Protein AF-A0AAE0VBF1-F1 (afdb_monomer_lite)

pLDDT: mean 74.03, std 14.44, range [28.88, 94.81]

Structure (mmCIF, N/CA/C/O backbone):
data_AF-A0AAE0VBF1-F1
#
_entry.id   AF-A0AAE0VBF1-F1
#
loop_
_atom_site.group_PDB
_atom_site.id
_atom_site.type_symbol
_atom_site.label_atom_id
_atom_site.label_alt_id
_atom_site.label_comp_id
_atom_site.label_asym_id
_atom_site.label_entity_id
_atom_site.label_seq_id
_atom_site.pdbx_PDB_ins_code
_atom_site.Cartn_x
_atom_site.Cartn_y
_atom_site.Cartn_z
_atom_site.occupancy
_atom_site.B_iso_or_equiv
_atom_site.auth_seq_id
_atom_site.auth_comp_id
_atom_site.auth_asym_id
_atom_site.auth_atom_id
_atom_site.pdbx_PDB_model_num
ATOM 1 N N . MET A 1 1 ? -1.740 -1.107 -41.528 1.00 79.50 1 MET A N 1
ATOM 2 C CA . MET A 1 1 ? -0.963 -2.261 -41.013 1.00 79.50 1 MET A CA 1
ATOM 3 C C . MET A 1 1 ? -1.803 -3.529 -40.984 1.00 79.50 1 MET A C 1
ATOM 5 O O . MET A 1 1 ? -1.436 -4.476 -41.659 1.00 79.50 1 MET A O 1
ATOM 9 N N . VAL A 1 2 ? -2.931 -3.543 -40.269 1.00 82.44 2 VAL A N 1
ATOM 10 C CA . VAL A 1 2 ? -3.811 -4.723 -40.147 1.00 82.44 2 VAL A CA 1
ATOM 11 C C . VAL A 1 2 ? -4.326 -5.209 -41.503 1.00 82.44 2 VAL A C 1
ATOM 13 O O . VAL A 1 2 ? -4.216 -6.394 -41.786 1.00 82.44 2 VAL A O 1
ATOM 16 N N . THR A 1 3 ? -4.755 -4.295 -42.381 1.00 84.00 3 THR A N 1
ATOM 17 C CA . THR A 1 3 ? -5.131 -4.597 -43.778 1.00 84.00 3 THR A CA 1
ATOM 18 C C . THR A 1 3 ? -4.061 -5.413 -44.514 1.00 84.00 3 THR A C 1
ATOM 20 O O . THR A 1 3 ? -4.363 -6.441 -45.109 1.00 84.00 3 THR A O 1
ATOM 23 N N . TYR A 1 4 ? -2.788 -5.014 -44.396 1.00 86.12 4 TYR A N 1
ATOM 24 C CA . TYR A 1 4 ? -1.661 -5.745 -44.984 1.00 86.12 4 TYR A CA 1
ATOM 25 C C . TYR A 1 4 ? -1.469 -7.121 -44.329 1.00 86.12 4 TYR A C 1
ATOM 27 O O . TYR A 1 4 ? -1.280 -8.118 -45.017 1.00 86.12 4 TYR A O 1
ATOM 35 N N . MET A 1 5 ? -1.530 -7.196 -42.994 1.00 84.12 5 MET A N 1
ATOM 36 C CA . MET A 1 5 ? -1.334 -8.458 -42.268 1.00 84.12 5 MET A CA 1
ATOM 37 C C . MET A 1 5 ? -2.431 -9.486 -42.560 1.00 84.12 5 MET A C 1
ATOM 39 O O . MET A 1 5 ? -2.160 -10.683 -42.524 1.00 84.12 5 MET A O 1
ATOM 43 N N . LEU A 1 6 ? -3.651 -9.043 -42.862 1.00 85.81 6 LEU A N 1
ATOM 44 C CA . LEU A 1 6 ? -4.760 -9.911 -43.263 1.00 85.81 6 LEU A CA 1
ATOM 45 C C . LEU A 1 6 ? -4.649 -10.408 -44.712 1.00 85.81 6 LEU A C 1
ATOM 47 O O . LEU A 1 6 ? -5.464 -11.228 -45.117 1.00 85.81 6 LEU A O 1
ATOM 51 N N . GLY A 1 7 ? -3.645 -9.959 -45.471 1.00 84.69 7 GLY A N 1
ATOM 52 C CA . GLY A 1 7 ? -3.455 -10.368 -46.861 1.00 84.69 7 GLY A CA 1
ATOM 53 C C . GLY A 1 7 ? -4.488 -9.777 -47.818 1.00 84.69 7 GLY A C 1
ATOM 54 O O . GLY A 1 7 ? -4.713 -10.359 -48.871 1.00 84.69 7 GLY A O 1
ATOM 55 N N . VAL A 1 8 ? -5.119 -8.654 -47.453 1.00 85.56 8 VAL A N 1
ATOM 56 C CA . VAL A 1 8 ? -6.078 -7.959 -48.322 1.00 85.56 8 VAL A CA 1
ATOM 57 C C . VAL A 1 8 ? -5.342 -7.395 -49.539 1.00 85.56 8 VAL A C 1
ATOM 59 O O . VAL A 1 8 ? -4.287 -6.765 -49.402 1.00 85.56 8 VAL A O 1
ATOM 62 N N . GLU A 1 9 ? -5.901 -7.603 -50.726 1.00 84.38 9 GLU A N 1
ATOM 63 C CA . GLU A 1 9 ? -5.388 -7.097 -51.997 1.00 84.38 9 GLU A CA 1
ATOM 64 C C . GLU A 1 9 ? -6.109 -5.802 -52.414 1.00 84.38 9 GLU A C 1
ATOM 66 O O . GLU A 1 9 ? -7.205 -5.492 -51.948 1.00 84.38 9 GLU A O 1
ATOM 71 N N . SER A 1 10 ? -5.498 -5.010 -53.306 1.00 80.19 10 SER A N 1
ATOM 72 C CA . SER A 1 10 ? -6.089 -3.737 -53.759 1.00 80.19 10 SER A CA 1
ATOM 73 C C . SER A 1 10 ? -7.458 -3.924 -54.417 1.00 80.19 10 SER A C 1
ATOM 75 O O . SER A 1 10 ? -8.320 -3.052 -54.290 1.00 80.19 10 SER A O 1
ATOM 77 N N . ASP A 1 11 ? -7.649 -5.068 -55.079 1.00 79.31 11 ASP A N 1
ATOM 78 C CA . ASP A 1 11 ? -8.860 -5.430 -55.817 1.00 79.31 11 ASP A CA 1
ATOM 79 C C . ASP A 1 11 ? -10.019 -5.828 -54.890 1.00 79.31 11 ASP A C 1
ATOM 81 O O . ASP A 1 11 ? -11.179 -5.737 -55.295 1.00 79.31 11 ASP A O 1
ATOM 85 N N . ASP A 1 12 ? -9.728 -6.200 -53.637 1.00 80.19 12 ASP A N 1
ATOM 86 C CA . ASP A 1 12 ? -10.749 -6.558 -52.647 1.00 80.19 12 ASP A CA 1
ATOM 87 C C . ASP A 1 12 ? -11.573 -5.341 -52.213 1.00 80.19 12 ASP A C 1
ATOM 89 O O . ASP A 1 12 ? -12.717 -5.489 -51.786 1.00 80.19 12 ASP A O 1
ATOM 93 N N . ARG A 1 13 ? -10.997 -4.132 -52.318 1.00 75.56 13 ARG A N 1
ATOM 94 C CA . ARG A 1 13 ? -11.594 -2.864 -51.858 1.00 75.56 13 ARG A CA 1
ATOM 95 C C . ARG A 1 13 ? -12.070 -2.918 -50.399 1.00 75.56 13 ARG A C 1
ATOM 97 O O . ARG A 1 13 ? -13.073 -2.308 -50.034 1.00 75.56 13 ARG A O 1
ATOM 104 N N . ILE A 1 14 ? -11.345 -3.654 -49.558 1.00 76.38 14 ILE A N 1
ATOM 105 C CA . ILE A 1 14 ? -11.622 -3.789 -48.126 1.00 76.38 14 ILE A CA 1
ATOM 106 C C . ILE A 1 14 ? -10.564 -3.023 -47.334 1.00 76.38 14 ILE A C 1
ATOM 108 O O . ILE A 1 14 ? -9.365 -3.127 -47.590 1.00 76.38 14 ILE A O 1
ATOM 112 N N . TRP A 1 15 ? -11.011 -2.288 -46.319 1.00 77.75 15 TRP A N 1
ATOM 113 C CA . TRP A 1 15 ? -10.139 -1.642 -45.349 1.00 77.75 15 TRP A CA 1
ATOM 114 C C . TRP A 1 15 ? -10.480 -2.094 -43.942 1.00 77.75 15 TRP A C 1
ATOM 116 O O . TRP A 1 15 ? -11.638 -2.073 -43.524 1.00 77.75 15 TRP A O 1
ATOM 126 N N . CYS A 1 16 ? -9.453 -2.540 -43.224 1.00 78.88 16 CYS A N 1
ATOM 127 C CA . CYS A 1 16 ? -9.596 -3.061 -41.878 1.00 78.88 16 CYS A CA 1
ATOM 128 C C . CYS A 1 16 ? -9.004 -2.073 -40.879 1.00 78.88 16 CYS A C 1
ATOM 130 O O . CYS A 1 16 ? -7.793 -1.834 -40.863 1.00 78.88 16 CYS A O 1
ATOM 132 N N . GLU A 1 17 ? -9.863 -1.562 -40.005 1.00 75.88 17 GLU A N 1
ATOM 133 C CA . GLU A 1 17 ? -9.483 -0.716 -38.879 1.00 75.88 17 GLU A CA 1
ATOM 134 C C . GLU A 1 17 ? -9.684 -1.456 -37.564 1.00 75.88 17 GLU A C 1
ATOM 136 O O . GLU A 1 17 ? -10.606 -2.259 -37.411 1.00 75.88 17 GLU A O 1
ATOM 141 N N . ILE A 1 18 ? -8.815 -1.156 -36.604 1.00 73.75 18 ILE A N 1
ATOM 142 C CA . ILE A 1 18 ? -9.022 -1.523 -35.209 1.00 73.75 18 ILE A CA 1
ATOM 143 C C . ILE A 1 18 ? -9.614 -0.291 -34.530 1.00 73.75 18 ILE A C 1
ATOM 145 O O . ILE A 1 18 ? -8.980 0.761 -34.512 1.00 73.75 18 ILE A O 1
ATOM 149 N N . ILE A 1 19 ? -10.831 -0.427 -34.007 1.00 67.25 19 ILE A N 1
ATOM 150 C CA . ILE A 1 19 ? -11.553 0.639 -33.307 1.00 67.25 19 ILE A CA 1
ATOM 151 C C . ILE A 1 19 ? -11.924 0.173 -31.897 1.00 67.25 19 ILE A C 1
ATOM 153 O O . ILE A 1 19 ? -12.467 -0.919 -31.725 1.00 67.25 19 ILE A O 1
ATOM 157 N N . GLU A 1 20 ? -11.638 0.997 -30.887 1.00 59.91 20 GLU A N 1
ATOM 158 C CA . GLU A 1 20 ? -11.982 0.701 -29.487 1.00 59.91 20 GLU A CA 1
ATOM 159 C C . GLU A 1 20 ? -13.463 1.001 -29.186 1.00 59.91 20 GLU A C 1
ATOM 161 O O . GLU A 1 20 ? -14.110 0.257 -28.448 1.00 59.91 20 GLU A O 1
ATOM 166 N N . THR A 1 21 ? -14.037 2.055 -29.786 1.00 54.59 21 THR A N 1
ATOM 167 C CA . THR A 1 21 ? -15.456 2.440 -29.636 1.00 54.59 21 THR A CA 1
ATOM 168 C C . THR A 1 21 ? -16.036 3.018 -30.941 1.00 54.59 21 THR A C 1
ATOM 170 O O . THR A 1 21 ? -15.301 3.328 -31.872 1.00 54.59 21 THR A O 1
ATOM 173 N N . LYS A 1 22 ? -17.373 3.122 -31.047 1.00 47.69 22 LYS A N 1
ATOM 174 C CA . LYS A 1 22 ? -18.096 3.624 -32.242 1.00 47.69 22 LYS A CA 1
ATOM 175 C C . LYS A 1 22 ? -18.399 5.140 -32.219 1.00 47.69 22 LYS A C 1
ATOM 177 O O . LYS A 1 22 ? -19.216 5.586 -33.021 1.00 47.69 22 LYS A O 1
ATOM 182 N N . GLU A 1 23 ? -17.826 5.916 -31.298 1.00 48.69 23 GLU A N 1
ATOM 183 C CA . GLU A 1 23 ? -18.140 7.351 -31.139 1.00 48.69 23 GLU A CA 1
ATOM 184 C C . GLU A 1 23 ? -17.135 8.284 -31.848 1.00 48.69 23 GLU A C 1
ATOM 186 O O . GLU A 1 23 ? -16.062 7.861 -32.271 1.00 48.69 23 GLU A O 1
ATOM 191 N N . ASP A 1 24 ? -17.537 9.549 -32.028 1.00 43.59 24 ASP A N 1
ATOM 192 C CA . ASP A 1 24 ? -16.963 10.578 -32.914 1.00 43.59 24 ASP A CA 1
ATOM 193 C C . ASP A 1 24 ? -15.432 10.779 -32.773 1.00 43.59 24 ASP A C 1
ATOM 195 O O . ASP A 1 24 ? -14.911 11.056 -31.690 1.00 43.59 24 ASP A O 1
ATOM 199 N N . GLN A 1 25 ? -14.696 10.709 -33.890 1.00 43.84 25 GLN A N 1
ATOM 200 C CA . GLN A 1 25 ? -13.218 10.732 -33.964 1.00 43.84 25 GLN A CA 1
ATOM 201 C C . GLN A 1 25 ? -12.570 12.123 -33.764 1.00 43.84 25 GLN A C 1
ATOM 203 O O . GLN A 1 25 ? -11.412 12.343 -34.119 1.00 43.84 25 GLN A O 1
ATOM 208 N N . THR A 1 26 ? -13.295 13.099 -33.211 1.00 39.19 26 THR A N 1
ATOM 209 C CA . THR A 1 26 ? -12.814 14.491 -33.079 1.00 39.19 26 THR A CA 1
ATOM 210 C C . THR A 1 26 ? -12.049 14.775 -31.779 1.00 39.19 26 THR A C 1
ATOM 212 O O . THR A 1 26 ? -11.494 15.864 -31.621 1.00 39.19 26 THR A O 1
ATOM 215 N N . VAL A 1 27 ? -11.959 13.799 -30.868 1.00 40.66 27 VAL A N 1
ATOM 216 C CA . VAL A 1 27 ? -11.241 13.888 -29.583 1.00 40.66 27 VAL A CA 1
ATOM 217 C C . VAL A 1 27 ? -10.308 12.676 -29.442 1.00 40.66 27 VAL A C 1
ATOM 219 O O . VAL A 1 27 ? -10.644 11.598 -29.917 1.00 40.66 27 VAL A O 1
ATOM 222 N N . SER A 1 28 ? -9.122 12.853 -28.838 1.00 46.62 28 SER A N 1
ATOM 223 C CA . SER A 1 28 ? -8.123 11.786 -28.613 1.00 46.62 28 SER A CA 1
ATOM 224 C C . SER A 1 28 ? -8.774 10.547 -27.988 1.00 46.62 28 SER A C 1
ATOM 226 O O . SER A 1 28 ? -9.208 10.619 -26.843 1.00 46.62 28 SER A O 1
ATOM 228 N N . GLN A 1 29 ? -8.852 9.441 -28.735 1.00 49.69 29 GLN A N 1
ATOM 229 C CA . GLN A 1 29 ? -9.687 8.291 -28.367 1.00 49.69 29 GLN A CA 1
ATOM 230 C C . GLN A 1 29 ? -9.014 7.260 -27.452 1.00 49.69 29 GLN A C 1
ATOM 232 O O . GLN A 1 29 ? -9.721 6.547 -26.748 1.00 49.69 29 GLN A O 1
ATOM 237 N N . THR A 1 30 ? -7.682 7.204 -27.381 1.00 52.19 30 THR A N 1
ATOM 238 C CA . THR A 1 30 ? -7.001 6.286 -26.457 1.00 52.19 30 THR A CA 1
ATOM 239 C C . THR A 1 30 ? -6.808 6.986 -25.104 1.00 52.19 30 THR A C 1
ATOM 241 O O . THR A 1 30 ? -6.042 7.946 -25.003 1.00 52.19 30 THR A O 1
ATOM 244 N N . HIS A 1 31 ? -7.522 6.544 -24.060 1.00 57.97 31 HIS A N 1
ATOM 245 C CA . HIS A 1 31 ? -7.398 7.056 -22.678 1.00 57.97 31 HIS A CA 1
ATOM 246 C C . HIS A 1 31 ? -6.455 6.217 -21.795 1.00 57.97 31 HIS A C 1
ATOM 248 O O . HIS A 1 31 ? -6.187 6.576 -20.645 1.00 57.97 31 HIS A O 1
ATOM 254 N N . ALA A 1 32 ? -5.965 5.091 -22.312 1.00 65.38 32 ALA A N 1
ATOM 255 C CA . ALA A 1 32 ? -5.118 4.134 -21.612 1.00 65.38 32 ALA A CA 1
ATOM 256 C C . ALA A 1 32 ? -4.080 3.541 -22.573 1.00 65.38 32 ALA A C 1
ATOM 258 O O . ALA A 1 32 ? -4.164 3.734 -23.779 1.00 65.38 32 ALA A O 1
ATOM 259 N N . VAL A 1 33 ? -3.078 2.844 -22.043 1.00 76.00 33 VAL A N 1
ATOM 260 C CA . VAL A 1 33 ? -2.178 2.035 -22.875 1.00 76.00 33 VAL A CA 1
ATOM 261 C C . VAL A 1 33 ? -2.940 0.783 -23.307 1.00 76.00 33 VAL A C 1
ATOM 263 O O . VAL A 1 33 ? -3.391 0.030 -22.442 1.00 76.00 33 VAL A O 1
ATOM 266 N N . THR A 1 34 ? -3.062 0.554 -24.614 1.00 79.75 34 THR A N 1
ATOM 267 C CA . THR A 1 34 ? -3.771 -0.607 -25.172 1.00 79.75 34 THR A CA 1
ATOM 268 C C . THR A 1 34 ? -2.787 -1.523 -25.886 1.00 79.75 34 THR A C 1
ATOM 270 O O . THR A 1 34 ? -1.917 -1.066 -26.623 1.00 79.75 34 THR A O 1
ATOM 273 N N . VAL A 1 35 ? -2.911 -2.831 -25.669 1.00 83.19 35 VAL A N 1
ATOM 274 C CA . VAL A 1 35 ? -2.047 -3.839 -26.293 1.00 83.19 35 VAL A CA 1
ATOM 275 C C . VAL A 1 35 ? -2.870 -4.665 -27.272 1.00 83.19 35 VAL A C 1
ATOM 277 O O . VAL A 1 35 ? -3.891 -5.241 -26.898 1.00 83.19 35 VAL A O 1
ATOM 280 N N . TYR A 1 36 ? -2.421 -4.716 -28.523 1.00 84.31 36 TYR A N 1
ATOM 281 C CA . TYR A 1 36 ? -3.042 -5.479 -29.597 1.00 84.31 36 TYR A CA 1
ATOM 282 C C . TYR A 1 36 ? -2.119 -6.605 -30.043 1.00 84.31 36 TYR A C 1
ATOM 284 O O . TYR A 1 36 ? -1.048 -6.342 -30.588 1.00 84.31 36 TYR A O 1
ATOM 292 N N . ASP A 1 37 ? -2.566 -7.846 -29.891 1.00 84.62 37 ASP A N 1
ATOM 293 C CA . ASP A 1 37 ? -1.897 -9.002 -30.482 1.00 84.62 37 ASP A CA 1
ATOM 294 C C . ASP A 1 37 ? -2.508 -9.306 -31.850 1.00 84.62 37 ASP A C 1
ATOM 296 O O . ASP A 1 37 ? -3.668 -9.706 -31.972 1.00 84.62 37 ASP A O 1
ATOM 300 N N . VAL A 1 38 ? -1.720 -9.094 -32.903 1.00 82.31 38 VAL A N 1
ATOM 301 C CA . VAL A 1 38 ? -2.120 -9.322 -34.290 1.00 82.31 38 VAL A CA 1
ATOM 302 C C . VAL A 1 38 ? -1.397 -10.555 -34.818 1.00 82.31 38 VAL A C 1
ATOM 304 O O . VAL A 1 38 ? -0.205 -10.529 -35.129 1.00 82.31 38 VAL A O 1
ATOM 307 N N . PHE A 1 39 ? -2.156 -11.639 -34.954 1.00 80.88 39 PHE A N 1
ATOM 308 C CA . PHE A 1 39 ? -1.722 -12.898 -35.548 1.00 80.88 39 PHE A CA 1
ATOM 309 C C . PHE A 1 39 ? -2.665 -13.271 -36.694 1.00 80.88 39 PHE A C 1
ATOM 311 O O . PHE A 1 39 ? -3.885 -13.269 -36.530 1.00 80.88 39 PHE A O 1
ATOM 318 N N . THR A 1 40 ? -2.102 -13.596 -37.857 1.00 78.69 40 THR A N 1
ATOM 319 C CA . THR A 1 40 ? -2.858 -14.008 -39.046 1.00 78.69 40 THR A CA 1
ATOM 320 C C . THR A 1 40 ? -2.143 -15.168 -39.740 1.00 78.69 40 THR A C 1
ATOM 322 O O . THR A 1 40 ? -0.921 -15.275 -39.680 1.00 78.69 40 THR A O 1
ATOM 325 N N . GLU A 1 41 ? -2.881 -16.025 -40.449 1.00 78.00 41 GLU A N 1
ATOM 326 C CA . GLU A 1 41 ? -2.277 -17.104 -41.254 1.00 78.00 41 GLU A CA 1
ATOM 327 C C . GLU A 1 41 ? -1.490 -16.567 -42.465 1.00 78.00 41 GLU A C 1
ATOM 329 O O . GLU A 1 41 ? -0.595 -17.235 -42.983 1.00 78.00 41 GLU A O 1
ATOM 334 N N . HIS A 1 42 ? -1.801 -15.342 -42.898 1.00 77.94 42 HIS A N 1
ATOM 335 C CA . HIS A 1 42 ? -1.194 -14.680 -44.053 1.00 77.94 42 HIS A CA 1
ATOM 336 C C . HIS A 1 42 ? 0.117 -13.950 -43.723 1.00 77.94 42 HIS A C 1
ATOM 338 O O . HIS A 1 42 ? 0.883 -13.628 -44.632 1.00 77.94 42 HIS A O 1
ATOM 344 N N . CYS A 1 43 ? 0.413 -13.714 -42.440 1.00 74.44 43 CYS A N 1
ATOM 345 C CA . CYS A 1 43 ? 1.640 -13.064 -41.995 1.00 74.44 43 CYS A CA 1
ATOM 346 C C . CYS A 1 43 ? 2.477 -14.031 -41.138 1.00 74.44 43 CYS A C 1
ATOM 348 O O . CYS A 1 43 ? 2.037 -14.446 -40.070 1.00 74.44 43 CYS A O 1
ATOM 350 N N . PRO A 1 44 ? 3.724 -14.361 -41.528 1.00 72.69 44 PRO A N 1
ATOM 351 C CA . PRO A 1 44 ? 4.563 -15.309 -40.787 1.00 72.69 44 PRO A CA 1
ATOM 352 C C . PRO A 1 44 ? 5.116 -14.744 -39.465 1.00 72.69 44 PRO A C 1
ATOM 354 O O . PRO A 1 44 ? 5.915 -15.407 -38.807 1.00 72.69 44 PRO A O 1
ATOM 357 N N . ILE A 1 45 ? 4.760 -13.507 -39.111 1.00 77.12 45 ILE A N 1
ATOM 358 C CA . ILE A 1 45 ? 5.191 -12.813 -37.897 1.00 77.12 45 ILE A CA 1
ATOM 359 C C . ILE A 1 45 ? 3.948 -12.466 -37.082 1.00 77.12 45 ILE A C 1
ATOM 361 O O . ILE A 1 45 ? 3.022 -11.851 -37.615 1.00 77.12 45 ILE A O 1
ATOM 365 N N . SER A 1 46 ? 3.970 -12.822 -35.798 1.00 83.81 46 SER A N 1
ATOM 366 C CA . SER A 1 46 ? 3.036 -12.300 -34.800 1.00 83.81 46 SER A CA 1
ATOM 367 C C . SER A 1 46 ? 3.505 -10.920 -34.362 1.00 83.81 46 SER A C 1
ATOM 369 O O . SER A 1 46 ? 4.684 -10.754 -34.052 1.00 83.81 46 SER A O 1
ATOM 371 N N . LEU A 1 47 ? 2.605 -9.941 -34.342 1.00 86.81 47 LEU A N 1
ATOM 372 C CA . LEU A 1 47 ? 2.931 -8.574 -33.957 1.00 86.81 47 LEU A CA 1
ATOM 373 C C . LEU A 1 47 ? 2.138 -8.181 -32.713 1.00 86.81 47 LEU A C 1
ATOM 375 O O . LEU A 1 47 ? 0.912 -8.165 -32.754 1.00 86.81 47 LEU A O 1
ATOM 379 N N . THR A 1 48 ? 2.840 -7.798 -31.652 1.00 88.50 48 THR A N 1
ATOM 380 C CA . THR A 1 48 ? 2.239 -7.143 -30.487 1.00 88.50 48 THR A CA 1
ATOM 381 C C . THR A 1 48 ? 2.441 -5.638 -30.622 1.00 88.50 48 THR A C 1
ATOM 383 O O . THR A 1 48 ? 3.568 -5.155 -30.734 1.00 88.50 48 THR A O 1
ATOM 386 N N . VAL A 1 49 ? 1.346 -4.883 -30.656 1.00 88.62 49 VAL A N 1
ATOM 387 C CA . VAL A 1 49 ? 1.346 -3.429 -30.831 1.00 88.62 49 VAL A CA 1
ATOM 388 C C . VAL A 1 49 ? 0.883 -2.791 -29.538 1.00 88.62 49 VAL A C 1
ATOM 390 O O . VAL A 1 49 ? -0.246 -3.006 -29.108 1.00 88.62 49 VAL A O 1
ATOM 393 N N . ILE A 1 50 ? 1.752 -1.988 -28.939 1.00 87.12 50 ILE A N 1
ATOM 394 C CA . ILE A 1 50 ? 1.411 -1.175 -27.776 1.00 87.12 50 ILE A CA 1
ATOM 395 C C . ILE A 1 50 ? 1.000 0.198 -28.301 1.00 87.12 50 ILE A C 1
ATOM 397 O O . ILE A 1 50 ? 1.853 0.977 -28.730 1.00 87.12 50 ILE A O 1
ATOM 401 N N . ASP A 1 51 ? -0.299 0.472 -28.299 1.00 83.62 51 ASP A N 1
ATOM 402 C CA . ASP A 1 51 ? -0.826 1.797 -28.594 1.00 83.62 51 ASP A CA 1
ATOM 403 C C . ASP A 1 51 ? -0.824 2.655 -27.329 1.00 83.62 51 ASP A C 1
ATOM 405 O O . ASP A 1 51 ? -1.179 2.209 -26.233 1.00 83.62 51 ASP A O 1
ATOM 409 N N . THR A 1 52 ? -0.381 3.898 -27.478 1.00 75.06 52 THR A N 1
ATOM 410 C CA . THR A 1 52 ? -0.207 4.823 -26.359 1.00 75.06 52 THR A CA 1
ATOM 411 C C . THR A 1 52 ? -1.113 6.033 -26.530 1.00 75.06 52 THR A C 1
ATOM 413 O O . THR A 1 52 ? -1.176 6.572 -27.637 1.00 75.06 52 THR A O 1
ATOM 416 N N . PRO A 1 53 ? -1.729 6.538 -25.446 1.00 69.19 53 PRO A N 1
ATOM 417 C CA . PRO A 1 53 ? -2.514 7.763 -25.501 1.00 69.19 53 PRO A CA 1
ATOM 418 C C . PRO A 1 53 ? -1.664 8.939 -25.997 1.00 69.19 53 PRO A C 1
ATOM 420 O O . PRO A 1 53 ? -0.448 8.989 -25.786 1.00 69.19 53 PRO A O 1
ATOM 423 N N . GLY A 1 54 ? -2.305 9.911 -26.653 1.00 61.91 54 GLY A N 1
ATOM 424 C CA . GLY A 1 54 ? -1.632 11.104 -27.162 1.00 61.91 54 GLY A CA 1
ATOM 425 C C . GLY A 1 54 ? -0.965 11.902 -26.037 1.00 61.91 54 GLY A C 1
ATOM 426 O O . GLY A 1 54 ? -1.633 12.615 -25.293 1.00 61.91 54 GLY A O 1
ATOM 427 N N . PHE A 1 55 ? 0.361 11.804 -25.927 1.00 55.41 55 PHE A N 1
ATOM 428 C CA . PHE A 1 55 ? 1.129 12.446 -24.860 1.00 55.41 55 PHE A CA 1
ATOM 429 C C . PHE A 1 55 ? 1.058 13.984 -24.949 1.00 55.41 55 PHE A C 1
ATOM 431 O O . PHE A 1 55 ? 1.177 14.573 -26.031 1.00 55.41 55 PHE A O 1
ATOM 438 N N . GLY A 1 56 ? 0.889 14.654 -23.805 1.00 51.50 56 GLY A N 1
ATOM 439 C CA . GLY A 1 56 ? 0.808 16.114 -23.720 1.00 51.50 56 GLY A CA 1
ATOM 440 C C . GLY A 1 56 ? -0.536 16.709 -24.154 1.00 51.50 56 GLY A C 1
ATOM 441 O O . GLY A 1 56 ? -0.537 17.728 -24.854 1.00 51.50 56 GLY A O 1
ATOM 442 N N . SER A 1 57 ? -1.663 16.084 -23.790 1.00 49.38 57 SER A N 1
ATOM 443 C CA . SER A 1 57 ? -3.004 16.697 -23.805 1.00 49.38 57 SER A CA 1
ATOM 444 C C . SER A 1 57 ? -3.017 17.997 -22.969 1.00 49.38 57 SER A C 1
ATOM 446 O O . SER A 1 57 ? -2.124 18.266 -22.164 1.00 49.38 57 SER A O 1
ATOM 448 N N . THR A 1 58 ? -4.023 18.851 -23.153 1.00 45.16 58 THR A N 1
ATOM 449 C CA . THR A 1 58 ? -4.188 20.105 -22.389 1.00 45.16 58 THR A CA 1
ATOM 450 C C . THR A 1 58 ? -4.531 19.900 -20.903 1.00 45.16 58 THR A C 1
ATOM 452 O O . THR A 1 58 ? -4.753 20.888 -20.206 1.00 45.16 58 THR A O 1
ATOM 455 N N . GLU A 1 59 ? -4.563 18.658 -20.404 1.00 43.72 59 GLU A N 1
ATOM 456 C CA . GLU A 1 59 ? -5.073 18.302 -19.068 1.00 43.72 59 GLU A CA 1
ATOM 457 C C . GLU A 1 59 ? -3.980 18.087 -17.994 1.00 43.72 59 GLU A C 1
ATOM 459 O O . GLU A 1 59 ? -4.282 17.912 -16.813 1.00 43.72 59 GLU A O 1
ATOM 464 N N . GLY A 1 60 ? -2.699 18.260 -18.347 1.00 50.03 60 GLY A N 1
ATOM 465 C CA . GLY A 1 60 ? -1.609 18.500 -17.389 1.00 50.03 60 GLY A CA 1
ATOM 466 C C . GLY A 1 60 ? -0.859 17.263 -16.872 1.00 50.03 60 GLY A C 1
ATOM 467 O O . GLY A 1 60 ? -1.138 16.123 -17.226 1.00 50.03 60 GLY A O 1
ATOM 468 N N . THR A 1 61 ? 0.121 17.503 -15.989 1.00 51.69 61 THR A N 1
ATOM 469 C CA . THR A 1 61 ? 1.136 16.540 -15.497 1.00 51.69 61 THR A CA 1
ATOM 470 C C . THR A 1 61 ? 0.593 15.283 -14.800 1.00 51.69 61 THR A C 1
ATOM 472 O O . THR A 1 61 ? 1.361 14.377 -14.488 1.00 51.69 61 THR A O 1
ATOM 475 N N . THR A 1 62 ? -0.704 15.231 -14.496 1.00 54.06 62 THR A N 1
ATOM 476 C CA . THR A 1 62 ? -1.348 14.125 -13.768 1.00 54.06 62 THR A CA 1
ATOM 477 C C . THR A 1 62 ? -1.703 12.954 -14.689 1.00 54.06 62 THR A C 1
ATOM 479 O O . THR A 1 62 ? -1.698 11.808 -14.244 1.00 54.06 62 THR A O 1
ATOM 482 N N . GLU A 1 63 ? -1.991 13.209 -15.969 1.00 58.97 63 GLU A N 1
ATOM 483 C CA . GLU A 1 63 ? -2.271 12.150 -16.952 1.00 58.97 63 GLU A CA 1
ATOM 484 C C . GLU A 1 63 ? -0.995 11.429 -17.390 1.00 58.97 63 GLU A C 1
ATOM 486 O O . GLU A 1 63 ? -0.985 10.203 -17.494 1.00 58.97 63 GLU A O 1
ATOM 491 N N . ASP A 1 64 ? 0.110 12.170 -17.515 1.00 61.34 64 ASP A N 1
ATOM 492 C CA . ASP A 1 64 ? 1.427 11.605 -17.818 1.00 61.34 64 ASP A CA 1
ATOM 493 C C . ASP A 1 64 ? 1.850 10.577 -16.751 1.00 61.34 64 ASP A C 1
ATOM 495 O O . ASP A 1 64 ? 2.411 9.535 -17.083 1.00 61.34 64 ASP A O 1
ATOM 499 N N . ILE A 1 65 ? 1.521 10.820 -15.471 1.00 63.38 65 ILE A N 1
ATOM 500 C CA . ILE A 1 65 ? 1.770 9.872 -14.369 1.00 63.38 65 ILE A CA 1
ATOM 501 C C . ILE A 1 65 ? 1.018 8.556 -14.589 1.00 63.38 65 ILE A C 1
ATOM 503 O O . ILE A 1 65 ? 1.623 7.493 -14.473 1.00 63.38 65 ILE A O 1
ATOM 507 N N . LYS A 1 66 ? -0.265 8.609 -14.965 1.00 66.56 66 LYS A N 1
ATOM 508 C CA . LYS A 1 66 ? -1.068 7.401 -15.228 1.00 66.56 66 LYS A CA 1
ATOM 509 C C . LYS A 1 66 ? -0.527 6.605 -16.413 1.00 66.56 66 LYS A C 1
ATOM 511 O O . LYS A 1 66 ? -0.503 5.375 -16.376 1.00 66.56 66 LYS A O 1
ATOM 516 N N . PHE A 1 67 ? -0.071 7.301 -17.452 1.00 72.25 67 PHE A N 1
ATOM 517 C CA . PHE A 1 67 ? 0.604 6.688 -18.591 1.00 72.25 67 PHE A CA 1
ATOM 518 C C . PHE A 1 67 ? 1.897 5.969 -18.166 1.00 72.25 67 PHE A C 1
ATOM 520 O O . PHE A 1 67 ? 2.097 4.809 -18.531 1.00 72.25 67 PHE A O 1
ATOM 527 N N . PHE A 1 68 ? 2.736 6.610 -17.341 1.00 71.31 68 PHE A N 1
ATOM 528 C CA . PHE A 1 68 ? 3.964 6.000 -16.818 1.00 71.31 68 PHE A CA 1
ATOM 529 C C . PHE A 1 68 ? 3.686 4.758 -15.967 1.00 71.31 68 PHE A C 1
ATOM 531 O O . PHE A 1 68 ? 4.387 3.757 -16.104 1.00 71.31 68 PHE A O 1
ATOM 538 N N . GLU A 1 69 ? 2.669 4.808 -15.107 1.00 72.38 69 GLU A N 1
ATOM 539 C CA . GLU A 1 69 ? 2.267 3.670 -14.276 1.00 72.38 69 GLU A CA 1
ATOM 540 C C . GLU A 1 69 ? 1.760 2.502 -15.128 1.00 72.38 69 GLU A C 1
ATOM 542 O O . GLU A 1 69 ? 2.185 1.369 -14.914 1.00 72.38 69 GLU A O 1
ATOM 547 N N . SER A 1 70 ? 0.948 2.784 -16.151 1.00 76.12 70 SER A N 1
ATOM 548 C CA . SER A 1 70 ? 0.406 1.757 -17.052 1.00 76.12 70 SER A CA 1
ATOM 549 C C . SER A 1 70 ? 1.510 1.040 -17.841 1.00 76.12 70 SER A C 1
ATOM 551 O O . SER A 1 70 ? 1.521 -0.187 -17.921 1.00 76.12 70 SER A O 1
ATOM 553 N N . LEU A 1 71 ? 2.486 1.783 -18.383 1.00 77.44 71 LEU A N 1
ATOM 554 C CA . LEU A 1 71 ? 3.648 1.178 -19.050 1.00 77.44 71 LEU A CA 1
ATOM 555 C C . LEU A 1 71 ? 4.542 0.399 -18.078 1.00 77.44 71 LEU A C 1
ATOM 557 O O . LEU A 1 71 ? 5.066 -0.655 -18.437 1.00 77.44 71 LEU A O 1
ATOM 561 N N . HIS A 1 72 ? 4.719 0.896 -16.851 1.00 76.12 72 HIS A N 1
ATOM 562 C CA . HIS A 1 72 ? 5.494 0.195 -15.828 1.00 76.12 72 HIS A CA 1
ATOM 563 C C . HIS A 1 72 ? 4.858 -1.149 -15.450 1.00 76.12 72 HIS A C 1
ATOM 565 O O . HIS A 1 72 ? 5.571 -2.138 -15.301 1.00 76.12 72 HIS A O 1
ATOM 571 N N . GLU A 1 73 ? 3.531 -1.206 -15.315 1.00 78.50 73 GLU A N 1
ATOM 572 C CA . GLU A 1 73 ? 2.815 -2.462 -15.073 1.00 78.50 73 GLU A CA 1
ATOM 573 C C . GLU A 1 73 ? 2.953 -3.434 -16.252 1.00 78.50 73 GLU A C 1
ATOM 575 O O . GLU A 1 73 ? 3.266 -4.608 -16.034 1.00 78.50 73 GLU A O 1
ATOM 580 N N . LEU A 1 74 ? 2.807 -2.943 -17.488 1.00 81.88 74 LEU A N 1
ATOM 581 C CA . LEU A 1 74 ? 2.911 -3.760 -18.701 1.00 81.88 74 LEU A CA 1
ATOM 582 C C . LEU A 1 74 ? 4.289 -4.423 -18.864 1.00 81.88 74 LEU A C 1
ATOM 584 O O . LEU A 1 74 ? 4.362 -5.603 -19.195 1.00 81.88 74 LEU A O 1
ATOM 588 N N . PHE A 1 75 ? 5.376 -3.690 -18.615 1.00 80.50 75 PHE A N 1
ATOM 589 C CA . PHE A 1 75 ? 6.750 -4.198 -18.764 1.00 80.50 75 PHE A CA 1
ATOM 590 C C . PHE A 1 75 ? 7.246 -5.047 -17.590 1.00 80.50 75 PHE A C 1
ATOM 592 O O . PHE A 1 75 ? 8.364 -5.557 -17.623 1.00 80.50 75 PHE A O 1
ATOM 599 N N . ARG A 1 76 ? 6.452 -5.162 -16.523 1.00 72.12 76 ARG A N 1
ATOM 600 C CA . ARG A 1 76 ? 6.810 -5.924 -15.321 1.00 72.12 76 ARG A CA 1
ATOM 601 C C . ARG A 1 76 ? 5.989 -7.196 -15.157 1.00 72.12 76 ARG A C 1
ATOM 603 O O . ARG A 1 76 ? 6.452 -8.127 -14.500 1.00 72.12 76 ARG A O 1
ATOM 610 N N . SER A 1 77 ? 4.763 -7.216 -15.678 1.00 74.62 77 SER A N 1
ATOM 611 C CA . SER A 1 77 ? 3.908 -8.399 -15.613 1.00 74.62 77 SER A CA 1
ATOM 612 C C . SER A 1 77 ? 4.627 -9.613 -16.204 1.00 74.62 77 SER A C 1
ATOM 614 O O . SER A 1 77 ? 5.232 -9.518 -17.266 1.00 74.62 77 SER A O 1
ATOM 616 N N . THR A 1 78 ? 4.525 -10.764 -15.534 1.00 68.69 78 THR A N 1
ATOM 617 C CA . THR A 1 78 ? 5.013 -12.058 -16.050 1.00 68.69 78 THR A CA 1
ATOM 618 C C . THR A 1 78 ? 4.319 -12.476 -17.345 1.00 68.69 78 THR A C 1
ATOM 620 O O . THR A 1 78 ? 4.896 -13.229 -18.119 1.00 68.69 78 THR A O 1
ATOM 623 N N . ASP A 1 79 ? 3.100 -11.977 -17.564 1.00 70.44 79 ASP A N 1
ATOM 624 C CA . ASP A 1 79 ? 2.321 -12.149 -18.797 1.00 70.44 79 ASP A CA 1
ATOM 625 C C . ASP A 1 79 ? 2.387 -10.883 -19.684 1.00 70.44 79 ASP A C 1
ATOM 627 O O . ASP A 1 79 ? 1.523 -10.658 -20.528 1.00 70.44 79 ASP A O 1
ATOM 631 N N . GLY A 1 80 ? 3.351 -9.996 -19.415 1.00 77.44 80 GLY A N 1
ATOM 632 C CA . GLY A 1 80 ? 3.534 -8.707 -20.075 1.00 77.44 80 GLY A CA 1
ATOM 633 C C . GLY A 1 80 ? 4.533 -8.744 -21.230 1.00 77.44 80 GLY A C 1
ATOM 634 O O . GLY A 1 80 ? 4.762 -9.778 -21.855 1.00 77.44 80 GLY A O 1
ATOM 635 N N . VAL A 1 81 ? 5.133 -7.588 -21.526 1.00 81.69 81 VAL A N 1
ATOM 636 C CA . VAL A 1 81 ? 6.099 -7.437 -22.627 1.00 81.69 81 VAL A CA 1
ATOM 637 C C . VAL A 1 81 ? 7.515 -7.334 -22.068 1.00 81.69 81 VAL A C 1
ATOM 639 O O . VAL A 1 81 ? 7.842 -6.340 -21.428 1.00 81.69 81 VAL A O 1
ATOM 642 N N . ASP A 1 82 ? 8.360 -8.329 -22.351 1.00 84.06 82 ASP A N 1
ATOM 643 C CA . ASP A 1 82 ? 9.745 -8.409 -21.850 1.00 84.06 82 ASP A CA 1
ATOM 644 C C . ASP A 1 82 ? 10.797 -7.815 -22.805 1.00 84.06 82 ASP A C 1
ATOM 646 O O . ASP A 1 82 ? 11.904 -7.433 -22.388 1.00 84.06 82 ASP A O 1
ATOM 650 N N . GLU A 1 83 ? 10.469 -7.744 -24.096 1.00 89.44 83 GLU A N 1
ATOM 651 C CA . GLU A 1 83 ? 11.357 -7.270 -25.154 1.00 89.44 83 GLU A CA 1
ATOM 652 C C . GLU A 1 83 ? 10.622 -6.343 -26.129 1.00 89.44 83 GLU A C 1
ATOM 654 O O . GLU A 1 83 ? 9.424 -6.488 -26.362 1.00 89.44 83 GLU A O 1
ATOM 659 N N . LEU A 1 84 ? 11.345 -5.375 -26.694 1.00 91.06 84 LEU A N 1
ATOM 660 C CA . LEU A 1 84 ? 10.832 -4.457 -27.709 1.00 91.06 84 LEU A CA 1
ATOM 661 C C . LEU A 1 84 ? 11.682 -4.534 -28.974 1.00 91.06 84 LEU A C 1
ATOM 663 O O . LEU A 1 84 ? 12.901 -4.359 -28.929 1.00 91.06 84 LEU A O 1
ATOM 667 N N . ASP A 1 85 ? 11.029 -4.715 -30.116 1.00 92.94 85 ASP A N 1
ATOM 668 C CA . ASP A 1 85 ? 11.695 -4.685 -31.418 1.00 92.94 85 ASP A CA 1
ATOM 669 C C . ASP A 1 85 ? 11.850 -3.257 -31.945 1.00 92.94 85 ASP A C 1
ATOM 671 O O . ASP A 1 85 ? 12.902 -2.895 -32.477 1.00 92.94 85 ASP A O 1
ATOM 675 N N . ALA A 1 86 ? 10.823 -2.418 -31.776 1.00 93.31 86 ALA A N 1
ATOM 676 C CA . ALA A 1 86 ? 10.839 -1.043 -32.254 1.00 93.31 86 ALA A CA 1
ATOM 677 C C . ALA A 1 86 ? 9.974 -0.095 -31.413 1.00 93.31 86 ALA A C 1
ATOM 679 O O . ALA A 1 86 ? 8.887 -0.449 -30.964 1.00 93.31 86 ALA A O 1
ATOM 680 N N . VAL A 1 87 ? 10.429 1.154 -31.287 1.00 91.88 87 VAL A N 1
ATOM 681 C CA . VAL A 1 87 ? 9.650 2.286 -30.766 1.00 91.88 87 VAL A CA 1
ATOM 682 C C . VAL A 1 87 ? 9.361 3.230 -31.931 1.00 91.88 87 VAL A C 1
ATOM 684 O O . VAL A 1 87 ? 10.280 3.801 -32.518 1.00 91.88 87 VAL A O 1
ATOM 687 N N . CYS A 1 88 ? 8.090 3.387 -32.295 1.00 92.06 88 CYS A N 1
ATOM 688 C CA . CYS A 1 88 ? 7.694 4.118 -33.500 1.00 92.06 88 CYS A CA 1
ATOM 689 C C . CYS A 1 88 ? 7.209 5.534 -33.156 1.00 92.06 88 CYS A C 1
ATOM 691 O O . CYS A 1 88 ? 6.098 5.713 -32.665 1.00 92.06 88 CYS A O 1
ATOM 693 N N . LEU A 1 89 ? 8.016 6.559 -33.443 1.00 90.81 89 LEU A N 1
ATOM 694 C CA . LEU A 1 89 ? 7.607 7.958 -33.275 1.00 90.81 89 LEU A CA 1
ATOM 695 C C . LEU A 1 89 ? 6.862 8.448 -34.521 1.00 90.81 89 LEU A C 1
ATOM 697 O O . LEU A 1 89 ? 7.384 8.377 -35.636 1.00 90.81 89 LEU A O 1
ATOM 701 N N . VAL A 1 90 ? 5.657 8.985 -34.337 1.00 88.44 90 VAL A N 1
ATOM 702 C CA . VAL A 1 90 ? 4.786 9.403 -35.445 1.00 88.44 90 VAL A CA 1
ATOM 703 C C . VAL A 1 90 ? 4.911 10.908 -35.712 1.00 88.44 90 VAL A C 1
ATOM 705 O O . VAL A 1 90 ? 4.781 11.728 -34.803 1.00 88.44 90 VAL A O 1
ATOM 708 N N . VAL A 1 91 ? 5.139 11.291 -36.972 1.00 88.44 91 VAL A N 1
ATOM 709 C CA . VAL A 1 91 ? 5.174 12.693 -37.438 1.00 88.44 91 VAL A CA 1
ATOM 710 C C . VAL A 1 91 ? 4.481 12.853 -38.789 1.00 88.44 91 VAL A C 1
ATOM 712 O O . VAL A 1 91 ? 4.356 11.901 -39.548 1.00 88.44 91 VAL A O 1
ATOM 715 N N . THR A 1 92 ? 4.066 14.070 -39.142 1.00 86.56 92 THR A N 1
ATOM 716 C CA . THR A 1 92 ? 3.478 14.347 -40.464 1.00 86.56 92 THR A CA 1
ATOM 717 C C . THR A 1 92 ? 4.545 14.789 -41.468 1.00 86.56 92 THR A C 1
ATOM 719 O O . THR A 1 92 ? 5.518 15.458 -41.105 1.00 86.56 92 THR A O 1
ATOM 722 N N . SER A 1 93 ? 4.355 14.481 -42.753 1.00 86.38 93 SER A N 1
ATOM 723 C CA . SER A 1 93 ? 5.268 14.879 -43.839 1.00 86.38 93 SER A CA 1
ATOM 724 C C . SER A 1 93 ? 5.449 16.401 -43.973 1.00 86.38 93 SER A C 1
ATOM 726 O O . SER A 1 93 ? 6.506 16.867 -44.415 1.00 86.38 93 SER A O 1
ATOM 728 N N . PHE A 1 94 ? 4.445 17.174 -43.544 1.00 82.31 94 PHE A N 1
ATOM 729 C CA . PHE A 1 94 ? 4.431 18.638 -43.545 1.00 82.31 94 PHE A CA 1
ATOM 730 C C . PHE A 1 94 ? 5.267 19.265 -42.421 1.00 82.31 94 PHE A C 1
ATOM 732 O O . PHE A 1 94 ? 5.487 20.477 -42.427 1.00 82.31 94 PHE A O 1
ATOM 739 N N . THR A 1 95 ? 5.761 18.462 -41.474 1.00 83.31 95 THR A N 1
ATOM 740 C CA . THR A 1 95 ? 6.588 18.935 -40.359 1.00 83.31 95 THR A CA 1
ATOM 741 C C . THR A 1 95 ? 7.898 19.520 -40.890 1.00 83.31 95 THR A C 1
ATOM 743 O O . THR A 1 95 ? 8.808 18.800 -41.289 1.00 83.31 95 THR A O 1
ATOM 746 N N . SER A 1 96 ? 8.004 20.847 -40.918 1.00 83.00 96 SER A N 1
ATOM 747 C CA . SER A 1 96 ? 9.210 21.567 -41.355 1.00 83.00 96 SER A CA 1
ATOM 748 C C . SER A 1 96 ? 10.163 21.888 -40.201 1.00 83.00 96 SER A C 1
ATOM 750 O O . SER A 1 96 ? 11.358 22.087 -40.418 1.00 83.00 96 SER A O 1
ATOM 752 N N . ARG A 1 97 ? 9.637 21.902 -38.973 1.00 84.44 97 ARG A N 1
ATOM 753 C CA . ARG A 1 97 ? 10.349 22.042 -37.703 1.00 84.44 97 ARG A CA 1
ATOM 754 C C . ARG A 1 97 ? 9.502 21.389 -36.614 1.00 84.44 97 ARG A C 1
ATOM 756 O O . ARG A 1 97 ? 8.279 21.503 -36.661 1.00 84.44 97 ARG A O 1
ATOM 763 N N . LEU A 1 98 ? 10.136 20.745 -35.637 1.00 82.81 98 LEU A N 1
ATOM 764 C CA . LEU A 1 98 ? 9.415 20.290 -34.453 1.00 82.81 98 LEU A CA 1
ATOM 765 C C . LEU A 1 98 ? 9.007 21.478 -33.585 1.00 82.81 98 LEU A C 1
ATOM 767 O O . LEU A 1 98 ? 9.813 22.359 -33.279 1.00 82.81 98 LEU A O 1
ATOM 771 N N . THR A 1 99 ? 7.740 21.491 -33.196 1.00 81.50 99 THR A N 1
ATOM 772 C CA . THR A 1 99 ? 7.223 22.422 -32.190 1.00 81.50 99 THR A CA 1
ATOM 773 C C . THR A 1 99 ? 7.814 22.103 -30.815 1.00 81.50 99 THR A C 1
ATOM 775 O O . THR A 1 99 ? 8.265 20.982 -30.573 1.00 81.50 99 THR A O 1
ATOM 778 N N . GLU A 1 100 ? 7.786 23.063 -29.886 1.00 77.38 100 GLU A N 1
ATOM 779 C CA . GLU A 1 100 ? 8.206 22.820 -28.494 1.00 77.38 100 GLU A CA 1
ATOM 780 C C . GLU A 1 100 ? 7.427 21.663 -27.860 1.00 77.38 100 GLU A C 1
ATOM 782 O O . GLU A 1 100 ? 8.010 20.825 -27.178 1.00 77.38 100 GLU A O 1
ATOM 787 N N . ARG A 1 101 ? 6.130 21.551 -28.176 1.00 76.19 101 ARG A N 1
ATOM 788 C CA . ARG A 1 101 ? 5.285 20.437 -27.735 1.00 76.19 101 ARG A CA 1
ATOM 789 C C . ARG A 1 101 ? 5.777 19.094 -28.270 1.00 76.19 101 ARG A C 1
ATOM 791 O O . ARG A 1 101 ? 5.912 18.157 -27.498 1.00 76.19 101 ARG A O 1
ATOM 798 N N . GLN A 1 102 ? 6.090 18.991 -29.561 1.00 78.25 102 GLN A N 1
ATOM 799 C CA . GLN A 1 102 ? 6.625 17.748 -30.133 1.00 78.25 102 GLN A CA 1
ATOM 800 C C . GLN A 1 102 ? 7.999 17.393 -29.553 1.00 78.25 102 GLN A C 1
ATOM 802 O O . GLN A 1 102 ? 8.266 16.228 -29.280 1.00 78.25 102 GLN A O 1
ATOM 807 N N . HIS A 1 103 ? 8.853 18.392 -29.317 1.00 82.12 103 HIS A N 1
ATOM 808 C CA . HIS A 1 103 ? 10.123 18.191 -28.621 1.00 82.12 103 HIS A CA 1
ATOM 809 C C . HIS A 1 103 ? 9.922 17.641 -27.209 1.00 82.12 103 HIS A C 1
ATOM 811 O O . HIS A 1 103 ? 10.603 16.695 -26.821 1.00 82.12 103 HIS A O 1
ATOM 817 N N . TYR A 1 104 ? 8.986 18.215 -26.454 1.00 78.38 104 TYR A N 1
ATOM 818 C CA . TYR A 1 104 ? 8.633 17.739 -25.123 1.00 78.38 104 TYR A CA 1
ATOM 819 C C . TYR A 1 104 ? 8.129 16.293 -25.158 1.00 78.38 104 TYR A C 1
ATOM 821 O O . TYR A 1 104 ? 8.672 15.457 -24.445 1.00 78.38 104 TYR A O 1
ATOM 829 N N . VAL A 1 105 ? 7.165 15.989 -26.033 1.00 76.81 105 VAL A N 1
ATOM 830 C CA . VAL A 1 105 ? 6.579 14.648 -26.181 1.00 76.81 105 VAL A CA 1
ATOM 831 C C . VAL A 1 105 ? 7.650 13.611 -26.496 1.00 76.81 105 VAL A C 1
ATOM 833 O O . VAL A 1 105 ? 7.752 12.600 -25.806 1.00 76.81 105 VAL A O 1
ATOM 836 N N . PHE A 1 106 ? 8.496 13.871 -27.493 1.00 83.69 106 PHE A N 1
ATOM 837 C CA . PHE A 1 106 ? 9.548 12.930 -27.857 1.00 83.69 106 PHE A CA 1
ATOM 838 C C . PHE A 1 106 ? 10.570 12.764 -26.743 1.00 83.69 106 PHE A C 1
ATOM 840 O O . PHE A 1 106 ? 10.879 11.636 -26.388 1.00 83.69 106 PHE A O 1
ATOM 847 N N . ASN A 1 107 ? 11.031 13.842 -26.113 1.00 79.75 107 ASN A N 1
ATOM 848 C CA . ASN A 1 107 ? 11.960 13.717 -24.991 1.00 79.75 107 ASN A CA 1
ATOM 849 C C . ASN A 1 107 ? 11.344 12.972 -23.798 1.00 79.75 107 ASN A C 1
ATOM 851 O O . ASN A 1 107 ? 12.041 12.209 -23.135 1.00 79.75 107 ASN A O 1
ATOM 855 N N . ALA A 1 108 ? 10.051 13.160 -23.529 1.00 76.44 108 ALA A N 1
ATOM 856 C CA . ALA A 1 108 ? 9.354 12.465 -22.458 1.00 76.44 108 ALA A CA 1
ATOM 857 C C . ALA A 1 108 ? 9.249 10.961 -22.736 1.00 76.44 108 ALA A C 1
ATOM 859 O O . ALA A 1 108 ? 9.637 10.169 -21.877 1.00 76.44 108 ALA A O 1
ATOM 860 N N . VAL A 1 109 ? 8.829 10.573 -23.945 1.00 78.38 109 VAL A N 1
ATOM 861 C CA . VAL A 1 109 ? 8.775 9.167 -24.379 1.00 78.38 109 VAL A CA 1
ATOM 862 C C . VAL A 1 109 ? 10.169 8.540 -24.370 1.00 78.38 109 VAL A C 1
ATOM 864 O O . VAL A 1 109 ? 10.354 7.451 -23.845 1.00 78.38 109 VAL A O 1
ATOM 867 N N . LEU A 1 110 ? 11.187 9.239 -24.872 1.00 82.69 110 LEU A N 1
ATOM 868 C CA . LEU A 1 110 ? 12.564 8.742 -24.860 1.00 82.69 110 LEU A CA 1
ATOM 869 C C . LEU A 1 110 ? 13.112 8.567 -23.442 1.00 82.69 110 LEU A C 1
ATOM 871 O O . LEU A 1 110 ? 13.859 7.629 -23.194 1.00 82.69 110 LEU A O 1
ATOM 875 N N . SER A 1 111 ? 12.704 9.423 -22.501 1.00 78.69 111 SER A N 1
ATOM 876 C CA . SER A 1 111 ? 13.117 9.325 -21.095 1.00 78.69 111 SER A CA 1
ATOM 877 C C . SER A 1 111 ? 12.544 8.116 -20.349 1.00 78.69 111 SER A C 1
ATOM 879 O O . SER A 1 111 ? 12.909 7.903 -19.193 1.00 78.69 111 SER A O 1
ATOM 881 N N . LEU A 1 112 ? 11.636 7.358 -20.972 1.00 76.38 112 LEU A N 1
ATOM 882 C CA . LEU A 1 112 ? 11.133 6.087 -20.447 1.00 76.38 112 LEU A CA 1
ATOM 883 C C . LEU A 1 112 ? 12.177 4.984 -20.557 1.00 76.38 112 LEU A C 1
ATOM 885 O O . LEU A 1 112 ? 12.257 4.112 -19.696 1.00 76.38 112 LEU A O 1
ATOM 889 N N . PHE A 1 113 ? 12.932 5.006 -21.648 1.00 81.25 113 PHE A N 1
ATOM 890 C CA . PHE A 1 113 ? 13.752 3.893 -22.077 1.00 81.25 113 PHE A CA 1
ATOM 891 C C . PHE A 1 113 ? 15.203 4.078 -21.638 1.00 81.25 113 PHE A C 1
ATOM 893 O O . PHE A 1 113 ? 15.685 5.192 -21.420 1.00 81.25 113 PHE A O 1
ATOM 900 N N . GLY A 1 114 ? 15.913 2.959 -21.512 1.00 73.00 114 GLY A N 1
ATOM 901 C CA . GLY A 1 114 ? 17.358 2.973 -21.328 1.00 73.00 114 GLY A CA 1
ATOM 902 C C . GLY A 1 114 ? 18.089 3.538 -22.551 1.00 73.00 114 GLY A C 1
ATOM 903 O O . GLY A 1 114 ? 17.556 3.562 -23.655 1.00 73.00 114 GLY A O 1
ATOM 904 N N . ASN A 1 115 ? 19.348 3.953 -22.389 1.00 77.12 115 ASN A N 1
ATOM 905 C CA . ASN A 1 115 ? 20.160 4.490 -23.496 1.00 77.12 115 ASN A CA 1
ATOM 906 C C . ASN A 1 115 ? 20.458 3.463 -24.616 1.00 77.12 115 ASN A C 1
ATOM 908 O O . ASN A 1 115 ? 21.075 3.804 -25.621 1.00 77.12 115 ASN A O 1
ATOM 912 N N . ASP A 1 116 ? 20.058 2.205 -24.447 1.00 81.06 116 ASP A N 1
ATOM 913 C CA . ASP A 1 116 ? 20.203 1.122 -25.417 1.00 81.06 116 ASP A CA 1
ATOM 914 C C . ASP A 1 116 ? 19.095 1.092 -26.484 1.00 81.06 116 ASP A C 1
ATOM 916 O O . ASP A 1 116 ? 19.267 0.421 -27.501 1.00 81.06 116 ASP A O 1
ATOM 920 N N . VAL A 1 117 ? 18.006 1.857 -26.313 1.00 87.31 117 VAL A N 1
ATOM 921 C CA . VAL A 1 117 ? 16.859 1.863 -27.243 1.00 87.31 117 VAL A CA 1
ATOM 922 C C . VAL A 1 117 ? 17.104 2.608 -28.556 1.00 87.31 117 VAL A C 1
ATOM 924 O O . VAL A 1 117 ? 16.314 2.487 -29.490 1.00 87.31 117 VAL A O 1
ATOM 927 N N . GLU A 1 118 ? 18.181 3.397 -28.659 1.00 89.44 118 GLU A N 1
ATOM 928 C CA . GLU A 1 118 ? 18.389 4.344 -29.767 1.00 89.44 118 GLU A CA 1
ATOM 929 C C . GLU A 1 118 ? 18.264 3.689 -31.151 1.00 89.44 118 GLU A C 1
ATOM 931 O O . GLU A 1 118 ? 17.630 4.243 -32.047 1.00 89.44 118 GLU A O 1
ATOM 936 N N . LYS A 1 119 ? 18.808 2.477 -31.313 1.00 92.00 119 LYS A N 1
ATOM 937 C CA . LYS A 1 119 ? 18.783 1.730 -32.583 1.00 92.00 119 LYS A CA 1
ATOM 938 C C . LYS A 1 119 ? 17.422 1.125 -32.928 1.00 92.00 119 LYS A C 1
ATOM 940 O O . LYS A 1 119 ? 17.220 0.735 -34.074 1.00 92.00 119 LYS A O 1
ATOM 945 N N . ASN A 1 120 ? 16.511 1.060 -31.965 1.00 94.06 120 ASN A N 1
ATOM 946 C CA . ASN A 1 120 ? 15.172 0.504 -32.112 1.00 94.06 120 ASN A CA 1
ATOM 947 C C . ASN A 1 120 ? 14.123 1.620 -32.274 1.00 94.06 120 ASN A C 1
ATOM 949 O O . ASN A 1 120 ? 12.971 1.343 -32.595 1.00 94.06 120 ASN A O 1
ATOM 953 N N . ILE A 1 121 ? 14.501 2.894 -32.115 1.00 93.19 121 ILE A N 1
ATOM 954 C CA . ILE A 1 121 ? 13.602 4.024 -32.369 1.00 93.19 121 ILE A CA 1
ATOM 955 C C . ILE A 1 121 ? 13.552 4.336 -33.864 1.00 93.19 121 ILE A C 1
ATOM 957 O O . ILE A 1 121 ? 14.558 4.703 -34.472 1.00 93.19 121 ILE A O 1
ATOM 961 N N . VAL A 1 122 ? 12.362 4.259 -34.450 1.00 94.81 122 VAL A N 1
ATOM 962 C CA . VAL A 1 122 ? 12.108 4.524 -35.872 1.00 94.81 122 VAL A CA 1
ATOM 963 C C . VAL A 1 122 ? 10.996 5.553 -36.049 1.00 94.81 122 VAL A C 1
ATOM 965 O O . VAL A 1 122 ? 10.206 5.807 -35.142 1.00 94.81 122 VAL A O 1
ATOM 968 N N . LEU A 1 123 ? 10.928 6.168 -37.230 1.00 93.69 123 LEU A N 1
ATOM 969 C CA . LEU A 1 123 ? 9.935 7.200 -37.529 1.00 93.69 123 LEU A CA 1
ATOM 970 C C . LEU A 1 123 ? 8.829 6.673 -38.440 1.00 93.69 123 LEU A C 1
ATOM 972 O O . LEU A 1 123 ? 9.107 6.154 -39.522 1.00 93.69 123 LEU A O 1
ATOM 976 N N . PHE A 1 124 ? 7.576 6.905 -38.071 1.00 92.69 124 PHE A N 1
ATOM 977 C CA . PHE A 1 124 ? 6.431 6.740 -38.963 1.00 92.69 124 PHE A CA 1
ATOM 978 C C . PHE A 1 124 ? 6.000 8.118 -39.462 1.00 92.69 124 PHE A C 1
ATOM 980 O O . PHE A 1 124 ? 5.569 8.970 -38.686 1.00 92.69 124 PHE A O 1
ATOM 987 N N . ILE A 1 125 ? 6.158 8.361 -40.765 1.00 91.12 125 ILE A N 1
ATOM 988 C CA . ILE A 1 125 ? 5.839 9.651 -41.379 1.00 91.12 125 ILE A CA 1
ATOM 989 C C . ILE A 1 125 ? 4.524 9.535 -42.144 1.00 91.12 125 ILE A C 1
ATOM 991 O O . ILE A 1 125 ? 4.482 8.898 -43.197 1.00 91.12 125 ILE A O 1
ATOM 995 N N . THR A 1 126 ? 3.474 10.168 -41.627 1.00 88.31 126 THR A N 1
ATOM 996 C CA . THR A 1 126 ? 2.125 10.156 -42.210 1.00 88.31 126 THR A CA 1
ATOM 997 C C . THR A 1 126 ? 1.949 11.228 -43.287 1.00 88.31 126 THR A C 1
ATOM 999 O O . THR A 1 126 ? 2.722 12.192 -43.358 1.00 88.31 126 THR A O 1
ATOM 1002 N N . HIS A 1 127 ? 0.915 11.078 -44.121 1.00 84.50 127 HIS A N 1
ATOM 1003 C CA . HIS A 1 127 ? 0.598 11.966 -45.249 1.00 84.50 127 HIS A CA 1
ATOM 1004 C C . HIS A 1 127 ? 1.768 12.095 -46.243 1.00 84.50 127 HIS A C 1
ATOM 1006 O O . HIS A 1 127 ? 2.085 13.185 -46.729 1.00 84.50 127 HIS A O 1
ATOM 1012 N N . ALA A 1 128 ? 2.493 10.998 -46.481 1.00 84.81 128 ALA A N 1
ATOM 1013 C CA . ALA A 1 128 ? 3.794 11.004 -47.149 1.00 84.81 128 ALA A CA 1
ATOM 1014 C C . ALA A 1 128 ? 3.800 10.303 -48.521 1.00 84.81 128 ALA A C 1
ATOM 1016 O O . ALA A 1 128 ? 4.660 9.451 -48.770 1.00 84.81 128 ALA A O 1
ATOM 1017 N N . ALA A 1 129 ? 2.917 10.723 -49.440 1.00 81.12 129 ALA A N 1
ATOM 1018 C CA . ALA A 1 129 ? 2.883 10.254 -50.837 1.00 81.12 129 ALA A CA 1
ATOM 1019 C C . ALA A 1 129 ? 4.271 10.305 -51.510 1.00 81.12 129 ALA A C 1
ATOM 1021 O O . ALA A 1 129 ? 4.724 9.401 -52.215 1.00 81.12 129 ALA A O 1
ATOM 1022 N N . LYS A 1 130 ? 5.000 11.398 -51.253 1.00 82.88 130 LYS A N 1
ATOM 1023 C CA . LYS A 1 130 ? 6.348 11.665 -51.775 1.00 82.88 130 LYS A CA 1
ATOM 1024 C C . LYS A 1 130 ? 7.384 11.587 -50.658 1.00 82.88 130 LYS A C 1
ATOM 1026 O O . LYS A 1 130 ? 7.059 11.543 -49.475 1.00 82.88 130 LYS A O 1
ATOM 1031 N N . LYS A 1 131 ? 8.669 11.570 -51.028 1.00 85.44 131 LYS A N 1
ATOM 1032 C CA . LYS A 1 131 ? 9.770 11.559 -50.052 1.00 85.44 131 LYS A CA 1
ATOM 1033 C C . LYS A 1 131 ? 9.648 12.770 -49.097 1.00 85.44 131 LYS A C 1
ATOM 1035 O O . LYS A 1 131 ? 9.726 13.905 -49.576 1.00 85.44 131 LYS A O 1
ATOM 1040 N N . PRO A 1 132 ? 9.509 12.564 -47.772 1.00 87.31 132 PRO A N 1
ATOM 1041 C CA . PRO A 1 132 ? 9.212 13.635 -46.820 1.00 87.31 132 PRO A CA 1
ATOM 1042 C C . PRO A 1 132 ? 10.485 14.390 -46.403 1.00 87.31 132 PRO A C 1
ATOM 1044 O O . PRO A 1 132 ? 10.922 14.344 -45.255 1.00 87.31 132 PRO A O 1
ATOM 1047 N N . ASN A 1 133 ? 11.114 15.087 -47.355 1.00 87.31 133 ASN A N 1
ATOM 1048 C CA . ASN A 1 133 ? 12.400 15.765 -47.143 1.00 87.31 133 ASN A CA 1
ATOM 1049 C C . ASN A 1 133 ? 12.360 16.782 -45.987 1.00 87.31 133 ASN A C 1
ATOM 1051 O O . ASN A 1 133 ? 13.346 16.916 -45.264 1.00 87.31 133 ASN A O 1
ATOM 1055 N N . ASN A 1 134 ? 11.229 17.472 -45.803 1.00 86.06 134 ASN A N 1
ATOM 1056 C CA . ASN A 1 134 ? 11.049 18.455 -44.733 1.00 86.06 134 ASN A CA 1
ATOM 1057 C C . ASN A 1 134 ? 11.075 17.792 -43.351 1.00 86.06 134 ASN A C 1
ATOM 1059 O O . ASN A 1 134 ? 11.902 18.175 -42.527 1.00 86.06 134 ASN A O 1
ATOM 1063 N N . ALA A 1 135 ? 10.266 16.748 -43.140 1.00 87.62 135 ALA A N 1
ATOM 1064 C CA . ALA A 1 135 ? 10.225 16.013 -41.876 1.00 87.62 135 ALA A CA 1
ATOM 1065 C C . ALA A 1 135 ? 11.574 15.356 -41.548 1.00 87.62 135 ALA A C 1
ATOM 1067 O O . ALA A 1 135 ? 12.070 15.493 -40.433 1.00 87.62 135 ALA A O 1
ATOM 1068 N N . ILE A 1 136 ? 12.235 14.734 -42.535 1.00 88.38 136 ILE A N 1
ATOM 1069 C CA . ILE A 1 136 ? 13.572 14.141 -42.351 1.00 88.38 136 ILE A CA 1
ATOM 1070 C C . ILE A 1 136 ? 14.577 15.207 -41.892 1.00 88.38 136 ILE A C 1
ATOM 1072 O O . ILE A 1 136 ? 15.345 14.986 -40.955 1.00 88.38 136 ILE A O 1
ATOM 1076 N N . LYS A 1 137 ? 14.571 16.382 -42.534 1.00 88.50 137 LYS A N 1
ATOM 1077 C CA . LYS A 1 137 ? 15.458 17.490 -42.166 1.00 88.50 137 LYS A CA 1
ATOM 1078 C C . LYS A 1 137 ? 15.133 18.035 -40.773 1.00 88.50 137 LYS A C 1
ATOM 1080 O O . LYS A 1 137 ? 16.064 18.301 -40.016 1.00 88.50 137 LYS A O 1
ATOM 1085 N N . ALA A 1 138 ? 13.852 18.163 -40.430 1.00 88.12 138 ALA A N 1
ATOM 1086 C CA . ALA A 1 138 ? 13.403 18.623 -39.120 1.00 88.12 138 ALA A CA 1
ATOM 1087 C C . ALA A 1 138 ? 13.891 17.693 -37.998 1.00 88.12 138 ALA A C 1
ATOM 1089 O O . ALA A 1 138 ? 14.507 18.168 -37.045 1.00 88.12 138 ALA A O 1
ATOM 1090 N N . ILE A 1 139 ? 13.711 16.374 -38.153 1.00 89.06 139 ILE A N 1
ATOM 1091 C CA . ILE A 1 139 ? 14.155 15.392 -37.153 1.00 89.06 139 ILE A CA 1
ATOM 1092 C C . ILE A 1 139 ? 15.680 15.397 -37.001 1.00 89.06 139 ILE A C 1
ATOM 1094 O O . ILE A 1 139 ? 16.197 15.487 -35.885 1.00 89.06 139 ILE A O 1
ATOM 1098 N N . LYS A 1 140 ? 16.423 15.425 -38.113 1.00 87.06 140 LYS A N 1
ATOM 1099 C CA . LYS A 1 140 ? 17.888 15.561 -38.069 1.00 87.06 140 LYS A CA 1
ATOM 1100 C C . LYS A 1 140 ? 18.351 16.796 -37.306 1.00 87.06 140 LYS A C 1
ATOM 1102 O O . LYS A 1 140 ? 19.294 16.723 -36.526 1.00 87.06 140 LYS A O 1
ATOM 1107 N N . GLN A 1 141 ? 17.706 17.937 -37.540 1.00 86.81 141 GLN A N 1
ATOM 1108 C CA . GLN A 1 141 ? 18.058 19.191 -36.876 1.00 86.81 141 GLN A CA 1
ATOM 1109 C C . GLN A 1 141 ? 17.714 19.176 -35.384 1.00 86.81 141 GLN A C 1
ATOM 1111 O O . GLN A 1 141 ? 18.447 19.770 -34.597 1.00 86.81 141 GLN A O 1
ATOM 1116 N N . SER A 1 142 ? 16.646 18.475 -34.991 1.00 84.06 142 SER A N 1
ATOM 1117 C CA . SER A 1 142 ? 16.253 18.324 -33.586 1.00 84.06 142 SER A CA 1
ATOM 1118 C C . SER A 1 142 ? 17.161 17.419 -32.753 1.00 84.06 142 SER A C 1
ATOM 1120 O O . SER A 1 142 ? 17.048 17.455 -31.532 1.00 84.06 142 SER A O 1
ATOM 1122 N N . LYS A 1 143 ? 18.061 16.646 -33.384 1.00 84.00 143 LYS A N 1
ATOM 1123 C CA . LYS A 1 143 ? 18.974 15.696 -32.717 1.00 84.00 143 LYS A CA 1
ATOM 1124 C C . LYS A 1 143 ? 18.258 14.686 -31.813 1.00 84.00 143 LYS A C 1
ATOM 1126 O O . LYS A 1 143 ? 18.776 14.312 -30.767 1.00 84.00 143 LYS A O 1
ATOM 1131 N N . ILE A 1 144 ? 17.066 14.264 -32.220 1.00 85.19 144 ILE A N 1
ATOM 1132 C CA . ILE A 1 144 ? 16.328 13.213 -31.527 1.00 85.19 144 ILE A CA 1
ATOM 1133 C C . ILE A 1 144 ? 17.061 11.878 -31.717 1.00 85.19 144 ILE A C 1
ATOM 1135 O O . ILE A 1 144 ? 17.320 11.514 -32.871 1.00 85.19 144 ILE A O 1
ATOM 1139 N N . PRO A 1 145 ? 17.382 11.157 -30.627 1.00 87.94 145 PRO A N 1
ATOM 1140 C CA . PRO A 1 145 ? 17.891 9.792 -30.691 1.00 87.94 145 PRO A CA 1
ATOM 1141 C C . PRO A 1 145 ? 16.953 8.904 -31.508 1.00 87.94 145 PRO A C 1
ATOM 1143 O O . PRO A 1 145 ? 15.763 8.804 -31.212 1.00 87.94 145 PRO A O 1
ATOM 1146 N N . CYS A 1 146 ? 17.479 8.309 -32.573 1.00 91.31 146 CYS A N 1
ATOM 1147 C CA . CYS A 1 146 ? 16.759 7.362 -33.414 1.00 91.31 146 CYS A CA 1
ATOM 1148 C C . CYS A 1 146 ? 17.733 6.541 -34.253 1.00 91.31 146 CYS A C 1
ATOM 1150 O O . CYS A 1 146 ? 18.879 6.942 -34.471 1.00 91.31 146 CYS A O 1
ATOM 1152 N N . ALA A 1 147 ? 17.256 5.413 -34.769 1.00 92.75 147 ALA A N 1
ATOM 1153 C CA . ALA A 1 147 ? 18.003 4.565 -35.672 1.00 92.75 147 ALA A CA 1
ATOM 1154 C C . ALA A 1 147 ? 18.428 5.365 -36.908 1.00 92.75 147 ALA A C 1
ATOM 1156 O O . ALA A 1 147 ? 17.629 6.095 -37.500 1.00 92.75 147 ALA A O 1
ATOM 1157 N N . GLN A 1 148 ? 19.684 5.209 -37.323 1.00 91.88 148 GLN A N 1
ATOM 1158 C CA . GLN A 1 148 ? 20.244 5.900 -38.481 1.00 91.88 148 GLN A CA 1
ATOM 1159 C C . GLN A 1 148 ? 20.754 4.903 -39.516 1.00 91.88 148 GLN A C 1
ATOM 1161 O O . GLN A 1 148 ? 21.317 3.862 -39.192 1.00 91.88 148 GLN A O 1
ATOM 1166 N N . THR A 1 149 ? 20.572 5.257 -40.780 1.00 88.69 149 THR A N 1
ATOM 1167 C CA . THR A 1 149 ? 21.212 4.597 -41.922 1.00 88.69 149 THR A CA 1
ATOM 1168 C C . THR A 1 149 ? 22.699 4.957 -41.995 1.00 88.69 149 THR A C 1
ATOM 1170 O O . THR A 1 149 ? 23.125 5.957 -41.418 1.00 88.69 149 THR A O 1
ATOM 1173 N N . ASP A 1 150 ? 23.475 4.247 -42.819 1.00 86.62 150 ASP A N 1
ATOM 1174 C CA . ASP A 1 150 ? 24.902 4.540 -43.066 1.00 86.62 150 ASP A CA 1
ATOM 1175 C C . ASP A 1 150 ? 25.177 5.978 -43.547 1.00 86.62 150 ASP A C 1
ATOM 1177 O O . ASP A 1 150 ? 26.291 6.487 -43.448 1.00 86.62 150 ASP A O 1
ATOM 1181 N N . LYS A 1 151 ? 24.155 6.656 -44.085 1.00 84.19 151 LYS A N 1
ATOM 1182 C CA . LYS A 1 151 ? 24.226 8.053 -44.543 1.00 84.19 151 LYS A CA 1
ATOM 1183 C C . LYS A 1 151 ? 23.898 9.067 -43.438 1.00 84.19 151 LYS A C 1
ATOM 1185 O O . LYS A 1 151 ? 23.815 10.264 -43.716 1.00 84.19 151 LYS A O 1
ATOM 1190 N N . GLY A 1 152 ? 23.646 8.607 -42.212 1.00 85.75 152 GLY A N 1
ATOM 1191 C CA . GLY A 1 152 ? 23.174 9.425 -41.093 1.00 85.75 152 GLY A CA 1
ATOM 1192 C C . GLY A 1 152 ? 21.754 9.969 -41.296 1.00 85.75 152 GLY A C 1
ATOM 1193 O O . GLY A 1 152 ? 21.392 10.986 -40.704 1.00 85.75 152 GLY A O 1
ATOM 1194 N N . ASP A 1 153 ? 20.964 9.385 -42.210 1.00 88.56 153 ASP A N 1
ATOM 1195 C CA . ASP A 1 153 ? 19.519 9.643 -42.308 1.00 88.56 153 ASP A CA 1
ATOM 1196 C C . ASP A 1 153 ? 18.779 8.810 -41.256 1.00 88.56 153 ASP A C 1
ATOM 1198 O O . ASP A 1 153 ? 19.121 7.632 -41.129 1.00 88.56 153 ASP A O 1
ATOM 1202 N N . PRO A 1 154 ? 17.773 9.362 -40.546 1.00 92.69 154 PRO A N 1
ATOM 1203 C CA . PRO A 1 154 ? 16.951 8.566 -39.643 1.00 92.69 154 PRO A CA 1
ATOM 1204 C C . PRO A 1 154 ? 16.242 7.448 -40.417 1.00 92.69 154 PRO A C 1
ATOM 1206 O O . PRO A 1 154 ? 15.875 7.632 -41.581 1.00 92.69 154 PRO A O 1
ATOM 1209 N N . VAL A 1 155 ? 16.039 6.298 -39.785 1.00 94.69 155 VAL A N 1
ATOM 1210 C CA . VAL A 1 155 ? 15.233 5.205 -40.337 1.00 94.69 155 VAL A CA 1
ATOM 1211 C C . VAL A 1 155 ? 13.760 5.595 -40.227 1.00 94.69 155 VAL A C 1
ATOM 1213 O O . VAL A 1 155 ? 13.270 5.932 -39.149 1.00 94.69 155 VAL A O 1
ATOM 1216 N N . TYR A 1 156 ? 13.052 5.584 -41.357 1.00 94.00 156 TYR A N 1
ATOM 1217 C CA . TYR A 1 156 ? 11.645 5.966 -41.416 1.00 94.00 156 TYR A CA 1
ATOM 1218 C C . TYR A 1 156 ? 10.831 5.098 -42.373 1.00 94.00 156 TYR A C 1
ATOM 1220 O O . TYR A 1 156 ? 11.336 4.592 -43.382 1.00 94.00 156 TYR A O 1
ATOM 1228 N N . PHE A 1 157 ? 9.537 5.027 -42.083 1.00 94.00 157 PHE A N 1
ATOM 1229 C CA . PHE A 1 157 ? 8.508 4.334 -42.846 1.00 94.00 157 PHE A CA 1
ATOM 1230 C C . PHE A 1 157 ? 7.432 5.346 -43.246 1.00 94.00 157 PHE A C 1
ATOM 1232 O O . PHE A 1 157 ? 7.065 6.220 -42.460 1.00 94.00 157 PHE A O 1
ATOM 1239 N N . ARG A 1 158 ? 6.991 5.303 -44.507 1.00 91.00 158 ARG A N 1
ATOM 1240 C CA . ARG A 1 158 ? 6.060 6.293 -45.068 1.00 91.00 158 ARG A CA 1
ATOM 1241 C C . ARG A 1 158 ? 4.655 5.731 -45.082 1.00 91.00 158 ARG A C 1
ATOM 1243 O O . ARG A 1 158 ? 4.431 4.680 -45.666 1.00 91.00 158 ARG A O 1
ATOM 1250 N N . LEU A 1 159 ? 3.728 6.474 -44.507 1.00 85.69 159 LEU A N 1
ATOM 1251 C CA . LEU A 1 159 ? 2.322 6.121 -44.483 1.00 85.69 159 LEU A CA 1
ATOM 1252 C C . LEU A 1 159 ? 1.555 7.192 -45.254 1.00 85.69 159 LEU A C 1
ATOM 1254 O O . LEU A 1 159 ? 1.652 8.386 -44.956 1.00 85.69 159 LEU A O 1
ATOM 1258 N N . ASP A 1 160 ? 0.830 6.765 -46.277 1.00 80.00 160 ASP A N 1
ATOM 1259 C CA . ASP A 1 160 ? -0.118 7.600 -46.998 1.00 80.00 160 ASP A CA 1
ATOM 1260 C C . ASP A 1 160 ? -1.471 6.905 -46.977 1.00 80.00 160 ASP A C 1
ATOM 1262 O O . ASP A 1 160 ? -1.692 5.920 -47.679 1.00 80.00 160 ASP A O 1
ATOM 1266 N N . ASN A 1 161 ? -2.349 7.407 -46.116 1.00 70.38 161 ASN A N 1
ATOM 1267 C CA . ASN A 1 161 ? -3.671 6.840 -45.911 1.00 70.38 161 ASN A CA 1
ATOM 1268 C C . ASN A 1 161 ? -4.706 7.475 -46.852 1.00 70.38 161 ASN A C 1
ATOM 1270 O O . ASN A 1 161 ? -5.875 7.180 -46.724 1.00 70.38 161 ASN A O 1
ATOM 1274 N N . SER A 1 162 ? -4.320 8.299 -47.832 1.00 66.88 162 SER A N 1
ATOM 1275 C CA . SER A 1 162 ? -5.271 8.911 -48.784 1.00 66.88 162 SER A CA 1
ATOM 1276 C C . SER A 1 162 ? -6.179 7.910 -49.520 1.00 66.88 162 SER A C 1
ATOM 1278 O O . SER A 1 162 ? -7.270 8.267 -49.953 1.00 66.88 162 SER A O 1
ATOM 1280 N N . HIS A 1 163 ? -5.769 6.642 -49.621 1.00 62.56 163 HIS A N 1
ATOM 1281 C CA . HIS A 1 163 ? -6.582 5.557 -50.174 1.00 62.56 163 HIS A CA 1
ATOM 1282 C C . HIS A 1 163 ? -7.790 5.158 -49.303 1.00 62.56 163 HIS A C 1
ATOM 1284 O O . HIS A 1 163 ? -8.665 4.465 -49.809 1.00 62.56 163 HIS A O 1
ATOM 1290 N N . CYS A 1 164 ? -7.864 5.565 -48.028 1.00 59.25 164 CYS A N 1
ATOM 1291 C CA . CYS A 1 164 ? -8.967 5.201 -47.130 1.00 59.25 164 CYS A CA 1
ATOM 1292 C C . CYS A 1 164 ? -10.157 6.180 -47.151 1.00 59.25 164 CYS A C 1
ATOM 1294 O O . CYS A 1 164 ? -11.161 5.913 -46.500 1.00 59.25 164 CYS A O 1
ATOM 1296 N N . GLU A 1 165 ? -10.070 7.297 -47.885 1.00 58.09 165 GLU A N 1
ATOM 1297 C CA . GLU A 1 165 ? -11.099 8.354 -47.875 1.00 58.09 165 GLU A CA 1
ATOM 1298 C C . GLU A 1 165 ? -12.148 8.231 -49.002 1.00 58.09 165 GLU A C 1
ATOM 1300 O O . GLU A 1 165 ? -13.208 8.838 -48.891 1.00 58.09 165 GLU A O 1
ATOM 1305 N N . ASN A 1 166 ? -11.911 7.429 -50.054 1.00 52.50 166 ASN A N 1
ATOM 1306 C CA . ASN A 1 166 ? -12.784 7.343 -51.241 1.00 52.50 166 ASN A CA 1
ATOM 1307 C C . ASN A 1 166 ? -13.023 5.884 -51.696 1.00 52.50 166 ASN A C 1
ATOM 1309 O O . ASN A 1 166 ? -12.463 5.443 -52.697 1.00 52.50 166 ASN A O 1
ATOM 1313 N N . PHE A 1 167 ? -13.853 5.124 -50.968 1.00 56.12 167 PHE A N 1
ATOM 1314 C CA . PHE A 1 167 ? -14.255 3.753 -51.356 1.00 56.12 167 PHE A CA 1
ATOM 1315 C C . PHE A 1 167 ? -15.405 3.693 -52.378 1.00 56.12 167 PHE A C 1
ATOM 1317 O O . PHE A 1 167 ? -15.660 2.628 -52.942 1.00 56.12 167 PHE A O 1
ATOM 1324 N N . ASP A 1 168 ? -16.090 4.813 -52.624 1.00 54.62 168 ASP A N 1
ATOM 1325 C CA . ASP A 1 168 ? -17.364 4.852 -53.358 1.00 54.62 168 ASP A CA 1
ATOM 1326 C C . ASP A 1 168 ? -17.227 5.051 -54.884 1.00 54.62 168 ASP A C 1
ATOM 1328 O O . ASP A 1 168 ? -18.237 5.105 -55.588 1.00 54.62 168 ASP A O 1
ATOM 1332 N N . ASP A 1 169 ? -16.006 5.126 -55.425 1.00 57.97 169 ASP A N 1
ATOM 1333 C CA . ASP A 1 169 ? -15.787 5.246 -56.871 1.00 57.97 169 ASP A CA 1
ATOM 1334 C C . ASP A 1 169 ? -15.866 3.870 -57.574 1.00 57.97 169 ASP A C 1
ATOM 1336 O O . ASP A 1 169 ? -15.235 2.884 -57.176 1.00 57.97 169 ASP A O 1
ATOM 1340 N N . GLU A 1 170 ? -16.638 3.778 -58.667 1.00 60.88 170 GLU A N 1
ATOM 1341 C CA . GLU A 1 170 ? -16.815 2.530 -59.438 1.00 60.88 170 GLU A CA 1
ATOM 1342 C C . GLU A 1 170 ? -15.488 2.010 -60.038 1.00 60.88 170 GLU A C 1
ATOM 1344 O O . GLU A 1 170 ? -15.320 0.802 -60.229 1.00 60.88 170 GLU A O 1
ATOM 1349 N N . GLU A 1 171 ? -14.499 2.884 -60.250 1.00 64.38 171 GLU A N 1
ATOM 1350 C CA . GLU A 1 171 ? -13.213 2.582 -60.889 1.00 64.38 171 GLU A CA 1
ATOM 1351 C C . GLU A 1 171 ? -12.032 2.859 -59.941 1.00 64.38 171 GLU A C 1
ATOM 1353 O O . GLU A 1 171 ? -12.001 3.873 -59.246 1.00 64.38 171 GLU A O 1
ATOM 1358 N N . ILE A 1 172 ? -11.050 1.948 -59.900 1.00 66.06 172 ILE A N 1
ATOM 1359 C CA . ILE A 1 172 ? -9.837 2.120 -59.086 1.00 66.06 172 ILE A CA 1
ATOM 1360 C C . ILE A 1 172 ? -8.998 3.240 -59.710 1.00 66.06 172 ILE A C 1
ATOM 1362 O O . ILE A 1 172 ? -8.518 3.099 -60.833 1.00 66.06 172 ILE A O 1
ATOM 1366 N N . SER A 1 173 ? -8.807 4.343 -58.987 1.00 73.25 173 SER A N 1
ATOM 1367 C CA . SER A 1 173 ? -7.960 5.441 -59.458 1.00 73.25 173 SER A CA 1
ATOM 1368 C C . SER A 1 173 ? -6.470 5.076 -59.399 1.00 73.25 173 SER A C 1
ATOM 1370 O O . SER A 1 173 ? -6.021 4.342 -58.513 1.00 73.25 173 SER A O 1
ATOM 1372 N N . ASP A 1 174 ? -5.674 5.645 -60.310 1.00 77.06 174 ASP A N 1
ATOM 1373 C CA . ASP A 1 174 ? -4.209 5.496 -60.298 1.00 77.06 174 ASP A CA 1
ATOM 1374 C C . ASP A 1 174 ? -3.598 5.940 -58.953 1.00 77.06 174 ASP A C 1
ATOM 1376 O O . ASP A 1 174 ? -2.619 5.356 -58.479 1.00 77.06 174 ASP A O 1
ATOM 1380 N N . ASP A 1 175 ? -4.204 6.945 -58.312 1.00 74.25 175 ASP A N 1
ATOM 1381 C CA . ASP A 1 175 ? -3.787 7.463 -57.009 1.00 74.25 175 ASP A CA 1
ATOM 1382 C C . ASP A 1 175 ? -4.064 6.458 -55.876 1.00 74.25 175 ASP A C 1
ATOM 1384 O O . ASP A 1 175 ? -3.199 6.253 -55.019 1.00 74.25 175 ASP A O 1
ATOM 1388 N N . TYR A 1 176 ? -5.209 5.759 -55.898 1.00 78.00 176 TYR A N 1
ATOM 1389 C CA . TYR A 1 176 ? -5.497 4.669 -54.956 1.00 78.00 176 TYR A CA 1
ATOM 1390 C C . TYR A 1 176 ? -4.461 3.548 -55.084 1.00 78.00 176 TYR A C 1
ATOM 1392 O O . TYR A 1 176 ? -3.858 3.142 -54.086 1.00 78.00 176 TYR A O 1
ATOM 1400 N N . GLN A 1 177 ? -4.191 3.089 -56.312 1.00 81.75 177 GLN A N 1
ATOM 1401 C CA . GLN A 1 177 ? -3.233 2.007 -56.544 1.00 81.75 177 GLN A CA 1
ATOM 1402 C C . GLN A 1 177 ? -1.814 2.406 -56.117 1.00 81.75 177 GLN A C 1
ATOM 1404 O O . GLN A 1 177 ? -1.075 1.599 -55.547 1.00 81.75 177 GLN A O 1
ATOM 1409 N N . ALA A 1 178 ? -1.418 3.657 -56.364 1.00 81.75 178 ALA A N 1
ATOM 1410 C CA . ALA A 1 178 ? -0.126 4.181 -55.936 1.00 81.75 178 ALA A CA 1
ATOM 1411 C C . ALA A 1 178 ? 0.012 4.198 -54.404 1.00 81.75 178 ALA A C 1
ATOM 1413 O O . ALA A 1 178 ? 1.047 3.770 -53.879 1.00 81.75 178 ALA A O 1
ATOM 1414 N N . SER A 1 179 ? -1.025 4.638 -53.690 1.00 81.56 179 SER A N 1
ATOM 1415 C CA . SER A 1 179 ? -1.065 4.641 -52.224 1.00 81.56 179 SER A CA 1
ATOM 1416 C C . SER A 1 179 ? -1.071 3.223 -51.638 1.00 81.56 179 SER A C 1
ATOM 1418 O O . SER A 1 179 ? -0.338 2.956 -50.682 1.00 81.56 179 SER A O 1
ATOM 1420 N N . TRP A 1 180 ? -1.792 2.282 -52.256 1.00 85.19 180 TRP A N 1
ATOM 1421 C CA . TRP A 1 180 ? -1.794 0.871 -51.855 1.00 85.19 180 TRP A CA 1
ATOM 1422 C C . TRP A 1 180 ? -0.422 0.209 -52.031 1.00 85.19 180 TRP A C 1
ATOM 1424 O O . TRP A 1 180 ? 0.122 -0.399 -51.108 1.00 85.19 180 TRP A O 1
ATOM 1434 N N . ASN A 1 181 ? 0.199 0.392 -53.200 1.00 86.56 181 ASN A N 1
ATOM 1435 C CA . ASN A 1 181 ? 1.545 -0.115 -53.473 1.00 86.56 181 ASN A CA 1
ATOM 1436 C C . ASN A 1 181 ? 2.570 0.463 -52.484 1.00 86.56 181 ASN A C 1
ATOM 1438 O O . ASN A 1 181 ? 3.461 -0.248 -52.015 1.00 86.56 181 ASN A O 1
ATOM 1442 N N . LEU A 1 182 ? 2.437 1.747 -52.128 1.00 87.12 182 LEU A N 1
ATOM 1443 C CA . LEU A 1 182 ? 3.285 2.386 -51.126 1.00 87.12 182 LEU A CA 1
ATOM 1444 C C . LEU A 1 182 ? 3.105 1.764 -49.733 1.00 87.12 182 LEU A C 1
ATOM 1446 O O . LEU A 1 182 ? 4.111 1.562 -49.044 1.00 87.12 182 LEU A O 1
ATOM 1450 N N . LEU A 1 183 ? 1.870 1.456 -49.326 1.00 87.06 183 LEU A N 1
ATOM 1451 C CA . LEU A 1 183 ? 1.578 0.761 -48.071 1.00 87.06 183 LEU A CA 1
ATOM 1452 C C . LEU A 1 183 ? 2.252 -0.616 -48.045 1.00 87.06 183 LEU A C 1
ATOM 1454 O O . LEU A 1 183 ? 3.027 -0.878 -47.125 1.00 87.06 183 LEU A O 1
ATOM 1458 N N . ASN A 1 184 ? 2.037 -1.447 -49.070 1.00 88.25 184 ASN A N 1
ATOM 1459 C CA . ASN A 1 184 ? 2.614 -2.794 -49.158 1.00 88.25 184 ASN A CA 1
ATOM 1460 C C . ASN A 1 184 ? 4.143 -2.763 -49.090 1.00 88.25 184 ASN A C 1
ATOM 1462 O O . ASN A 1 184 ? 4.741 -3.379 -48.209 1.00 88.25 184 ASN A O 1
ATOM 1466 N N . MET A 1 185 ? 4.781 -1.950 -49.939 1.00 90.25 185 MET A N 1
ATOM 1467 C CA . MET A 1 185 ? 6.239 -1.802 -49.936 1.00 90.25 185 MET A CA 1
ATOM 1468 C C . MET A 1 185 ? 6.775 -1.296 -48.590 1.00 90.25 185 MET A C 1
ATOM 1470 O O . MET A 1 185 ? 7.882 -1.647 -48.178 1.00 90.25 185 MET A O 1
ATOM 1474 N N . THR A 1 186 ? 6.035 -0.417 -47.912 1.00 91.94 186 THR A N 1
ATOM 1475 C CA . THR A 1 186 ? 6.451 0.107 -46.607 1.00 91.94 186 THR A CA 1
ATOM 1476 C C . THR A 1 186 ? 6.327 -0.958 -45.524 1.00 91.94 186 THR A C 1
ATOM 1478 O O . THR A 1 186 ? 7.255 -1.100 -44.727 1.00 91.94 186 THR A O 1
ATOM 1481 N N . MET A 1 187 ? 5.236 -1.725 -45.512 1.00 90.31 187 MET A N 1
ATOM 1482 C CA . MET A 1 187 ? 5.019 -2.801 -44.548 1.00 90.31 187 MET A CA 1
ATOM 1483 C C . MET A 1 187 ? 6.025 -3.938 -44.730 1.00 90.31 187 MET A C 1
ATOM 1485 O O . MET A 1 187 ? 6.618 -4.367 -43.746 1.00 90.31 187 MET A O 1
ATOM 1489 N N . GLU A 1 188 ? 6.315 -4.360 -45.964 1.00 91.00 188 GLU A N 1
ATOM 1490 C CA . GLU A 1 188 ? 7.370 -5.344 -46.251 1.00 91.00 188 GLU A CA 1
ATOM 1491 C C . GLU A 1 188 ? 8.725 -4.902 -45.690 1.00 91.00 188 GLU A C 1
ATOM 1493 O O . GLU A 1 188 ? 9.425 -5.671 -45.024 1.00 91.00 188 GLU A O 1
ATOM 1498 N N . ARG A 1 189 ? 9.087 -3.633 -45.913 1.00 93.12 189 ARG A N 1
ATOM 1499 C CA . ARG A 1 189 ? 10.329 -3.058 -45.385 1.00 93.12 189 ARG A CA 1
ATOM 1500 C C . ARG A 1 189 ? 10.327 -2.977 -43.863 1.00 93.12 189 ARG A C 1
ATOM 1502 O O . ARG A 1 189 ? 11.367 -3.222 -43.261 1.00 93.12 189 ARG A O 1
ATOM 1509 N N . PHE A 1 190 ? 9.199 -2.625 -43.251 1.00 92.94 190 PHE A N 1
ATOM 1510 C CA . PHE A 1 190 ? 9.075 -2.545 -41.797 1.00 92.94 190 PHE A CA 1
ATOM 1511 C C . PHE A 1 190 ? 9.202 -3.923 -41.151 1.00 92.94 190 PHE A C 1
ATOM 1513 O O . PHE A 1 190 ? 10.022 -4.102 -40.260 1.00 92.94 190 PHE A O 1
ATOM 1520 N N . LEU A 1 191 ? 8.490 -4.927 -41.662 1.00 90.56 191 LEU A N 1
ATOM 1521 C CA . LEU A 1 191 ? 8.593 -6.298 -41.164 1.00 90.56 191 LEU A CA 1
ATOM 1522 C C . LEU A 1 191 ? 9.987 -6.893 -41.401 1.00 90.56 191 LEU A C 1
ATOM 1524 O O . LEU A 1 191 ? 10.476 -7.650 -40.569 1.00 90.56 191 LEU A O 1
ATOM 1528 N N . THR A 1 192 ? 10.652 -6.544 -42.506 1.00 92.12 192 THR A N 1
ATOM 1529 C CA . THR A 1 192 ? 12.054 -6.936 -42.734 1.00 92.12 192 THR A CA 1
ATOM 1530 C C . THR A 1 192 ? 12.975 -6.301 -41.696 1.00 92.12 192 THR A C 1
ATOM 1532 O O . THR A 1 192 ? 13.794 -6.999 -41.109 1.00 92.12 192 THR A O 1
ATOM 1535 N N . PHE A 1 193 ? 12.793 -5.009 -41.403 1.00 93.19 193 PHE A N 1
ATOM 1536 C CA . PHE A 1 193 ? 13.532 -4.329 -40.340 1.00 93.19 193 PHE A CA 1
ATOM 1537 C C . PHE A 1 193 ? 13.330 -5.011 -38.979 1.00 93.19 193 PHE A C 1
ATOM 1539 O O . PHE A 1 193 ? 14.316 -5.280 -38.300 1.00 93.19 193 PHE A O 1
ATOM 1546 N N . LEU A 1 194 ? 12.091 -5.360 -38.613 1.00 91.38 194 LEU A N 1
ATOM 1547 C CA . LEU A 1 194 ? 11.801 -6.067 -37.359 1.00 91.38 194 LEU A CA 1
ATOM 1548 C C . LEU A 1 194 ? 12.472 -7.450 -37.281 1.00 91.38 194 LEU A C 1
ATOM 1550 O O . LEU A 1 194 ? 12.862 -7.874 -36.204 1.00 91.38 194 LEU A O 1
ATOM 1554 N N . LYS A 1 195 ? 12.656 -8.152 -38.408 1.00 89.50 195 LYS A N 1
ATOM 1555 C CA . LYS A 1 195 ? 13.377 -9.442 -38.431 1.00 89.50 195 LYS A CA 1
ATOM 1556 C C . LYS A 1 195 ? 14.886 -9.302 -38.238 1.00 89.50 195 LYS A C 1
ATOM 1558 O O . LYS A 1 195 ? 15.533 -10.250 -37.801 1.00 89.50 195 LYS A O 1
ATOM 1563 N N . GLU A 1 196 ? 15.455 -8.178 -38.662 1.00 91.00 196 GLU A N 1
ATOM 1564 C CA . GLU A 1 196 ? 16.902 -7.942 -38.646 1.00 91.00 196 GLU A CA 1
ATOM 1565 C C . GLU A 1 196 ? 17.368 -7.242 -37.367 1.00 91.00 196 GLU A C 1
ATOM 1567 O O . GLU A 1 196 ? 18.514 -7.423 -36.943 1.00 91.00 196 GLU A O 1
ATOM 1572 N N . ILE A 1 197 ? 16.504 -6.423 -36.764 1.00 92.00 197 ILE A N 1
ATOM 1573 C CA . ILE A 1 197 ? 16.828 -5.688 -35.549 1.00 92.00 197 ILE A CA 1
ATOM 1574 C C . ILE A 1 197 ? 16.911 -6.643 -34.357 1.00 92.00 197 ILE A C 1
ATOM 1576 O O . ILE A 1 197 ? 16.157 -7.604 -34.237 1.00 92.00 197 ILE A O 1
ATOM 1580 N N . LYS A 1 198 ? 17.862 -6.384 -33.457 1.00 92.69 198 LYS A N 1
ATOM 1581 C CA . LYS A 1 198 ? 17.943 -7.122 -32.199 1.00 92.69 198 LYS A CA 1
ATOM 1582 C C . LYS A 1 198 ? 16.896 -6.550 -31.228 1.00 92.69 198 LYS A C 1
ATOM 1584 O O . LYS A 1 198 ? 16.950 -5.338 -30.990 1.00 92.69 198 LYS A O 1
ATOM 1589 N N . PRO A 1 199 ? 16.029 -7.382 -30.626 1.00 91.19 199 PRO A N 1
ATOM 1590 C CA . PRO A 1 199 ? 15.130 -6.933 -29.572 1.00 91.19 199 PRO A CA 1
ATOM 1591 C C . PRO A 1 199 ? 15.919 -6.382 -28.381 1.00 91.19 199 PRO A C 1
ATOM 1593 O O . PRO A 1 199 ? 17.013 -6.866 -28.052 1.00 91.19 199 PRO A O 1
ATOM 1596 N N . ILE A 1 200 ? 15.372 -5.359 -27.731 1.00 89.56 200 ILE A N 1
ATOM 1597 C CA . ILE A 1 200 ? 15.919 -4.806 -26.489 1.00 89.56 200 ILE A CA 1
ATOM 1598 C C . ILE A 1 200 ? 15.110 -5.302 -25.300 1.00 89.56 200 ILE A C 1
ATOM 1600 O O . ILE A 1 200 ? 13.889 -5.379 -25.364 1.00 89.56 200 ILE A O 1
ATOM 1604 N N . SER A 1 201 ? 15.781 -5.606 -24.192 1.00 86.69 201 SER A N 1
ATOM 1605 C CA . SER A 1 201 ? 15.084 -5.990 -22.967 1.00 86.69 201 SER A CA 1
ATOM 1606 C C . SER A 1 201 ? 14.512 -4.758 -22.274 1.00 86.69 201 SER A C 1
ATOM 1608 O O . SER A 1 201 ? 15.221 -3.775 -22.059 1.00 86.69 201 SER A O 1
ATOM 1610 N N . VAL A 1 202 ? 13.265 -4.837 -21.812 1.00 83.88 202 VAL A N 1
ATOM 1611 C CA . VAL A 1 202 ? 12.629 -3.736 -21.070 1.00 83.88 202 VAL A CA 1
ATOM 1612 C C . VAL A 1 202 ? 13.156 -3.581 -19.639 1.00 83.88 202 VAL A C 1
ATOM 1614 O O . VAL A 1 202 ? 12.775 -2.646 -18.943 1.00 83.88 202 VAL A O 1
ATOM 1617 N N . LYS A 1 203 ? 14.067 -4.443 -19.168 1.00 79.31 203 LYS A N 1
ATOM 1618 C CA . LYS A 1 203 ? 14.600 -4.396 -17.792 1.00 79.31 203 LYS A CA 1
ATOM 1619 C C . LYS A 1 203 ? 15.202 -3.040 -17.420 1.00 79.31 203 LYS A C 1
ATOM 1621 O O . LYS A 1 203 ? 15.004 -2.571 -16.300 1.00 79.31 203 LYS A O 1
ATOM 1626 N N . MET A 1 204 ? 15.922 -2.401 -18.345 1.00 73.56 204 MET A N 1
ATOM 1627 C CA . MET A 1 204 ? 16.489 -1.074 -18.090 1.00 73.56 204 MET A CA 1
ATOM 1628 C C . MET A 1 204 ? 15.396 0.003 -18.056 1.00 73.56 204 MET A C 1
ATOM 1630 O O . MET A 1 204 ? 15.435 0.868 -17.187 1.00 73.56 204 MET A O 1
ATOM 1634 N N . THR A 1 205 ? 14.375 -0.103 -18.911 1.00 74.50 205 THR A N 1
ATOM 1635 C CA . THR A 1 205 ? 13.159 0.731 -18.883 1.00 74.50 205 THR A CA 1
ATOM 1636 C C . THR A 1 205 ? 12.429 0.606 -17.540 1.00 74.50 205 THR A C 1
ATOM 1638 O O . THR A 1 205 ? 12.099 1.614 -16.920 1.00 74.50 205 THR A O 1
ATOM 1641 N N . VAL A 1 206 ? 12.254 -0.614 -17.017 1.00 72.81 206 VAL A N 1
ATOM 1642 C CA . VAL A 1 206 ? 11.658 -0.856 -15.689 1.00 72.81 206 VAL A CA 1
ATOM 1643 C C . VAL A 1 206 ? 12.485 -0.189 -14.584 1.00 72.81 206 VAL A C 1
ATOM 1645 O O . VAL A 1 206 ? 11.928 0.482 -13.715 1.00 72.81 206 VAL A O 1
ATOM 1648 N N . ALA A 1 207 ? 13.817 -0.294 -14.633 1.00 69.62 207 ALA A N 1
ATOM 1649 C CA . ALA A 1 207 ? 14.695 0.382 -13.677 1.00 69.62 207 ALA A CA 1
ATOM 1650 C C . ALA A 1 207 ? 14.590 1.919 -13.763 1.00 69.62 207 ALA A C 1
ATOM 1652 O O . ALA A 1 207 ? 14.514 2.590 -12.732 1.00 69.62 207 ALA A O 1
ATOM 1653 N N . VAL A 1 208 ? 14.529 2.485 -14.975 1.00 71.56 208 VAL A N 1
ATOM 1654 C CA . VAL A 1 208 ? 14.328 3.928 -15.203 1.00 71.56 208 VAL A CA 1
ATOM 1655 C C . VAL A 1 208 ? 12.996 4.392 -14.608 1.00 71.56 208 VAL A C 1
ATOM 1657 O O . VAL A 1 208 ? 12.963 5.378 -13.868 1.00 71.56 208 VAL A O 1
ATOM 1660 N N . LEU A 1 209 ? 11.907 3.665 -14.862 1.00 67.38 209 LEU A N 1
ATOM 1661 C CA . LEU A 1 209 ? 10.576 3.974 -14.334 1.00 67.38 209 LEU A CA 1
ATOM 1662 C C . LEU A 1 209 ? 10.524 3.891 -12.799 1.00 67.38 209 LEU A C 1
ATOM 1664 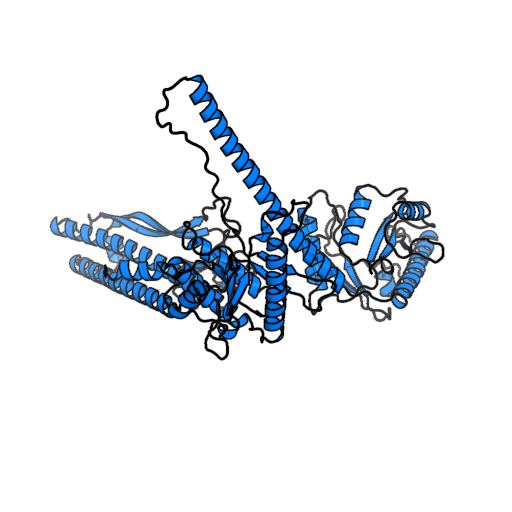O O . LEU A 1 209 ? 9.982 4.793 -12.152 1.00 67.38 209 LEU A O 1
ATOM 1668 N N . ARG A 1 210 ? 11.171 2.885 -12.196 1.00 64.81 210 ARG A N 1
ATOM 1669 C CA . ARG A 1 210 ? 11.314 2.770 -10.735 1.00 64.81 210 ARG A CA 1
ATOM 1670 C C . ARG A 1 210 ? 12.077 3.956 -10.138 1.00 64.81 210 ARG A C 1
ATOM 1672 O O . ARG A 1 210 ? 11.595 4.579 -9.190 1.00 64.81 210 ARG A O 1
ATOM 1679 N N . ASN A 1 211 ? 13.214 4.324 -10.727 1.00 63.69 211 ASN A N 1
ATOM 1680 C CA . ASN A 1 211 ? 14.012 5.470 -10.282 1.00 63.69 211 ASN A CA 1
ATOM 1681 C C . ASN A 1 211 ? 13.216 6.782 -10.361 1.00 63.69 211 ASN A C 1
ATOM 1683 O O . ASN A 1 211 ? 13.293 7.616 -9.459 1.00 63.69 211 ASN A O 1
ATOM 1687 N N . ARG A 1 212 ? 12.396 6.973 -11.403 1.00 61.88 212 ARG A N 1
ATOM 1688 C CA . ARG A 1 212 ? 11.513 8.150 -11.519 1.00 61.88 212 ARG A CA 1
ATOM 1689 C C . ARG A 1 212 ? 10.463 8.208 -10.412 1.00 61.88 212 ARG A C 1
ATOM 1691 O O . ARG A 1 212 ? 10.195 9.295 -9.891 1.00 61.88 212 ARG A O 1
ATOM 1698 N N . LYS A 1 213 ? 9.894 7.065 -10.022 1.00 59.41 213 LYS A N 1
ATOM 1699 C CA . LYS A 1 213 ? 8.963 6.981 -8.887 1.00 59.41 213 LYS A CA 1
ATOM 1700 C C . LYS A 1 213 ? 9.649 7.404 -7.581 1.00 59.41 213 LYS A C 1
ATOM 1702 O O . LYS A 1 213 ? 9.113 8.232 -6.845 1.00 59.41 213 LYS A O 1
ATOM 1707 N N . GLN A 1 214 ? 10.874 6.932 -7.345 1.00 52.66 214 GLN A N 1
ATOM 1708 C CA . GLN A 1 214 ? 11.685 7.304 -6.175 1.00 52.66 214 GLN A CA 1
ATOM 1709 C C . GLN A 1 214 ? 12.090 8.785 -6.165 1.00 52.66 214 GLN A C 1
ATOM 1711 O O . GLN A 1 214 ? 12.000 9.454 -5.132 1.00 52.66 214 GLN A O 1
ATOM 1716 N N . LEU A 1 215 ? 12.497 9.330 -7.314 1.00 53.00 215 LEU A N 1
ATOM 1717 C CA . LEU A 1 215 ? 12.820 10.750 -7.457 1.00 53.00 215 LEU A CA 1
ATOM 1718 C C . LEU A 1 215 ? 11.598 11.633 -7.199 1.00 53.00 215 LEU A C 1
ATOM 1720 O O . LEU A 1 215 ? 11.716 12.639 -6.507 1.00 53.00 215 LEU A O 1
ATOM 1724 N N . THR A 1 216 ? 10.419 11.244 -7.687 1.00 53.91 216 THR A N 1
ATOM 1725 C CA . THR A 1 216 ? 9.163 11.966 -7.419 1.00 53.91 216 THR A CA 1
ATOM 1726 C C . THR A 1 216 ? 8.862 12.025 -5.919 1.00 53.91 216 THR A C 1
ATOM 1728 O O . THR A 1 216 ? 8.558 13.101 -5.400 1.00 53.91 216 THR A O 1
ATOM 1731 N N . ALA A 1 217 ? 9.029 10.909 -5.202 1.00 48.12 217 ALA A N 1
ATOM 1732 C CA . ALA A 1 217 ? 8.885 10.873 -3.746 1.00 48.12 217 ALA A CA 1
ATOM 1733 C C . ALA A 1 217 ? 9.929 11.761 -3.042 1.00 48.12 217 ALA A C 1
ATOM 1735 O O . ALA A 1 217 ? 9.594 12.549 -2.158 1.00 48.12 217 ALA A O 1
ATOM 1736 N N . SER A 1 218 ? 11.186 11.713 -3.494 1.00 47.09 218 SER A N 1
ATOM 1737 C CA . SER A 1 218 ? 12.275 12.542 -2.960 1.00 47.09 218 SER A CA 1
ATOM 1738 C C . SER A 1 218 ? 12.023 14.039 -3.167 1.00 47.09 218 SER A C 1
ATOM 1740 O O . SER A 1 218 ? 12.231 14.838 -2.256 1.00 47.09 218 SER A O 1
ATOM 1742 N N . ILE A 1 219 ? 11.525 14.433 -4.343 1.00 50.34 219 ILE A N 1
ATOM 1743 C CA . ILE A 1 219 ? 11.143 15.816 -4.654 1.00 50.34 219 ILE A CA 1
ATOM 1744 C C . ILE A 1 219 ? 9.977 16.262 -3.771 1.00 50.34 219 ILE A C 1
ATOM 1746 O O . ILE A 1 219 ? 9.997 17.392 -3.286 1.00 50.34 219 ILE A O 1
ATOM 1750 N N . SER A 1 220 ? 8.982 15.400 -3.536 1.00 47.47 220 SER A N 1
ATOM 1751 C CA . SER A 1 220 ? 7.889 15.701 -2.602 1.00 47.47 220 SER A CA 1
ATOM 1752 C C . SER A 1 220 ? 8.433 15.990 -1.203 1.00 47.47 220 SER A C 1
ATOM 1754 O O . SER A 1 220 ? 8.161 17.049 -0.646 1.00 47.47 220 SER A O 1
ATOM 1756 N N . ASN A 1 221 ? 9.319 15.128 -0.699 1.00 48.25 221 ASN A N 1
ATOM 1757 C CA . ASN A 1 221 ? 9.960 15.316 0.602 1.00 48.25 221 ASN A CA 1
ATOM 1758 C C . ASN A 1 221 ? 10.767 16.622 0.680 1.00 48.25 221 ASN A C 1
ATOM 1760 O O . ASN A 1 221 ? 10.742 17.315 1.696 1.00 48.25 221 ASN A O 1
ATOM 1764 N N . ILE A 1 222 ? 11.494 16.984 -0.382 1.00 50.09 222 ILE A N 1
ATOM 1765 C CA . ILE A 1 222 ? 12.230 18.256 -0.442 1.00 50.09 222 ILE A CA 1
ATOM 1766 C C . ILE A 1 222 ? 11.261 19.443 -0.432 1.00 50.09 222 ILE A C 1
ATOM 1768 O O . ILE A 1 222 ? 11.513 20.413 0.278 1.00 50.09 222 ILE A O 1
ATOM 1772 N N . LYS A 1 223 ? 10.143 19.374 -1.165 1.00 48.59 223 LYS A N 1
ATOM 1773 C CA . LYS A 1 223 ? 9.112 20.424 -1.143 1.00 48.59 223 LYS A CA 1
ATOM 1774 C C . LYS A 1 223 ? 8.545 20.622 0.259 1.00 48.59 223 LYS A C 1
ATOM 1776 O O . LYS A 1 223 ? 8.386 21.763 0.683 1.00 48.59 223 LYS A O 1
ATOM 1781 N N . ASP A 1 224 ? 8.298 19.543 0.990 1.00 52.41 224 ASP A N 1
ATOM 1782 C CA . ASP A 1 224 ? 7.800 19.631 2.363 1.00 52.41 224 ASP A CA 1
ATOM 1783 C C . ASP A 1 224 ? 8.858 20.206 3.318 1.00 52.41 224 ASP A C 1
ATOM 1785 O O . ASP A 1 224 ? 8.541 21.058 4.149 1.00 52.41 224 ASP A O 1
ATOM 1789 N N . LYS A 1 225 ? 10.145 19.874 3.125 1.00 48.41 225 LYS A N 1
ATOM 1790 C CA . LYS A 1 225 ? 11.259 20.524 3.844 1.00 48.41 225 LYS A CA 1
ATOM 1791 C C . LYS A 1 225 ? 11.375 22.022 3.545 1.00 48.41 225 LYS A C 1
ATOM 1793 O O . LYS A 1 225 ? 11.678 22.796 4.455 1.00 48.41 225 LYS A O 1
ATOM 1798 N N . ILE A 1 226 ? 11.158 22.437 2.295 1.00 58.50 226 ILE A N 1
ATOM 1799 C CA . ILE A 1 226 ? 11.173 23.855 1.901 1.00 58.50 226 ILE A CA 1
ATOM 1800 C C . ILE A 1 226 ? 10.041 24.596 2.615 1.00 58.50 226 ILE A C 1
ATOM 1802 O O . ILE A 1 226 ? 10.319 25.580 3.294 1.00 58.50 226 ILE A O 1
ATOM 1806 N N . LYS A 1 227 ? 8.808 24.071 2.573 1.00 56.06 227 LYS A N 1
ATOM 1807 C CA . LYS A 1 227 ? 7.667 24.650 3.305 1.00 56.06 227 LYS A CA 1
ATOM 1808 C C . LYS A 1 227 ? 7.946 24.775 4.803 1.00 56.06 227 LYS A C 1
ATOM 1810 O O . LYS A 1 227 ? 7.667 25.810 5.397 1.00 56.06 227 LYS A O 1
ATOM 1815 N N . LEU A 1 228 ? 8.530 23.744 5.418 1.00 51.97 228 LEU A N 1
ATOM 1816 C CA . LEU A 1 228 ? 8.906 23.784 6.833 1.00 51.97 228 LEU A CA 1
ATOM 1817 C C . LEU A 1 228 ? 9.930 24.895 7.119 1.00 51.97 228 LEU A C 1
ATOM 1819 O O . LEU A 1 228 ? 9.836 25.596 8.123 1.00 51.97 228 LEU A O 1
ATOM 1823 N N . THR A 1 229 ? 10.907 25.066 6.227 1.00 55.94 229 THR A N 1
ATOM 1824 C CA . THR A 1 229 ? 11.927 26.119 6.341 1.00 55.94 229 THR A CA 1
ATOM 1825 C C . THR A 1 229 ? 11.303 27.508 6.216 1.00 55.94 229 THR A C 1
ATOM 1827 O O . THR A 1 229 ? 11.646 28.396 6.993 1.00 55.94 229 THR A O 1
ATOM 1830 N N . GLU A 1 230 ? 10.356 27.692 5.295 1.00 65.06 230 GLU A N 1
ATOM 1831 C CA . GLU A 1 230 ? 9.597 28.938 5.129 1.00 65.06 230 GLU A CA 1
ATOM 1832 C C . GLU A 1 230 ? 8.766 29.272 6.378 1.00 65.06 230 GLU A C 1
ATOM 1834 O O . GLU A 1 230 ? 8.792 30.410 6.851 1.00 65.06 230 GLU A O 1
ATOM 1839 N N . LEU A 1 231 ? 8.089 28.280 6.969 1.00 61.28 231 LEU A N 1
ATOM 1840 C CA . LEU A 1 231 ? 7.358 28.450 8.230 1.00 61.28 231 LEU A CA 1
ATOM 1841 C C . LEU A 1 231 ? 8.296 28.882 9.365 1.00 61.28 231 LEU A C 1
ATOM 1843 O O . LEU A 1 231 ? 8.003 29.838 10.079 1.00 61.28 231 LEU A O 1
ATOM 1847 N N . LYS A 1 232 ? 9.468 28.249 9.479 1.00 58.78 232 LYS A N 1
ATOM 1848 C CA . LYS A 1 232 ? 10.465 28.590 10.501 1.00 58.78 232 LYS A CA 1
ATOM 1849 C C . LYS A 1 232 ? 11.090 29.975 10.302 1.00 58.78 232 LYS A C 1
ATOM 1851 O O . LYS A 1 232 ? 11.402 30.664 11.269 1.00 58.78 232 LYS A O 1
ATOM 1856 N N . GLN A 1 233 ? 11.266 30.415 9.055 1.00 63.19 233 GLN A N 1
ATOM 1857 C CA . GLN A 1 233 ? 11.678 31.792 8.763 1.00 63.19 233 GLN A CA 1
ATOM 1858 C C . GLN A 1 233 ? 10.621 32.803 9.217 1.00 63.19 233 GLN A C 1
ATOM 1860 O O . GLN A 1 233 ? 10.979 33.849 9.757 1.00 63.19 233 GLN A O 1
ATOM 1865 N N . LYS A 1 234 ? 9.334 32.486 9.036 1.00 71.50 234 LYS A N 1
ATOM 1866 C CA . LYS A 1 234 ? 8.226 33.329 9.496 1.00 71.50 234 LYS A CA 1
ATOM 1867 C C . LYS A 1 234 ? 8.185 33.434 11.026 1.00 71.50 234 LYS A C 1
ATOM 1869 O O . LYS A 1 234 ? 8.073 34.545 11.535 1.00 71.50 234 LYS A O 1
ATOM 1874 N N . GLU A 1 235 ? 8.357 32.322 11.739 1.00 64.62 235 GLU A N 1
ATOM 1875 C CA . GLU A 1 235 ? 8.468 32.289 13.210 1.00 64.62 235 GLU A CA 1
ATOM 1876 C C . GLU A 1 235 ? 9.636 33.160 13.718 1.00 64.62 235 GLU A C 1
ATOM 1878 O O . GLU A 1 235 ? 9.478 33.991 14.618 1.00 64.62 235 GLU A O 1
ATOM 1883 N N . LEU A 1 236 ? 10.822 33.032 13.108 1.00 66.56 236 LEU A N 1
ATOM 1884 C CA . LEU A 1 236 ? 11.988 33.852 13.460 1.00 66.56 236 LEU A CA 1
ATOM 1885 C C . LEU A 1 236 ? 11.754 35.344 13.193 1.00 66.56 236 LEU A C 1
ATOM 1887 O O . LEU A 1 236 ? 12.207 36.189 13.967 1.00 66.56 236 LEU A O 1
ATOM 1891 N N . GLN A 1 237 ? 11.047 35.673 12.111 1.00 73.12 237 GLN A N 1
ATOM 1892 C CA . GLN A 1 237 ? 10.696 37.049 11.781 1.00 73.12 237 GLN A CA 1
ATOM 1893 C C . GLN A 1 237 ? 9.709 37.636 12.802 1.00 73.12 237 GLN A C 1
ATOM 1895 O O . GLN A 1 237 ? 9.945 38.745 13.279 1.00 73.12 237 GLN A O 1
ATOM 1900 N N . GLN A 1 238 ? 8.681 36.881 13.208 1.00 70.25 238 GLN A N 1
ATOM 1901 C CA . GLN A 1 238 ? 7.748 37.278 14.273 1.00 70.25 238 GLN A CA 1
ATOM 1902 C C . GLN A 1 238 ? 8.486 37.520 15.600 1.00 70.25 238 GLN A C 1
ATOM 1904 O O . GLN A 1 238 ? 8.309 38.563 16.228 1.00 70.25 238 GLN A O 1
ATOM 1909 N N . THR A 1 239 ? 9.383 36.606 15.991 1.00 65.50 239 THR A N 1
ATOM 1910 C CA . THR A 1 239 ? 10.220 36.757 17.195 1.00 65.50 239 THR A CA 1
ATOM 1911 C C . THR A 1 239 ? 11.084 38.022 17.126 1.00 65.50 239 THR A C 1
ATOM 1913 O O . THR A 1 239 ? 11.191 38.771 18.097 1.00 65.50 239 THR A O 1
ATOM 1916 N N . LYS A 1 240 ? 11.699 38.296 15.968 1.00 74.19 240 LYS A N 1
ATOM 1917 C CA . LYS A 1 240 ? 12.535 39.486 15.762 1.00 74.19 240 LYS A CA 1
ATOM 1918 C C . LYS A 1 240 ? 11.728 40.782 15.859 1.00 74.19 240 LYS A C 1
ATOM 1920 O O . LYS A 1 240 ? 12.204 41.735 16.470 1.00 74.19 240 LYS A O 1
ATOM 1925 N N . GLU A 1 241 ? 10.536 40.826 15.269 1.00 78.81 241 GLU A N 1
ATOM 1926 C CA . GLU A 1 241 ? 9.632 41.980 15.347 1.00 78.81 241 GLU A CA 1
ATOM 1927 C C . GLU A 1 241 ? 9.178 42.237 16.789 1.00 78.81 241 GLU A C 1
ATOM 1929 O O . GLU A 1 241 ? 9.220 43.379 17.247 1.00 78.81 241 GLU A O 1
ATOM 1934 N N . ALA A 1 242 ? 8.841 41.181 17.536 1.00 70.62 242 ALA A N 1
ATOM 1935 C CA . ALA A 1 242 ? 8.490 41.280 18.952 1.00 70.62 242 ALA A CA 1
ATOM 1936 C C . ALA A 1 242 ? 9.654 41.821 19.805 1.00 70.62 242 ALA A C 1
ATOM 1938 O O . ALA A 1 242 ? 9.449 42.686 20.658 1.00 70.62 242 ALA A O 1
ATOM 1939 N N . LEU A 1 243 ? 10.887 41.367 19.545 1.00 67.88 243 LEU A N 1
ATOM 1940 C CA . LEU A 1 243 ? 12.090 41.877 20.214 1.00 67.88 243 LEU A CA 1
ATOM 1941 C C . LEU A 1 243 ? 12.356 43.354 19.888 1.00 67.88 243 LEU A C 1
ATOM 1943 O O . LEU A 1 243 ? 12.660 44.127 20.794 1.00 67.88 243 LEU A O 1
ATOM 1947 N N . GLN A 1 244 ? 12.201 43.766 18.625 1.00 76.69 244 GLN A N 1
ATOM 1948 C CA . GLN A 1 244 ? 12.369 45.167 18.221 1.00 76.69 244 GLN A CA 1
ATOM 1949 C C . GLN A 1 244 ? 11.336 46.084 18.883 1.00 76.69 244 GLN A C 1
ATOM 1951 O O . GLN A 1 244 ? 11.705 47.132 19.407 1.00 76.69 244 GLN A O 1
ATOM 1956 N N . GLN A 1 245 ? 10.065 45.675 18.929 1.00 69.25 245 GLN A N 1
ATOM 1957 C CA . GLN A 1 245 ? 9.025 46.425 19.639 1.00 69.25 245 GLN A CA 1
ATOM 1958 C C . GLN A 1 245 ? 9.345 46.559 21.134 1.00 69.25 245 GLN A C 1
ATOM 1960 O O . GLN A 1 245 ? 9.206 47.639 21.706 1.00 69.25 245 GLN A O 1
ATOM 1965 N N . HIS A 1 246 ? 9.836 45.489 21.767 1.00 67.38 246 HIS A N 1
ATOM 1966 C CA . HIS A 1 246 ? 10.244 45.533 23.170 1.00 67.38 246 HIS A CA 1
ATOM 1967 C C . HIS A 1 246 ? 11.407 46.514 23.417 1.00 67.38 246 HIS A C 1
ATOM 1969 O O . HIS A 1 246 ? 11.386 47.264 24.398 1.00 67.38 246 HIS A O 1
ATOM 1975 N N . GLU A 1 247 ? 12.409 46.541 22.532 1.00 66.75 247 GLU A N 1
ATOM 1976 C CA . GLU A 1 247 ? 13.525 47.495 22.597 1.00 66.75 247 GLU A CA 1
ATOM 1977 C C . GLU A 1 247 ? 13.068 48.951 22.387 1.00 66.75 247 GLU A C 1
ATOM 1979 O O . GLU A 1 247 ? 13.495 49.845 23.126 1.00 66.75 247 GLU A O 1
ATOM 1984 N N . GLU A 1 248 ? 12.180 49.202 21.418 1.00 65.00 248 GLU A N 1
ATOM 1985 C CA . GLU A 1 248 ? 11.636 50.537 21.124 1.00 65.00 248 GLU A CA 1
ATOM 1986 C C . GLU A 1 248 ? 10.813 51.107 22.288 1.00 65.00 248 GLU A C 1
ATOM 1988 O O . GLU A 1 248 ? 10.860 52.311 22.560 1.00 65.00 248 GLU A O 1
ATOM 1993 N N . GLU A 1 249 ? 10.112 50.246 23.026 1.00 62.66 249 GLU A N 1
ATOM 1994 C CA . GLU A 1 249 ? 9.289 50.637 24.168 1.00 62.66 249 GLU A CA 1
ATOM 1995 C C . GLU A 1 249 ? 10.076 50.914 25.463 1.00 62.66 249 GLU A C 1
ATOM 1997 O O . GLU A 1 249 ? 9.483 51.352 26.451 1.00 62.66 249 GLU A O 1
ATOM 2002 N N . LYS A 1 250 ? 11.408 50.724 25.477 1.00 56.09 250 LYS A N 1
ATOM 2003 C CA . LYS A 1 250 ? 12.296 50.984 26.634 1.00 56.09 250 LYS A CA 1
ATOM 2004 C C . LYS A 1 250 ? 11.789 50.387 27.957 1.00 56.09 250 LYS A C 1
ATOM 2006 O O . LYS A 1 250 ? 11.961 50.997 29.016 1.00 56.09 250 LYS A O 1
ATOM 2011 N N . ARG A 1 251 ? 11.136 49.223 27.915 1.00 54.72 251 ARG A N 1
ATOM 2012 C CA . ARG A 1 251 ? 10.685 48.540 29.134 1.00 54.72 251 ARG A CA 1
ATOM 2013 C C . ARG A 1 251 ? 11.910 48.025 29.900 1.00 54.72 251 ARG A C 1
ATOM 2015 O O . ARG A 1 251 ? 12.875 47.566 29.289 1.00 54.72 251 ARG A O 1
ATOM 2022 N N . ASP A 1 252 ? 11.887 48.136 31.229 1.00 55.06 252 ASP A N 1
ATOM 2023 C CA . ASP A 1 252 ? 12.939 47.594 32.098 1.00 55.06 252 ASP A CA 1
ATOM 2024 C C . ASP A 1 252 ? 13.156 46.094 31.822 1.00 55.06 252 ASP A C 1
ATOM 2026 O O . ASP A 1 252 ? 12.244 45.412 31.361 1.00 55.06 252 ASP A O 1
ATOM 2030 N N . ASN A 1 253 ? 14.352 45.586 32.135 1.00 53.62 253 ASN A N 1
ATOM 2031 C CA . ASN A 1 253 ? 14.874 44.242 31.822 1.00 53.62 253 ASN A CA 1
ATOM 2032 C C . ASN A 1 253 ? 14.151 43.068 32.543 1.00 53.62 253 ASN A C 1
ATOM 2034 O O . ASN A 1 253 ? 14.789 42.112 32.985 1.00 53.62 253 ASN A O 1
ATOM 2038 N N . ASN A 1 254 ? 12.836 43.168 32.734 1.00 54.50 254 ASN A N 1
ATOM 2039 C CA . ASN A 1 254 ? 11.972 42.134 33.287 1.00 54.50 254 ASN A CA 1
ATOM 2040 C C . ASN A 1 254 ? 11.550 41.131 32.204 1.00 54.50 254 ASN A C 1
ATOM 2042 O O . ASN A 1 254 ? 11.534 41.441 31.016 1.00 54.50 254 ASN A O 1
ATOM 2046 N N . SER A 1 255 ? 11.186 39.922 32.640 1.00 47.56 255 SER A N 1
ATOM 2047 C CA . SER A 1 255 ? 10.680 38.848 31.779 1.00 47.56 255 SER A CA 1
ATOM 2048 C C . SER A 1 255 ? 9.503 39.324 30.921 1.00 47.56 255 SER A C 1
ATOM 2050 O O . SER A 1 255 ? 8.508 39.805 31.468 1.00 47.56 255 SER A O 1
ATOM 2052 N N . PHE A 1 256 ? 9.604 39.155 29.603 1.00 56.12 256 PHE A N 1
ATOM 2053 C CA . PHE A 1 256 ? 8.529 39.419 28.648 1.00 56.12 256 PHE A CA 1
ATOM 2054 C C . PHE A 1 256 ? 8.078 38.106 27.994 1.00 56.12 256 PHE A C 1
ATOM 2056 O O . PHE A 1 256 ? 8.888 37.199 27.802 1.00 56.12 256 PHE A O 1
ATOM 2063 N N . GLU A 1 257 ? 6.791 38.020 27.667 1.00 49.03 257 GLU A N 1
ATOM 2064 C CA . GLU A 1 257 ? 6.178 36.889 26.966 1.00 49.03 257 GLU A CA 1
ATOM 2065 C C . GLU A 1 257 ? 5.664 37.372 25.599 1.00 49.03 257 GLU A C 1
ATOM 2067 O O . GLU A 1 257 ? 4.999 38.409 25.518 1.00 49.03 257 GLU A O 1
ATOM 2072 N N . CYS A 1 258 ? 5.978 36.638 24.527 1.00 50.38 258 CYS A N 1
ATOM 2073 C CA . CYS A 1 258 ? 5.376 36.816 23.203 1.00 50.38 258 CYS A CA 1
ATOM 2074 C C . CYS A 1 258 ? 4.746 35.513 22.726 1.00 50.38 258 CYS A C 1
ATOM 2076 O O . CYS A 1 258 ? 5.316 34.438 22.906 1.00 50.38 258 CYS A O 1
ATOM 2078 N N . GLU A 1 259 ? 3.600 35.625 22.062 1.00 49.66 259 GLU A N 1
ATOM 2079 C CA . GLU A 1 259 ? 3.023 34.526 21.294 1.00 49.66 259 GLU A CA 1
ATOM 2080 C C . GLU A 1 259 ? 3.718 34.457 19.930 1.00 49.66 259 GLU A C 1
ATOM 2082 O O . GLU A 1 259 ? 3.744 35.436 19.181 1.00 49.66 259 GLU A O 1
ATOM 2087 N N . VAL A 1 260 ? 4.309 33.303 19.627 1.00 49.47 260 VAL A N 1
ATOM 2088 C CA . VAL A 1 260 ? 4.910 32.983 18.328 1.00 49.47 260 VAL A CA 1
ATOM 2089 C C . VAL A 1 260 ? 4.334 31.661 17.839 1.00 49.47 260 VAL A C 1
ATOM 2091 O O . VAL A 1 260 ? 4.039 30.774 18.642 1.00 49.47 260 VAL A O 1
ATOM 2094 N N . ASP A 1 261 ? 4.163 31.530 16.526 1.00 47.22 261 ASP A N 1
ATOM 2095 C CA . ASP A 1 261 ? 3.737 30.274 15.913 1.00 47.22 261 ASP A CA 1
ATOM 2096 C C . ASP A 1 261 ? 4.913 29.271 15.981 1.00 47.22 261 ASP A C 1
ATOM 2098 O O . ASP A 1 261 ? 5.787 29.287 15.117 1.00 47.22 261 ASP A O 1
ATOM 2102 N N . GLU A 1 262 ? 4.977 28.432 17.022 1.00 41.44 262 GLU A N 1
ATOM 2103 C CA . GLU A 1 262 ? 6.078 27.473 17.228 1.00 41.44 262 GLU A CA 1
ATOM 2104 C C . GLU A 1 262 ? 6.037 26.338 16.188 1.00 41.44 262 GLU A C 1
ATOM 2106 O O . GLU A 1 262 ? 5.110 25.522 16.157 1.00 41.44 262 GLU A O 1
ATOM 2111 N N . VAL A 1 263 ? 7.066 26.249 15.336 1.00 39.09 263 VAL A N 1
ATOM 2112 C CA . VAL A 1 263 ? 7.191 25.182 14.334 1.00 39.09 263 VAL A CA 1
ATOM 2113 C C . VAL A 1 263 ? 7.996 24.016 14.914 1.00 39.09 263 VAL A C 1
ATOM 2115 O O . VAL A 1 263 ? 9.233 23.990 14.862 1.00 39.09 263 VAL A O 1
ATOM 2118 N N . TYR A 1 264 ? 7.311 22.996 15.433 1.00 37.88 264 TYR A N 1
ATOM 2119 C CA . TYR A 1 264 ? 7.962 21.744 15.820 1.00 37.88 264 TYR A CA 1
ATOM 2120 C C . TYR A 1 264 ? 8.255 20.867 14.593 1.00 37.88 264 TYR A C 1
ATOM 2122 O O . TYR A 1 264 ? 7.469 20.760 13.655 1.00 37.88 264 TYR A O 1
ATOM 2130 N N . LYS A 1 265 ? 9.437 20.231 14.586 1.00 32.09 265 LYS A N 1
ATOM 2131 C CA . LYS A 1 265 ? 9.764 19.177 13.617 1.00 32.09 265 LYS A CA 1
ATOM 2132 C C . LYS A 1 265 ? 8.878 17.977 13.911 1.00 32.09 265 LYS A C 1
ATOM 2134 O O . LYS A 1 265 ? 9.180 17.213 14.830 1.00 32.09 265 LYS A O 1
ATOM 2139 N N . GLU A 1 266 ? 7.875 17.752 13.086 1.00 36.28 266 GLU A N 1
ATOM 2140 C CA . GLU A 1 266 ? 7.350 16.407 12.966 1.00 36.28 266 GLU A CA 1
ATOM 2141 C C . GLU A 1 266 ? 8.430 15.522 12.301 1.00 36.28 266 GLU A C 1
ATOM 2143 O O . GLU A 1 266 ? 9.117 15.902 11.343 1.00 36.28 266 GLU A O 1
ATOM 2148 N N . LYS A 1 267 ? 8.694 14.367 12.922 1.00 42.06 267 LYS A N 1
ATOM 2149 C CA . LYS A 1 267 ? 9.608 13.338 12.402 1.00 42.06 267 LYS A CA 1
ATOM 2150 C C . LYS A 1 267 ? 9.021 12.767 11.108 1.00 42.06 267 LYS A C 1
ATOM 2152 O O . LYS A 1 267 ? 7.833 12.911 10.868 1.00 42.06 267 LYS A O 1
ATOM 2157 N N . THR A 1 268 ? 9.849 12.117 10.287 1.00 41.75 268 THR A N 1
ATOM 2158 C CA . THR A 1 268 ? 9.451 11.421 9.048 1.00 41.75 268 THR A CA 1
ATOM 2159 C C . THR A 1 268 ? 8.059 10.791 9.180 1.00 41.75 268 THR A C 1
ATOM 2161 O O . THR A 1 268 ? 7.908 9.819 9.907 1.00 41.75 268 THR A O 1
ATOM 2164 N N . HIS A 1 269 ? 7.046 11.346 8.505 1.00 47.12 269 HIS A N 1
ATOM 2165 C CA . HIS A 1 269 ? 5.649 10.894 8.629 1.00 47.12 269 HIS A CA 1
ATOM 2166 C C . HIS A 1 269 ? 5.334 9.606 7.867 1.00 47.12 269 HIS A C 1
ATOM 2168 O O . HIS A 1 269 ? 4.221 9.090 7.952 1.00 47.12 269 HIS A O 1
ATOM 2174 N N . ALA A 1 270 ? 6.284 9.110 7.075 1.00 55.09 270 ALA A N 1
ATOM 2175 C CA . ALA A 1 270 ? 6.067 8.005 6.158 1.00 55.09 270 ALA A CA 1
ATOM 2176 C C . ALA A 1 270 ? 7.272 7.063 6.122 1.00 55.09 270 ALA A C 1
ATOM 2178 O O . ALA A 1 270 ? 8.426 7.486 6.242 1.00 55.09 270 ALA A O 1
ATOM 2179 N N . VAL A 1 271 ? 6.982 5.776 5.922 1.00 63.56 271 VAL A N 1
ATOM 2180 C CA . VAL A 1 271 ? 7.986 4.752 5.614 1.00 63.56 271 VAL A CA 1
ATOM 2181 C C . VAL A 1 271 ? 8.666 5.127 4.299 1.00 63.56 271 VAL A C 1
ATOM 2183 O O . VAL A 1 271 ? 7.993 5.337 3.291 1.00 63.56 271 VAL A O 1
ATOM 2186 N N . THR A 1 272 ? 9.994 5.224 4.304 1.00 65.44 272 THR A N 1
ATOM 2187 C CA . THR A 1 272 ? 10.783 5.589 3.121 1.00 65.44 272 THR A CA 1
ATOM 2188 C C . THR A 1 272 ? 11.663 4.419 2.713 1.00 65.44 272 THR A C 1
ATOM 2190 O O . THR A 1 272 ? 12.349 3.838 3.546 1.00 65.44 272 THR A O 1
ATOM 2193 N N . VAL A 1 273 ? 11.656 4.068 1.430 1.00 68.31 273 VAL A N 1
ATOM 2194 C CA . VAL A 1 273 ? 12.469 2.971 0.892 1.00 68.31 273 VAL A CA 1
ATOM 2195 C C . VAL A 1 273 ? 13.569 3.555 0.015 1.00 68.31 273 VAL A C 1
ATOM 2197 O O . VAL A 1 273 ? 13.284 4.278 -0.939 1.00 68.31 273 VAL A O 1
ATOM 2200 N N . TYR A 1 274 ? 14.818 3.244 0.345 1.00 70.88 274 TYR A N 1
ATOM 2201 C CA . TYR A 1 274 ? 16.003 3.638 -0.405 1.00 70.88 274 TYR A CA 1
ATOM 2202 C C . TYR A 1 274 ? 16.602 2.414 -1.086 1.00 70.88 274 TYR A C 1
ATOM 2204 O O . TYR A 1 274 ? 16.994 1.473 -0.402 1.00 70.88 274 TYR A O 1
ATOM 2212 N N . ASP A 1 275 ? 16.742 2.446 -2.408 1.00 65.62 275 ASP A N 1
ATOM 2213 C CA . ASP A 1 275 ? 17.535 1.449 -3.123 1.00 65.62 275 ASP A CA 1
ATOM 2214 C C . ASP A 1 275 ? 18.931 2.007 -3.391 1.00 65.62 275 ASP A C 1
ATOM 2216 O O . ASP A 1 275 ? 19.119 2.983 -4.117 1.00 65.62 275 ASP A O 1
ATOM 2220 N N . VAL A 1 276 ? 19.928 1.383 -2.779 1.00 68.31 276 VAL A N 1
ATOM 2221 C CA . VAL A 1 276 ? 21.331 1.746 -2.927 1.00 68.31 276 VAL A CA 1
ATOM 2222 C C . VAL A 1 276 ? 21.956 0.815 -3.961 1.00 68.31 276 VAL A C 1
ATOM 2224 O O . VAL A 1 276 ? 22.204 -0.366 -3.700 1.00 68.31 276 VAL A O 1
ATOM 2227 N N . PHE A 1 277 ? 22.221 1.370 -5.144 1.00 56.00 277 PHE A N 1
ATOM 2228 C CA . PHE A 1 277 ? 22.980 0.723 -6.211 1.00 56.00 277 PHE A CA 1
ATOM 2229 C C . PHE A 1 277 ? 24.391 1.301 -6.247 1.00 56.00 277 PHE A C 1
ATOM 2231 O O . PHE A 1 277 ? 24.575 2.501 -6.440 1.00 56.00 277 PHE A O 1
ATOM 2238 N N . ILE A 1 278 ? 25.397 0.448 -6.069 1.00 53.22 278 ILE A N 1
ATOM 2239 C CA . ILE A 1 278 ? 26.803 0.844 -6.171 1.00 53.22 278 ILE A CA 1
ATOM 2240 C C . ILE A 1 278 ? 27.374 0.159 -7.413 1.00 53.22 278 ILE A C 1
ATOM 2242 O O . ILE A 1 278 ? 27.426 -1.064 -7.465 1.00 53.22 278 ILE A O 1
ATOM 2246 N N . GLU A 1 279 ? 27.828 0.942 -8.395 1.00 39.69 279 GLU A N 1
ATOM 2247 C CA . GLU A 1 279 ? 28.278 0.499 -9.734 1.00 39.69 279 GLU A CA 1
ATOM 2248 C C . GLU A 1 279 ? 29.414 -0.553 -9.708 1.00 39.69 279 GLU A C 1
ATOM 2250 O O . GLU A 1 279 ? 29.629 -1.288 -10.670 1.00 39.69 279 GLU A O 1
ATOM 2255 N N . HIS A 1 280 ? 30.121 -0.677 -8.578 1.00 50.31 280 HIS A N 1
ATOM 2256 C CA . HIS A 1 280 ? 31.199 -1.648 -8.349 1.00 50.31 280 HIS A CA 1
ATOM 2257 C C . HIS A 1 280 ? 30.896 -2.683 -7.251 1.00 50.31 280 HIS A C 1
ATOM 2259 O O . HIS A 1 280 ? 31.778 -3.458 -6.880 1.00 50.31 280 HIS A O 1
ATOM 2265 N N . CYS A 1 281 ? 29.670 -2.719 -6.718 1.00 47.00 281 CYS A N 1
ATOM 2266 C CA . CYS A 1 281 ? 29.248 -3.702 -5.723 1.00 47.00 281 CYS A CA 1
ATOM 2267 C C . CYS A 1 281 ? 28.184 -4.633 -6.327 1.00 47.00 281 CYS A C 1
ATOM 2269 O O . CYS A 1 281 ? 27.160 -4.154 -6.803 1.00 47.00 281 CYS A O 1
ATOM 2271 N N . PRO A 1 282 ? 28.350 -5.966 -6.263 1.00 51.84 282 PRO A N 1
ATOM 2272 C CA . PRO A 1 282 ? 27.357 -6.917 -6.771 1.00 51.84 282 PRO A CA 1
ATOM 2273 C C . PRO A 1 282 ? 26.092 -7.018 -5.895 1.00 51.84 282 PRO A C 1
ATOM 2275 O O . PRO A 1 282 ? 25.287 -7.923 -6.091 1.00 51.84 282 PRO A O 1
ATOM 2278 N N . ILE A 1 283 ? 25.932 -6.141 -4.898 1.00 54.03 283 ILE A N 1
ATOM 2279 C CA . ILE A 1 283 ? 24.815 -6.149 -3.952 1.00 54.03 283 ILE A CA 1
ATOM 2280 C C . ILE A 1 283 ? 23.953 -4.918 -4.221 1.00 54.03 283 ILE A C 1
ATOM 2282 O O . ILE A 1 283 ? 24.427 -3.792 -4.087 1.00 54.03 283 ILE A O 1
ATOM 2286 N N . SER A 1 284 ? 22.686 -5.148 -4.560 1.00 66.88 284 SER A N 1
ATOM 2287 C CA . SER A 1 284 ? 21.633 -4.140 -4.437 1.00 66.88 284 SER A CA 1
ATOM 2288 C C . SER A 1 284 ? 21.149 -4.154 -2.987 1.00 66.88 284 SER A C 1
ATOM 2290 O O . SER A 1 284 ? 20.819 -5.220 -2.464 1.00 66.88 284 SER A O 1
ATOM 2292 N N . LEU A 1 285 ? 21.191 -3.003 -2.313 1.00 76.38 285 LEU A N 1
ATOM 2293 C CA . LEU A 1 285 ? 20.756 -2.874 -0.924 1.00 76.38 285 LEU A CA 1
ATOM 2294 C C . LEU A 1 285 ? 19.497 -2.012 -0.860 1.00 76.38 285 LEU A C 1
ATOM 2296 O O . LEU A 1 285 ? 19.565 -0.814 -1.116 1.00 76.38 285 LEU A O 1
ATOM 2300 N N . THR A 1 286 ? 18.383 -2.603 -0.444 1.00 79.38 286 THR A N 1
ATOM 2301 C CA . THR A 1 286 ? 17.153 -1.872 -0.124 1.00 79.38 286 THR A CA 1
ATOM 2302 C C . THR A 1 286 ? 17.117 -1.568 1.374 1.00 79.38 286 THR A C 1
ATOM 2304 O O . THR A 1 286 ? 17.181 -2.477 2.203 1.00 79.38 286 THR A O 1
ATOM 2307 N N . VAL A 1 287 ? 17.025 -0.290 1.736 1.00 82.44 287 VAL A N 1
ATOM 2308 C CA . VAL A 1 287 ? 16.933 0.194 3.119 1.00 82.44 287 VAL A CA 1
ATOM 2309 C C . VAL A 1 287 ? 15.543 0.767 3.349 1.00 82.44 287 VAL A C 1
ATOM 2311 O O . VAL A 1 287 ? 15.142 1.717 2.684 1.00 82.44 287 VAL A O 1
ATOM 2314 N N . ILE A 1 288 ? 14.819 0.203 4.312 1.00 80.62 288 ILE A N 1
ATOM 2315 C CA . ILE A 1 288 ? 13.516 0.709 4.747 1.00 80.62 288 ILE A CA 1
ATOM 2316 C C . ILE A 1 288 ? 13.748 1.570 5.987 1.00 80.62 288 ILE A C 1
ATOM 2318 O O . ILE A 1 288 ? 14.102 1.057 7.047 1.00 80.62 288 ILE A O 1
ATOM 2322 N N . ASP A 1 289 ? 13.562 2.874 5.847 1.00 80.44 289 ASP A N 1
ATOM 2323 C CA . ASP A 1 289 ? 13.602 3.834 6.942 1.00 80.44 289 ASP A CA 1
ATOM 2324 C C . ASP A 1 289 ? 12.194 4.064 7.489 1.00 80.44 289 ASP A C 1
ATOM 2326 O O . ASP A 1 289 ? 11.231 4.280 6.745 1.00 80.44 289 ASP A O 1
ATOM 2330 N N . THR A 1 290 ? 12.073 3.986 8.809 1.00 69.50 290 THR A N 1
ATOM 2331 C CA . THR A 1 290 ? 10.793 4.014 9.513 1.00 69.50 290 THR A CA 1
ATOM 2332 C C . THR A 1 290 ? 10.654 5.300 10.328 1.00 69.50 290 THR A C 1
ATOM 2334 O O . THR A 1 290 ? 11.632 5.717 10.954 1.00 69.50 290 THR A O 1
ATOM 2337 N N . PRO A 1 291 ? 9.447 5.890 10.416 1.00 64.69 291 PRO A N 1
ATOM 2338 C CA . PRO A 1 291 ? 9.140 6.953 11.371 1.00 64.69 291 PRO A CA 1
ATOM 2339 C C . PRO A 1 291 ? 9.607 6.623 12.794 1.00 64.69 291 PRO A C 1
ATOM 2341 O O . PRO A 1 291 ? 9.607 5.466 13.221 1.00 64.69 291 PRO A O 1
ATOM 2344 N N . GLY A 1 292 ? 9.962 7.648 13.571 1.00 57.31 292 GLY A N 1
ATOM 2345 C CA . GLY A 1 292 ? 10.295 7.468 14.983 1.00 57.31 292 GLY A CA 1
ATOM 2346 C C . GLY A 1 292 ? 9.057 7.128 15.816 1.00 57.31 292 GLY A C 1
ATOM 2347 O O . GLY A 1 292 ? 8.296 8.026 16.154 1.00 57.31 292 GLY A O 1
ATOM 2348 N N . PHE A 1 293 ? 8.913 5.858 16.186 1.00 50.28 293 PHE A N 1
ATOM 2349 C CA . PHE A 1 293 ? 7.755 5.290 16.887 1.00 50.28 293 PHE A CA 1
ATOM 2350 C C . PHE A 1 293 ? 7.484 5.922 18.279 1.00 50.28 293 PHE A C 1
ATOM 2352 O O . PHE A 1 293 ? 8.414 6.327 18.998 1.00 50.28 293 PHE A O 1
ATOM 2359 N N . GLY A 1 294 ? 6.203 6.019 18.666 1.00 48.69 294 GLY A N 1
ATOM 2360 C CA . GLY A 1 294 ? 5.752 6.560 19.957 1.00 48.69 294 GLY A CA 1
ATOM 2361 C C . GLY A 1 294 ? 5.913 8.078 20.114 1.00 48.69 294 GLY A C 1
ATOM 2362 O O . GLY A 1 294 ? 6.488 8.526 21.110 1.00 48.69 294 GLY A O 1
ATOM 2363 N N . SER A 1 295 ? 5.515 8.876 19.116 1.00 45.44 295 SER A N 1
ATOM 2364 C CA . SER A 1 295 ? 5.396 10.343 19.222 1.00 45.44 295 SER A CA 1
ATOM 2365 C C . SER A 1 295 ? 4.365 10.738 20.299 1.00 45.44 295 SER A C 1
ATOM 2367 O O . SER A 1 295 ? 3.599 9.914 20.793 1.00 45.44 295 SER A O 1
ATOM 2369 N N . THR A 1 296 ? 4.348 12.009 20.701 1.00 40.38 296 THR A N 1
ATOM 2370 C CA . THR A 1 296 ? 3.348 12.564 21.636 1.00 40.38 296 THR A CA 1
ATOM 2371 C C . THR A 1 296 ? 1.932 12.637 21.045 1.00 40.38 296 THR A C 1
ATOM 2373 O O . THR A 1 296 ? 1.027 13.119 21.718 1.00 40.38 296 THR A O 1
ATOM 2376 N N . GLU A 1 297 ? 1.732 12.166 19.810 1.00 40.12 297 GLU A N 1
ATOM 2377 C CA . GLU A 1 297 ? 0.481 12.276 19.046 1.00 40.12 297 GLU A CA 1
ATOM 2378 C C . GLU A 1 297 ? -0.435 11.043 19.169 1.00 40.12 297 GLU A C 1
ATOM 2380 O O . GLU A 1 297 ? -1.557 11.045 18.661 1.00 40.12 297 GLU A O 1
ATOM 2385 N N . GLY A 1 298 ? -0.011 10.017 19.916 1.00 47.75 298 GLY A N 1
ATOM 2386 C CA . GLY A 1 298 ? -0.853 8.884 20.313 1.00 47.75 298 GLY A CA 1
ATOM 2387 C C . GLY A 1 298 ? -0.908 7.718 19.315 1.00 47.75 298 GLY A C 1
ATOM 2388 O O . GLY A 1 298 ? -0.266 7.711 18.268 1.00 47.75 298 GLY A O 1
ATOM 2389 N N . THR A 1 299 ? -1.710 6.704 19.653 1.00 46.03 299 THR A N 1
ATOM 2390 C CA . THR A 1 299 ? -1.829 5.392 18.973 1.00 46.03 299 THR A CA 1
ATOM 2391 C C . THR A 1 299 ? -2.270 5.454 17.502 1.00 46.03 299 THR A C 1
ATOM 2393 O O . THR A 1 299 ? -2.147 4.472 16.772 1.00 46.03 299 THR A O 1
ATOM 2396 N N . THR A 1 300 ? -2.775 6.599 17.031 1.00 48.03 300 THR A N 1
ATOM 2397 C CA . THR A 1 300 ? -3.305 6.767 15.666 1.00 48.03 300 THR A CA 1
ATOM 2398 C C . THR A 1 300 ? -2.201 6.883 14.604 1.00 48.03 300 THR A C 1
ATOM 2400 O O . THR A 1 300 ? -2.407 6.474 13.460 1.00 48.03 300 THR A O 1
ATOM 2403 N N . GLU A 1 301 ? -1.017 7.401 14.950 1.00 52.84 301 GLU A N 1
ATOM 2404 C CA . GLU A 1 301 ? 0.129 7.452 14.025 1.00 52.84 301 GLU A CA 1
ATOM 2405 C C . GLU A 1 301 ? 0.779 6.076 13.823 1.00 52.84 301 GLU A C 1
ATOM 2407 O O . GLU A 1 301 ? 1.149 5.722 12.700 1.00 52.84 301 GLU A O 1
ATOM 2412 N N . ASP A 1 302 ? 0.827 5.262 14.881 1.00 55.16 302 ASP A N 1
ATOM 2413 C CA . ASP A 1 302 ? 1.359 3.897 14.834 1.00 55.16 302 ASP A CA 1
ATOM 2414 C C . ASP A 1 302 ? 0.538 3.018 13.865 1.00 55.16 302 ASP A C 1
ATOM 2416 O O . ASP A 1 302 ? 1.102 2.212 13.120 1.00 55.16 302 ASP A O 1
ATOM 2420 N N . ILE A 1 303 ? -0.784 3.238 13.778 1.00 56.00 303 ILE A N 1
ATOM 2421 C CA . ILE A 1 303 ? -1.658 2.584 12.788 1.00 56.00 303 ILE A CA 1
ATOM 2422 C C . ILE A 1 303 ? -1.196 2.906 11.360 1.00 56.00 303 ILE A C 1
ATOM 2424 O O . ILE A 1 303 ? -0.996 1.978 10.577 1.00 56.00 303 ILE A O 1
ATOM 2428 N N . LYS A 1 304 ? -0.953 4.181 11.018 1.00 58.22 304 LYS A N 1
ATOM 2429 C CA . LYS A 1 304 ? -0.515 4.591 9.663 1.00 58.22 304 LYS A CA 1
ATOM 2430 C C . LYS A 1 304 ? 0.801 3.929 9.256 1.00 58.22 304 LYS A C 1
ATOM 2432 O O . LYS A 1 304 ? 0.973 3.520 8.105 1.00 58.22 304 LYS A O 1
ATOM 2437 N N . PHE A 1 305 ? 1.726 3.804 10.203 1.00 65.31 305 PHE A N 1
ATOM 2438 C CA . PHE A 1 305 ? 2.982 3.094 9.999 1.00 65.31 305 PHE A CA 1
ATOM 2439 C C . PHE A 1 305 ? 2.753 1.611 9.678 1.00 65.31 305 PHE A C 1
ATOM 2441 O O . PHE A 1 305 ? 3.297 1.106 8.692 1.00 65.31 305 PHE A O 1
ATOM 2448 N N . PHE A 1 306 ? 1.913 0.923 10.460 1.00 65.50 306 PHE A N 1
ATOM 2449 C CA . PHE A 1 306 ? 1.578 -0.478 10.207 1.00 65.50 306 PHE A CA 1
ATOM 2450 C C . PHE A 1 306 ? 0.882 -0.671 8.860 1.00 65.50 306 PHE A C 1
ATOM 2452 O O . PHE A 1 306 ? 1.136 -1.664 8.177 1.00 65.50 306 PHE A O 1
ATOM 2459 N N . GLU A 1 307 ? 0.039 0.276 8.446 1.00 63.38 307 GLU A N 1
ATOM 2460 C CA . GLU A 1 307 ? -0.572 0.250 7.119 1.00 63.38 307 GLU A CA 1
ATOM 2461 C C . GLU A 1 307 ? 0.464 0.395 6.008 1.00 63.38 307 GLU A C 1
ATOM 2463 O O . GLU A 1 307 ? 0.473 -0.427 5.094 1.00 63.38 307 GLU A O 1
ATOM 2468 N N . SER A 1 308 ? 1.375 1.360 6.139 1.00 66.56 308 SER A N 1
ATOM 2469 C CA . SER A 1 308 ? 2.431 1.618 5.154 1.00 66.56 308 SER A CA 1
ATOM 2470 C C . SER A 1 308 ? 3.370 0.415 4.995 1.00 66.56 308 SER A C 1
ATOM 2472 O O . SER A 1 308 ? 3.716 0.027 3.881 1.00 66.56 308 SER A O 1
ATOM 2474 N N . LEU A 1 309 ? 3.755 -0.233 6.103 1.00 69.44 309 LEU A N 1
ATOM 2475 C CA . LEU A 1 309 ? 4.547 -1.467 6.053 1.00 69.44 309 LEU A CA 1
ATOM 2476 C C . LEU A 1 309 ? 3.761 -2.644 5.471 1.00 69.44 309 LEU A C 1
ATOM 2478 O O . LEU A 1 309 ? 4.311 -3.431 4.703 1.00 69.44 309 LEU A O 1
ATOM 2482 N N . HIS A 1 310 ? 2.478 -2.777 5.811 1.00 68.31 310 HIS A N 1
ATOM 2483 C CA . HIS A 1 310 ? 1.629 -3.827 5.252 1.00 68.31 310 HIS A CA 1
ATOM 2484 C C . HIS A 1 310 ? 1.473 -3.683 3.734 1.00 68.31 310 HIS A C 1
ATOM 2486 O O . HIS A 1 310 ? 1.475 -4.690 3.030 1.00 68.31 310 HIS A O 1
ATOM 2492 N N . GLU A 1 311 ? 1.352 -2.458 3.222 1.00 65.88 311 GLU A N 1
ATOM 2493 C CA . GLU A 1 311 ? 1.365 -2.184 1.784 1.00 65.88 311 GLU A CA 1
ATOM 2494 C C . GLU A 1 311 ? 2.715 -2.540 1.160 1.00 65.88 311 GLU A C 1
ATOM 2496 O O . GLU A 1 311 ? 2.754 -3.270 0.167 1.00 65.88 311 GLU A O 1
ATOM 2501 N N . LEU A 1 312 ? 3.818 -2.097 1.772 1.00 70.88 312 LEU A N 1
ATOM 2502 C CA . LEU A 1 312 ? 5.166 -2.367 1.279 1.00 70.88 312 LEU A CA 1
ATOM 2503 C C . LEU A 1 312 ? 5.467 -3.868 1.175 1.00 70.88 312 LEU A C 1
ATOM 2505 O O . LEU A 1 312 ? 6.083 -4.290 0.207 1.00 70.88 312 LEU A O 1
ATOM 2509 N N . PHE A 1 313 ? 5.026 -4.680 2.135 1.00 71.62 313 PHE A N 1
ATOM 2510 C CA . PHE A 1 313 ? 5.271 -6.128 2.144 1.00 71.62 313 PHE A CA 1
ATOM 2511 C C . PHE A 1 313 ? 4.269 -6.945 1.317 1.00 71.62 313 PHE A C 1
ATOM 2513 O O . PHE A 1 313 ? 4.461 -8.143 1.127 1.00 71.62 313 PHE A O 1
ATOM 2520 N N . ARG A 1 314 ? 3.178 -6.331 0.847 1.00 65.81 314 ARG A N 1
ATOM 2521 C CA . ARG A 1 314 ? 2.181 -6.983 -0.022 1.00 65.81 314 ARG A CA 1
ATOM 2522 C C . ARG A 1 314 ? 2.281 -6.588 -1.479 1.00 65.81 314 ARG A C 1
ATOM 2524 O O . ARG A 1 314 ? 1.753 -7.309 -2.326 1.00 65.81 314 ARG A O 1
ATOM 2531 N N . SER A 1 315 ? 2.843 -5.417 -1.750 1.00 61.97 315 SER A N 1
ATOM 2532 C CA . SER A 1 315 ? 3.043 -4.941 -3.106 1.00 61.97 315 SER A CA 1
ATOM 2533 C C . SER A 1 315 ? 3.856 -5.971 -3.882 1.00 61.97 315 SER A C 1
ATOM 2535 O O . SER A 1 315 ? 4.843 -6.497 -3.381 1.00 61.97 315 SER A O 1
ATOM 2537 N N . THR A 1 316 ? 3.468 -6.233 -5.126 1.00 48.56 316 THR A N 1
ATOM 2538 C CA . THR A 1 316 ? 4.264 -7.074 -6.031 1.00 48.56 316 THR A CA 1
ATOM 2539 C C . THR A 1 316 ? 5.596 -6.408 -6.406 1.00 48.56 316 THR A C 1
ATOM 2541 O O . THR A 1 316 ? 6.480 -7.077 -6.919 1.00 48.56 316 THR A O 1
ATOM 2544 N N . ASP A 1 317 ? 5.731 -5.093 -6.179 1.00 48.75 317 ASP A N 1
ATOM 2545 C CA . ASP A 1 317 ? 6.981 -4.305 -6.235 1.00 48.75 317 ASP A CA 1
ATOM 2546 C C . ASP A 1 317 ? 7.604 -4.081 -4.845 1.00 48.75 317 ASP A C 1
ATOM 2548 O O . ASP A 1 317 ? 8.458 -3.213 -4.659 1.00 48.75 317 ASP A O 1
ATOM 2552 N N . GLY A 1 318 ? 7.080 -4.784 -3.846 1.00 60.31 318 GLY A N 1
ATOM 2553 C CA . GLY A 1 318 ? 7.413 -4.646 -2.444 1.00 60.31 318 GLY A CA 1
ATOM 2554 C C . GLY A 1 318 ? 8.679 -5.382 -2.030 1.00 60.31 318 GLY A C 1
ATOM 2555 O O . GLY A 1 318 ? 9.451 -5.876 -2.848 1.00 60.31 318 GLY A O 1
ATOM 2556 N N . VAL A 1 319 ? 8.885 -5.466 -0.719 1.00 70.88 319 VAL A N 1
ATOM 2557 C CA . VAL A 1 319 ? 10.000 -6.221 -0.135 1.00 70.88 319 VAL A CA 1
ATOM 2558 C C . VAL A 1 319 ? 9.492 -7.590 0.296 1.00 70.88 319 VAL A C 1
ATOM 2560 O O . VAL A 1 319 ? 8.746 -7.671 1.263 1.00 70.88 319 VAL A O 1
ATOM 2563 N N . ASP A 1 320 ? 9.901 -8.656 -0.396 1.00 75.62 320 ASP A N 1
ATOM 2564 C CA . ASP A 1 320 ? 9.467 -10.036 -0.106 1.00 75.62 320 ASP A CA 1
ATOM 2565 C C . ASP A 1 320 ? 10.304 -10.738 0.974 1.00 75.62 320 ASP A C 1
ATOM 2567 O O . ASP A 1 320 ? 9.839 -11.671 1.647 1.00 75.62 320 ASP A O 1
ATOM 2571 N N . GLU A 1 321 ? 11.551 -10.296 1.142 1.00 84.00 321 GLU A N 1
ATOM 2572 C CA . GLU A 1 321 ? 12.509 -10.869 2.078 1.00 84.00 321 GLU A CA 1
ATOM 2573 C C . GLU A 1 321 ? 13.279 -9.778 2.826 1.00 84.00 321 GLU A C 1
ATOM 2575 O O . GLU A 1 321 ? 13.700 -8.776 2.251 1.00 84.00 321 GLU A O 1
ATOM 2580 N N . LEU A 1 322 ? 13.498 -9.994 4.122 1.00 87.06 322 LEU A N 1
ATOM 2581 C CA . LEU A 1 322 ? 14.287 -9.119 4.982 1.00 87.06 322 LEU A CA 1
ATOM 2582 C C . LEU A 1 322 ? 15.579 -9.811 5.392 1.00 87.06 322 LEU A C 1
ATOM 2584 O O . LEU A 1 322 ? 15.567 -10.875 6.013 1.00 87.06 322 LEU A O 1
ATOM 2588 N N . ALA A 1 323 ? 16.705 -9.175 5.078 1.00 88.50 323 ALA A N 1
ATOM 2589 C CA . ALA A 1 323 ? 18.017 -9.647 5.501 1.00 88.50 323 ALA A CA 1
ATOM 2590 C C . ALA A 1 323 ? 18.318 -9.268 6.960 1.00 88.50 323 ALA A C 1
ATOM 2592 O O . ALA A 1 323 ? 18.850 -10.090 7.705 1.00 88.50 323 ALA A O 1
ATOM 2593 N N . ALA A 1 324 ? 17.949 -8.058 7.391 1.00 90.56 324 ALA A N 1
ATOM 2594 C CA . ALA A 1 324 ? 18.145 -7.606 8.763 1.00 90.56 324 ALA A CA 1
ATOM 2595 C C . ALA A 1 324 ? 17.101 -6.570 9.203 1.00 90.56 324 ALA A C 1
ATOM 2597 O O . ALA A 1 324 ? 16.613 -5.788 8.390 1.00 90.56 324 ALA A O 1
ATOM 2598 N N . VAL A 1 325 ? 16.818 -6.538 10.506 1.00 89.88 325 VAL A N 1
ATOM 2599 C CA . VAL A 1 325 ? 16.065 -5.474 11.183 1.00 89.88 325 VAL A CA 1
ATOM 2600 C C . VAL A 1 325 ? 17.032 -4.743 12.113 1.00 89.88 325 VAL A C 1
ATOM 2602 O O . VAL A 1 325 ? 17.549 -5.326 13.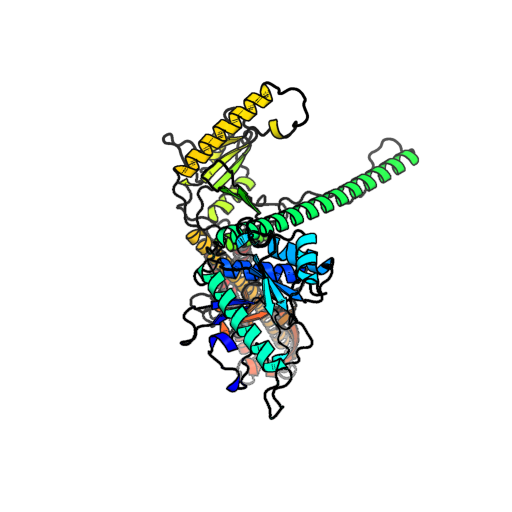065 1.00 89.88 325 VAL A O 1
ATOM 2605 N N . CYS A 1 326 ? 17.310 -3.472 11.828 1.00 90.69 326 CYS A N 1
ATOM 2606 C CA . CYS A 1 326 ? 18.314 -2.698 12.555 1.00 90.69 326 CYS A CA 1
ATOM 2607 C C . CYS A 1 326 ? 17.660 -1.824 13.633 1.00 90.69 326 CYS A C 1
ATOM 2609 O O . CYS A 1 326 ? 17.061 -0.796 13.326 1.00 90.69 326 CYS A O 1
ATOM 2611 N N . LEU A 1 327 ? 17.808 -2.195 14.906 1.00 89.31 327 LEU A N 1
ATOM 2612 C CA . LEU A 1 327 ? 17.362 -1.370 16.031 1.00 89.31 327 LEU A CA 1
ATOM 2613 C C . LEU A 1 327 ? 18.441 -0.341 16.387 1.00 89.31 327 LEU A C 1
ATOM 2615 O O . LEU A 1 327 ? 19.582 -0.702 16.689 1.00 89.31 327 LEU A O 1
ATOM 2619 N N . VAL A 1 328 ? 18.086 0.944 16.370 1.00 87.25 328 VAL A N 1
ATOM 2620 C CA . VAL A 1 328 ? 19.038 2.044 16.583 1.00 87.25 328 VAL A CA 1
ATOM 2621 C C . VAL A 1 328 ? 19.005 2.523 18.036 1.00 87.25 328 VAL A C 1
ATOM 2623 O O . VAL A 1 328 ? 17.950 2.873 18.563 1.00 87.25 328 VAL A O 1
ATOM 2626 N N . VAL A 1 329 ? 20.170 2.575 18.688 1.00 86.50 329 VAL A N 1
ATOM 2627 C CA . VAL A 1 329 ? 20.348 3.090 20.059 1.00 86.50 329 VAL A CA 1
ATOM 2628 C C . VAL A 1 329 ? 21.592 3.964 20.169 1.00 86.50 329 VAL A C 1
ATOM 2630 O O . VAL A 1 329 ? 22.522 3.837 19.380 1.00 86.50 329 VAL A O 1
ATOM 2633 N N . THR A 1 330 ? 21.659 4.836 21.174 1.00 83.38 330 THR A N 1
ATOM 2634 C CA . THR A 1 330 ? 22.852 5.665 21.413 1.00 83.38 330 THR A CA 1
ATOM 2635 C C . THR A 1 330 ? 23.830 4.970 22.361 1.00 83.38 330 THR A C 1
ATOM 2637 O O . THR A 1 330 ? 23.425 4.230 23.263 1.00 83.38 330 THR A O 1
ATOM 2640 N N . SER A 1 331 ? 25.130 5.237 22.213 1.00 82.62 331 SER A N 1
ATOM 2641 C CA . SER A 1 331 ? 26.188 4.677 23.072 1.00 82.62 331 SER A CA 1
ATOM 2642 C C . SER A 1 331 ? 26.039 5.029 24.562 1.00 82.62 331 SER A C 1
ATOM 2644 O O . SER A 1 331 ? 26.482 4.266 25.427 1.00 82.62 331 SER A O 1
ATOM 2646 N N . PHE A 1 332 ? 25.381 6.154 24.859 1.00 78.69 332 PHE A N 1
ATOM 2647 C CA . PHE A 1 332 ? 25.106 6.651 26.209 1.00 78.69 332 PHE A CA 1
ATOM 2648 C C . PHE A 1 332 ? 23.930 5.947 26.898 1.00 78.69 332 PHE A C 1
ATOM 2650 O O . PHE A 1 332 ? 23.701 6.170 28.087 1.00 78.69 332 PHE A O 1
ATOM 2657 N N . THR A 1 333 ? 23.203 5.079 26.187 1.00 79.31 333 THR A N 1
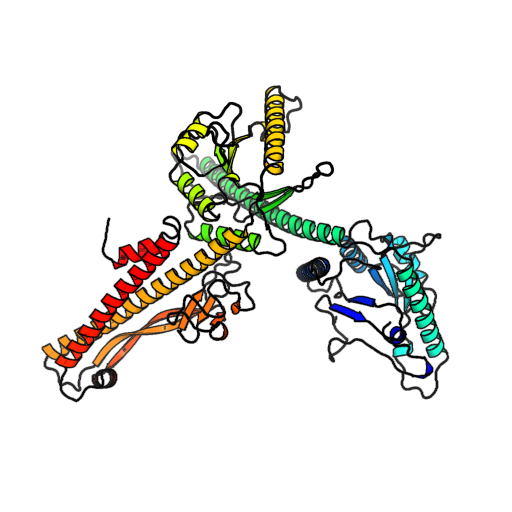ATOM 2658 C CA . THR A 1 333 ? 22.078 4.317 26.740 1.00 79.31 333 THR A CA 1
ATOM 2659 C C . THR A 1 333 ? 22.566 3.422 27.881 1.00 79.31 333 THR A C 1
ATOM 2661 O O . THR A 1 333 ? 23.276 2.443 27.664 1.00 79.31 333 THR A O 1
ATOM 2664 N N . SER A 1 334 ? 22.210 3.762 29.117 1.00 77.56 334 SER A N 1
ATOM 2665 C CA . SER A 1 334 ? 22.553 2.986 30.319 1.00 77.56 334 SER A CA 1
ATOM 2666 C C . SER A 1 334 ? 21.431 2.039 30.750 1.00 77.56 334 SER A C 1
ATOM 2668 O O . SER A 1 334 ? 21.693 1.016 31.380 1.00 77.56 334 SER A O 1
ATOM 2670 N N . ARG A 1 335 ? 20.193 2.369 30.374 1.00 79.44 335 ARG A N 1
ATOM 2671 C CA . ARG A 1 335 ? 18.971 1.581 30.529 1.00 79.44 335 ARG A CA 1
ATOM 2672 C C . ARG A 1 335 ? 18.011 1.995 29.415 1.00 79.44 335 ARG A C 1
ATOM 2674 O O . ARG A 1 335 ? 18.012 3.163 29.033 1.00 79.44 335 ARG A O 1
ATOM 2681 N N . LEU A 1 336 ? 17.205 1.063 28.915 1.00 77.75 336 LEU A N 1
ATOM 2682 C CA . LEU A 1 336 ? 16.121 1.420 28.006 1.00 77.75 336 LEU A CA 1
ATOM 2683 C C . LEU A 1 336 ? 14.985 2.097 28.766 1.00 77.75 336 LEU A C 1
ATOM 2685 O O . LEU A 1 336 ? 14.592 1.647 29.845 1.00 77.75 336 LEU A O 1
ATOM 2689 N N . THR A 1 337 ? 14.468 3.181 28.204 1.00 74.44 337 THR A N 1
ATOM 2690 C CA . THR A 1 337 ? 13.252 3.822 28.712 1.00 74.44 337 THR A CA 1
ATOM 2691 C C . THR A 1 337 ? 12.030 2.952 28.416 1.00 74.44 337 THR A C 1
ATOM 2693 O O . THR A 1 337 ? 12.066 2.121 27.508 1.00 74.44 337 THR A O 1
ATOM 2696 N N . GLU A 1 338 ? 10.929 3.148 29.147 1.00 66.81 338 GLU A N 1
ATOM 2697 C CA . GLU A 1 338 ? 9.646 2.481 28.849 1.00 66.81 338 GLU A CA 1
ATOM 2698 C C . GLU A 1 338 ? 9.218 2.721 27.400 1.00 66.81 338 GLU A C 1
ATOM 2700 O O . GLU A 1 338 ? 8.834 1.791 26.699 1.00 66.81 338 GLU A O 1
ATOM 2705 N N . ARG A 1 339 ? 9.433 3.942 26.899 1.00 68.88 339 ARG A N 1
ATOM 2706 C CA . ARG A 1 339 ? 9.225 4.275 25.489 1.00 68.88 339 ARG A CA 1
ATOM 2707 C C . ARG A 1 339 ? 10.071 3.409 24.556 1.00 68.88 339 ARG A C 1
ATOM 2709 O O . ARG A 1 339 ? 9.542 2.871 23.598 1.00 68.88 339 ARG A O 1
ATOM 2716 N N . GLN A 1 340 ? 11.371 3.258 24.803 1.00 72.44 340 GLN A N 1
ATOM 2717 C CA . GLN A 1 340 ? 12.221 2.409 23.955 1.00 72.44 340 GLN A CA 1
ATOM 2718 C C . GLN A 1 340 ? 11.801 0.937 24.010 1.00 72.44 340 GLN A C 1
ATOM 2720 O O . GLN A 1 340 ? 11.842 0.259 22.988 1.00 72.44 340 GLN A O 1
ATOM 2725 N N . HIS A 1 341 ? 11.363 0.459 25.177 1.00 74.81 341 HIS A N 1
ATOM 2726 C CA . HIS A 1 341 ? 10.779 -0.872 25.320 1.00 74.81 341 HIS A CA 1
ATOM 2727 C C . HIS A 1 341 ? 9.517 -1.033 24.467 1.00 74.81 341 HIS A C 1
ATOM 2729 O O . HIS A 1 341 ? 9.439 -1.989 23.701 1.00 74.81 341 HIS A O 1
ATOM 2735 N N . TYR A 1 342 ? 8.592 -0.074 24.534 1.00 70.44 342 TYR A N 1
ATOM 2736 C CA . TYR A 1 342 ? 7.392 -0.051 23.699 1.00 70.44 342 TYR A CA 1
ATOM 2737 C C . TYR A 1 342 ? 7.739 -0.071 22.206 1.00 70.44 342 TYR A C 1
ATOM 2739 O O . TYR A 1 342 ? 7.271 -0.943 21.484 1.00 70.44 342 TYR A O 1
ATOM 2747 N N . VAL A 1 343 ? 8.627 0.824 21.751 1.00 71.19 343 VAL A N 1
ATOM 2748 C CA . VAL A 1 343 ? 9.037 0.902 20.337 1.00 71.19 343 VAL A CA 1
ATOM 2749 C C . VAL A 1 343 ? 9.613 -0.423 19.849 1.00 71.19 343 VAL A C 1
ATOM 2751 O O . VAL A 1 343 ? 9.238 -0.912 18.785 1.00 71.19 343 VAL A O 1
ATOM 2754 N N . PHE A 1 344 ? 10.519 -1.022 20.619 1.00 76.75 344 PHE A N 1
ATOM 2755 C CA . PHE A 1 344 ? 11.121 -2.286 20.223 1.00 76.75 344 PHE A CA 1
ATOM 2756 C C . PHE A 1 344 ? 10.102 -3.417 20.230 1.00 76.75 344 PHE A C 1
ATOM 2758 O O . PHE A 1 344 ? 10.017 -4.125 19.236 1.00 76.75 344 PHE A O 1
ATOM 2765 N N . ASN A 1 345 ? 9.269 -3.546 21.261 1.00 73.19 345 ASN A N 1
ATOM 2766 C CA . ASN A 1 345 ? 8.219 -4.564 21.289 1.00 73.19 345 ASN A CA 1
ATOM 2767 C C . ASN A 1 345 ? 7.225 -4.399 20.131 1.00 73.19 345 ASN A C 1
ATOM 2769 O O . ASN A 1 345 ? 6.857 -5.387 19.500 1.00 73.19 345 ASN A O 1
ATOM 2773 N N . ALA A 1 346 ? 6.847 -3.166 19.793 1.00 71.00 346 ALA A N 1
ATOM 2774 C CA . ALA A 1 346 ? 5.955 -2.885 18.678 1.00 71.00 346 ALA A CA 1
ATOM 2775 C C . ALA A 1 346 ? 6.563 -3.317 17.337 1.00 71.00 346 ALA A C 1
ATOM 2777 O O . ALA A 1 346 ? 5.911 -4.042 16.583 1.00 71.00 346 ALA A O 1
ATOM 2778 N N . VAL A 1 347 ? 7.825 -2.961 17.070 1.00 74.38 347 VAL A N 1
ATOM 2779 C CA . VAL A 1 347 ? 8.542 -3.394 15.858 1.00 74.38 347 VAL A CA 1
ATOM 2780 C C . VAL A 1 347 ? 8.707 -4.913 15.832 1.00 74.38 347 VAL A C 1
ATOM 2782 O O . VAL A 1 347 ? 8.443 -5.534 14.810 1.00 74.38 347 VAL A O 1
ATOM 2785 N N . LEU A 1 348 ? 9.087 -5.534 16.949 1.00 77.38 348 LEU A N 1
ATOM 2786 C CA . LEU A 1 348 ? 9.233 -6.989 17.057 1.00 77.38 348 LEU A CA 1
ATOM 2787 C C . LEU A 1 348 ? 7.913 -7.717 16.797 1.00 77.38 348 LEU A C 1
ATOM 2789 O O . LEU A 1 348 ? 7.907 -8.742 16.123 1.00 77.38 348 LEU A O 1
ATOM 2793 N N . SER A 1 349 ? 6.795 -7.158 17.264 1.00 73.19 349 SER A N 1
ATOM 2794 C CA . SER A 1 349 ? 5.460 -7.736 17.088 1.00 73.19 349 SER A CA 1
ATOM 2795 C C . SER A 1 349 ? 4.967 -7.750 15.637 1.00 73.19 349 SER A C 1
ATOM 2797 O O . SER A 1 349 ? 3.922 -8.335 15.356 1.00 73.19 349 SER A O 1
ATOM 2799 N N . LEU A 1 350 ? 5.691 -7.109 14.713 1.00 70.94 350 LEU A N 1
ATOM 2800 C CA . LEU A 1 350 ? 5.428 -7.198 13.276 1.00 70.94 350 LEU A CA 1
ATOM 2801 C C . LEU A 1 350 ? 5.926 -8.498 12.669 1.00 70.94 350 LEU A C 1
ATOM 2803 O O . LEU A 1 350 ? 5.441 -8.932 11.626 1.00 70.94 350 LEU A O 1
ATOM 2807 N N . PHE A 1 351 ? 6.938 -9.093 13.276 1.00 74.25 351 PHE A N 1
ATOM 2808 C CA . PHE A 1 351 ? 7.660 -10.200 12.694 1.00 74.25 351 PHE A CA 1
ATOM 2809 C C . PHE A 1 351 ? 7.335 -11.492 13.436 1.00 74.25 351 PHE A C 1
ATOM 2811 O O . PHE A 1 351 ? 6.955 -11.492 14.606 1.00 74.25 351 PHE A O 1
ATOM 2818 N N . GLY A 1 352 ? 7.453 -12.616 12.732 1.00 67.94 352 GLY A N 1
ATOM 2819 C CA . GLY A 1 352 ? 7.360 -13.921 13.372 1.00 67.94 352 GLY A CA 1
ATOM 2820 C C . GLY A 1 352 ? 8.539 -14.160 14.319 1.00 67.94 352 GLY A C 1
ATOM 2821 O O . GLY A 1 352 ? 9.571 -13.494 14.243 1.00 67.94 352 GLY A O 1
ATOM 2822 N N . ASN A 1 353 ? 8.422 -15.172 15.182 1.00 70.50 353 ASN A N 1
ATOM 2823 C CA . ASN A 1 353 ? 9.504 -15.577 16.095 1.00 70.50 353 ASN A CA 1
ATOM 2824 C C . ASN A 1 353 ? 10.790 -16.028 15.366 1.00 70.50 353 ASN A C 1
ATOM 2826 O O . ASN A 1 353 ? 11.819 -16.248 15.997 1.00 70.50 353 ASN A O 1
ATOM 2830 N N . ASP A 1 354 ? 10.744 -16.191 14.045 1.00 74.38 354 ASP A N 1
ATOM 2831 C CA . ASP A 1 354 ? 11.886 -16.511 13.200 1.00 74.38 354 ASP A CA 1
ATOM 2832 C C . ASP A 1 354 ? 12.819 -15.315 12.944 1.00 74.38 354 ASP A C 1
ATOM 2834 O O . ASP A 1 354 ? 13.970 -15.543 12.575 1.00 74.38 354 ASP A O 1
ATOM 2838 N N . VAL A 1 355 ? 12.389 -14.069 13.213 1.00 84.12 355 VAL A N 1
ATOM 2839 C CA . VAL A 1 355 ? 13.182 -12.850 12.945 1.00 84.12 355 VAL A CA 1
ATOM 2840 C C . VAL A 1 355 ? 14.350 -12.610 13.896 1.00 84.12 355 VAL A C 1
ATOM 2842 O O . VAL A 1 355 ? 15.231 -11.807 13.593 1.00 84.12 355 VAL A O 1
ATOM 2845 N N . GLU A 1 356 ? 14.384 -13.290 15.045 1.00 86.81 356 GLU A N 1
ATOM 2846 C CA . GLU A 1 356 ? 15.327 -13.000 16.135 1.00 86.81 356 GLU A CA 1
ATOM 2847 C C . GLU A 1 356 ? 16.784 -12.934 15.659 1.00 86.81 356 GLU A C 1
ATOM 2849 O O . GLU A 1 356 ? 17.521 -12.014 16.013 1.00 86.81 356 GLU A O 1
ATOM 2854 N N . LYS A 1 357 ? 17.188 -13.865 14.788 1.00 88.94 357 LYS A N 1
ATOM 2855 C CA . LYS A 1 357 ? 18.561 -13.945 14.266 1.00 88.94 357 LYS A CA 1
ATOM 2856 C C . LYS A 1 357 ? 18.907 -12.850 13.255 1.00 88.94 357 LYS A C 1
ATOM 2858 O O . LYS A 1 357 ? 20.085 -12.653 12.973 1.00 88.94 357 LYS A O 1
ATOM 2863 N N . ASN A 1 358 ? 17.911 -12.163 12.709 1.00 91.38 358 ASN A N 1
ATOM 2864 C CA . ASN A 1 358 ? 18.070 -11.090 11.729 1.00 91.38 358 ASN A CA 1
ATOM 2865 C C . ASN A 1 358 ? 17.983 -9.708 12.394 1.00 91.38 358 ASN A C 1
ATOM 2867 O O . ASN A 1 358 ? 18.254 -8.700 11.746 1.00 91.38 358 ASN A O 1
ATOM 2871 N N . ILE A 1 359 ? 17.643 -9.632 13.684 1.00 91.00 359 ILE A N 1
ATOM 2872 C CA . ILE A 1 359 ? 17.632 -8.369 14.422 1.00 91.00 359 ILE A CA 1
ATOM 2873 C C . ILE A 1 359 ? 19.043 -8.030 14.896 1.00 91.00 359 ILE A C 1
ATOM 2875 O O . ILE A 1 359 ? 19.663 -8.784 15.645 1.00 91.00 359 ILE A O 1
ATOM 2879 N N . VAL A 1 360 ? 19.541 -6.863 14.499 1.00 93.06 360 VAL A N 1
ATOM 2880 C CA . VAL A 1 360 ? 20.872 -6.359 14.859 1.00 93.06 360 VAL A CA 1
ATOM 2881 C C . VAL A 1 360 ? 20.787 -4.948 15.423 1.00 93.06 360 VAL A C 1
ATOM 2883 O O . VAL A 1 360 ? 19.820 -4.223 15.199 1.00 93.06 360 VAL A O 1
ATOM 2886 N N . LEU A 1 361 ? 21.816 -4.540 16.163 1.00 92.19 361 LEU A N 1
ATOM 2887 C CA . LEU A 1 361 ? 21.846 -3.234 16.821 1.00 92.19 361 LEU A CA 1
ATOM 2888 C C . LEU A 1 361 ? 22.769 -2.267 16.089 1.00 92.19 361 LEU A C 1
ATOM 2890 O O . LEU A 1 361 ? 23.932 -2.579 15.834 1.00 92.19 361 LEU A O 1
ATOM 2894 N N . PHE A 1 362 ? 22.285 -1.061 15.820 1.00 91.38 362 PHE A N 1
ATOM 2895 C CA . PHE A 1 362 ? 23.103 0.052 15.350 1.00 91.38 362 PHE A CA 1
ATOM 2896 C C . PHE A 1 362 ? 23.304 1.016 16.515 1.00 91.38 362 PHE A C 1
ATOM 2898 O O . PHE A 1 362 ? 22.358 1.637 16.994 1.00 91.38 362 PHE A O 1
ATOM 2905 N N . ILE A 1 363 ? 24.540 1.107 17.011 1.00 89.19 363 ILE A N 1
ATOM 2906 C CA . ILE A 1 363 ? 24.878 1.948 18.160 1.00 89.19 363 ILE A CA 1
ATOM 2907 C C . ILE A 1 363 ? 25.549 3.225 17.666 1.00 89.19 363 ILE A C 1
ATOM 2909 O O . ILE A 1 363 ? 26.700 3.187 17.226 1.00 89.19 363 ILE A O 1
ATOM 2913 N N . THR A 1 364 ? 24.839 4.345 17.759 1.00 86.88 364 THR A N 1
ATOM 2914 C CA . THR A 1 364 ? 25.304 5.665 17.320 1.00 86.88 364 THR A CA 1
ATOM 2915 C C . THR A 1 364 ? 26.103 6.387 18.407 1.00 86.88 364 THR A C 1
ATOM 2917 O O . THR A 1 364 ? 26.052 6.027 19.589 1.00 86.88 364 THR A O 1
ATOM 2920 N N . HIS A 1 365 ? 26.855 7.418 18.008 1.00 82.06 365 HIS A N 1
ATOM 2921 C CA . HIS A 1 365 ? 27.764 8.187 18.872 1.00 82.06 365 HIS A CA 1
ATOM 2922 C C . HIS A 1 365 ? 28.793 7.295 19.590 1.00 82.06 365 HIS A C 1
ATOM 2924 O O . HIS A 1 365 ? 29.096 7.478 20.772 1.00 82.06 365 HIS A O 1
ATOM 2930 N N . ALA A 1 366 ? 29.280 6.258 18.904 1.00 82.56 366 ALA A N 1
ATOM 2931 C CA . ALA A 1 366 ? 30.059 5.176 19.498 1.00 82.56 366 ALA A CA 1
ATOM 2932 C C . ALA A 1 366 ? 31.527 5.152 19.034 1.00 82.56 366 ALA A C 1
ATOM 2934 O O . ALA A 1 366 ? 32.006 4.119 18.562 1.00 82.56 366 ALA A O 1
ATOM 2935 N N . ALA A 1 367 ? 32.265 6.249 19.251 1.00 78.00 367 ALA A N 1
ATOM 2936 C CA . ALA A 1 367 ? 33.715 6.322 19.009 1.00 78.00 367 ALA A CA 1
ATOM 2937 C C . ALA A 1 367 ? 34.496 5.206 19.738 1.00 78.00 367 ALA A C 1
ATOM 2939 O O . ALA A 1 367 ? 35.455 4.620 19.234 1.00 78.00 367 ALA A O 1
ATOM 2940 N N . LYS A 1 368 ? 34.057 4.865 20.958 1.00 80.44 368 LYS A N 1
ATOM 2941 C CA . LYS A 1 368 ? 34.624 3.796 21.795 1.00 80.44 368 LYS A CA 1
ATOM 2942 C C . LYS A 1 368 ? 33.648 2.630 21.933 1.00 80.44 368 LYS A C 1
ATOM 2944 O O . LYS A 1 368 ? 32.481 2.711 21.562 1.00 80.44 368 LYS A O 1
ATOM 2949 N N . LYS A 1 369 ? 34.126 1.502 22.473 1.00 83.44 369 LYS A N 1
ATOM 2950 C CA . LYS A 1 369 ? 33.280 0.323 22.724 1.00 83.44 369 LYS A CA 1
ATOM 2951 C C . LYS A 1 369 ? 32.095 0.705 23.640 1.00 83.44 369 LYS A C 1
ATOM 2953 O O . LYS A 1 369 ? 32.343 1.107 24.780 1.00 83.44 369 LYS A O 1
ATOM 2958 N N . PRO A 1 370 ? 30.833 0.558 23.192 1.00 85.19 370 PRO A N 1
ATOM 2959 C CA . PRO A 1 370 ? 29.663 1.059 23.911 1.00 85.19 370 PRO A CA 1
ATOM 2960 C C . PRO A 1 370 ? 29.209 0.071 24.996 1.00 85.19 370 PRO A C 1
ATOM 2962 O O . PRO A 1 370 ? 28.141 -0.532 24.918 1.00 85.19 370 PRO A O 1
ATOM 2965 N N . ASN A 1 371 ? 30.043 -0.130 26.021 1.00 85.81 371 ASN A N 1
ATOM 2966 C CA . ASN A 1 371 ? 29.795 -1.126 27.071 1.00 85.81 371 ASN A CA 1
ATOM 2967 C C . ASN A 1 371 ? 28.465 -0.897 27.813 1.00 85.81 371 ASN A C 1
ATOM 2969 O O . ASN A 1 371 ? 27.805 -1.869 28.178 1.00 85.81 371 ASN A O 1
ATOM 2973 N N . ASN A 1 372 ? 28.065 0.366 28.008 1.00 84.88 372 ASN A N 1
ATOM 2974 C CA . ASN A 1 372 ? 26.813 0.722 28.681 1.00 84.88 372 ASN A CA 1
ATOM 2975 C C . ASN A 1 372 ? 25.595 0.268 27.869 1.00 84.88 372 ASN A C 1
ATOM 2977 O O . ASN A 1 372 ? 24.789 -0.500 28.389 1.00 84.88 372 ASN A O 1
ATOM 2981 N N . ALA A 1 373 ? 25.527 0.641 26.587 1.00 85.62 373 ALA A N 1
ATOM 2982 C CA . ALA A 1 373 ? 24.434 0.243 25.702 1.00 85.62 373 ALA A CA 1
ATOM 2983 C C . ALA A 1 373 ? 24.340 -1.283 25.559 1.00 85.62 373 ALA A C 1
ATOM 2985 O O . ALA A 1 373 ? 23.260 -1.849 25.696 1.00 85.62 373 ALA A O 1
ATOM 2986 N N . ILE A 1 374 ? 25.474 -1.978 25.390 1.00 85.25 374 ILE A N 1
ATOM 2987 C CA . ILE A 1 374 ? 25.498 -3.451 25.309 1.00 85.25 374 ILE A CA 1
ATOM 2988 C C . ILE A 1 374 ? 24.932 -4.079 26.591 1.00 85.25 374 ILE A C 1
ATOM 2990 O O . ILE A 1 374 ? 24.152 -5.030 26.530 1.00 85.25 374 ILE A O 1
ATOM 2994 N N . LYS A 1 375 ? 25.310 -3.554 27.763 1.00 86.50 375 LYS A N 1
ATOM 2995 C CA . LYS A 1 375 ? 24.802 -4.043 29.050 1.00 86.50 375 LYS A CA 1
ATOM 2996 C C . LYS A 1 375 ? 23.304 -3.772 29.203 1.00 86.50 375 LYS A C 1
ATOM 2998 O O . LYS A 1 375 ? 22.595 -4.667 29.655 1.00 86.50 375 LYS A O 1
ATOM 3003 N N . ALA A 1 376 ? 22.836 -2.590 28.806 1.00 85.50 376 ALA A N 1
ATOM 3004 C CA . ALA A 1 376 ? 21.427 -2.213 28.852 1.00 85.50 376 ALA A CA 1
ATOM 3005 C C . ALA A 1 376 ? 20.567 -3.165 28.006 1.00 85.50 376 ALA A C 1
ATOM 3007 O O . ALA A 1 376 ? 19.633 -3.765 28.527 1.00 85.50 376 ALA A O 1
ATOM 3008 N N . ILE A 1 377 ? 20.945 -3.395 26.743 1.00 85.94 377 ILE A N 1
ATOM 3009 C CA . ILE A 1 377 ? 20.205 -4.294 25.844 1.00 85.94 377 ILE A CA 1
ATOM 3010 C C . ILE A 1 377 ? 20.161 -5.728 26.385 1.00 85.94 377 ILE A C 1
ATOM 3012 O O . ILE A 1 377 ? 19.100 -6.352 26.403 1.00 85.94 377 ILE A O 1
ATOM 3016 N N . LYS A 1 378 ? 21.286 -6.239 26.904 1.00 84.50 378 LYS A N 1
ATOM 3017 C CA . LYS A 1 378 ? 21.333 -7.568 27.535 1.00 84.50 378 LYS A CA 1
ATOM 3018 C C . LYS A 1 378 ? 20.390 -7.698 28.727 1.00 84.50 378 LYS A C 1
ATOM 3020 O O . LYS A 1 378 ? 19.759 -8.736 28.898 1.00 84.50 378 LYS A O 1
ATOM 3025 N N . GLN A 1 379 ? 20.317 -6.670 29.571 1.00 85.00 379 GLN A N 1
ATOM 3026 C CA . GLN A 1 379 ? 19.430 -6.664 30.736 1.00 85.00 379 GLN A CA 1
ATOM 3027 C C . GLN A 1 379 ? 17.956 -6.597 30.330 1.00 85.00 379 GLN A C 1
ATOM 3029 O O . GLN A 1 379 ? 17.123 -7.226 30.978 1.00 85.00 379 GLN A O 1
ATOM 3034 N N . SER A 1 380 ? 17.657 -5.888 29.243 1.00 80.50 380 SER A N 1
ATOM 3035 C CA . SER A 1 380 ? 16.313 -5.742 28.686 1.00 80.50 380 SER A CA 1
ATOM 3036 C C . SER A 1 380 ? 15.785 -6.991 27.972 1.00 80.50 380 SER A C 1
ATOM 3038 O O . SER A 1 380 ? 14.603 -7.018 27.650 1.00 80.50 380 SER A O 1
ATOM 3040 N N . LYS A 1 381 ? 16.621 -8.022 27.747 1.00 82.50 381 LYS A N 1
ATOM 3041 C CA . LYS A 1 381 ? 16.252 -9.299 27.097 1.00 82.50 381 LYS A CA 1
ATOM 3042 C C . LYS A 1 381 ? 15.546 -9.131 25.745 1.00 82.50 381 LYS A C 1
ATOM 3044 O O . LYS A 1 381 ? 14.670 -9.917 25.399 1.00 82.50 381 LYS A O 1
ATOM 3049 N N . ILE A 1 382 ? 15.930 -8.109 24.987 1.00 81.56 382 ILE A N 1
ATOM 3050 C CA . ILE A 1 382 ? 15.380 -7.886 23.650 1.00 81.56 382 ILE A CA 1
ATOM 3051 C C . ILE A 1 382 ? 15.856 -9.005 22.718 1.00 81.56 382 ILE A C 1
ATOM 3053 O O . ILE A 1 382 ? 17.072 -9.229 22.647 1.00 81.56 382 ILE A O 1
ATOM 3057 N N . PRO A 1 383 ? 14.940 -9.674 21.996 1.00 84.88 383 PRO A N 1
ATOM 3058 C CA . PRO A 1 383 ? 15.288 -10.627 20.950 1.00 84.88 383 PRO A CA 1
ATOM 3059 C C . PRO A 1 383 ? 16.205 -9.976 19.913 1.00 84.88 383 PRO A C 1
ATOM 3061 O O . PRO A 1 383 ? 15.858 -8.963 19.306 1.00 84.88 383 PRO A O 1
ATOM 3064 N N . CYS A 1 384 ? 17.402 -10.528 19.742 1.00 89.19 384 CYS A N 1
ATOM 3065 C CA . CYS A 1 384 ? 18.360 -10.076 18.740 1.00 89.19 384 CYS A CA 1
ATOM 3066 C C . CYS A 1 384 ? 19.386 -11.162 18.433 1.00 89.19 384 CYS A C 1
ATOM 3068 O O . CYS A 1 384 ? 19.606 -12.081 19.226 1.00 89.19 384 CYS A O 1
ATOM 3070 N N . ALA A 1 385 ? 20.053 -11.025 17.292 1.00 90.44 385 ALA A N 1
ATOM 3071 C CA . ALA A 1 385 ? 21.133 -11.897 16.885 1.00 90.44 385 ALA A CA 1
ATOM 3072 C C . ALA A 1 385 ? 22.231 -11.907 17.954 1.00 90.44 385 ALA A C 1
ATOM 3074 O O . ALA A 1 385 ? 22.658 -10.856 18.440 1.00 90.44 385 ALA A O 1
ATOM 3075 N N . GLN A 1 386 ? 22.712 -13.099 18.302 1.00 90.00 386 GLN A N 1
ATOM 3076 C CA . GLN A 1 386 ? 23.764 -13.285 19.296 1.00 90.00 386 GLN A CA 1
ATOM 3077 C C . GLN A 1 386 ? 25.010 -13.891 18.656 1.00 90.00 386 GLN A C 1
ATOM 3079 O O . GLN A 1 386 ? 24.937 -14.745 17.777 1.00 90.00 386 GLN A O 1
ATOM 3084 N N . THR A 1 387 ? 26.167 -13.448 19.129 1.00 87.25 387 THR A N 1
ATOM 3085 C CA . THR A 1 387 ? 27.459 -14.085 18.855 1.00 87.25 387 THR A CA 1
ATOM 3086 C C . THR A 1 387 ? 27.590 -15.400 19.631 1.00 87.25 387 THR A C 1
ATOM 3088 O O . THR A 1 387 ? 26.877 -15.612 20.611 1.00 87.25 387 THR A O 1
ATOM 3091 N N . ASP A 1 388 ? 28.588 -16.226 19.304 1.00 85.25 388 ASP A N 1
ATOM 3092 C CA . ASP A 1 388 ? 28.897 -17.477 20.030 1.00 85.25 388 ASP A CA 1
ATOM 3093 C C . ASP A 1 388 ? 29.128 -17.289 21.543 1.00 85.25 388 ASP A C 1
ATOM 3095 O O . ASP A 1 388 ? 29.063 -18.237 22.323 1.00 85.25 388 ASP A O 1
ATOM 3099 N N . LYS A 1 389 ? 29.414 -16.055 21.976 1.00 83.44 389 LYS A N 1
ATOM 3100 C CA . LYS A 1 389 ? 29.619 -15.684 23.384 1.00 83.44 389 LYS A CA 1
ATOM 3101 C C . LYS A 1 389 ? 28.333 -15.235 24.091 1.00 83.44 389 LYS A C 1
ATOM 3103 O O . LYS A 1 389 ? 28.398 -14.850 25.257 1.00 83.44 389 LYS A O 1
ATOM 3108 N N . GLY A 1 390 ? 27.191 -15.226 23.403 1.00 84.06 390 GLY A N 1
ATOM 3109 C CA . GLY A 1 390 ? 25.922 -14.693 23.911 1.00 84.06 390 GLY A CA 1
ATOM 3110 C C . GLY A 1 390 ? 25.883 -13.160 24.000 1.00 84.06 390 GLY A C 1
ATOM 3111 O O . GLY A 1 390 ? 25.052 -12.595 24.713 1.00 84.06 390 GLY A O 1
ATOM 3112 N N . ASP A 1 391 ? 26.808 -12.458 23.334 1.00 85.88 391 ASP A N 1
ATOM 3113 C CA . ASP A 1 391 ? 26.739 -10.999 23.177 1.00 85.88 391 ASP A CA 1
ATOM 3114 C C . ASP A 1 391 ? 25.834 -10.644 21.985 1.00 85.88 391 ASP A C 1
ATOM 3116 O O . ASP A 1 391 ? 25.985 -11.292 20.945 1.00 85.88 391 ASP A O 1
ATOM 3120 N N . PRO A 1 392 ? 24.975 -9.607 22.081 1.00 90.69 392 PRO A N 1
ATOM 3121 C CA . PRO A 1 392 ? 24.231 -9.087 20.936 1.00 90.69 392 PRO A CA 1
ATOM 3122 C C . PRO A 1 392 ? 25.154 -8.715 19.773 1.00 90.69 392 PRO A C 1
ATOM 3124 O O . PRO A 1 392 ? 26.237 -8.162 19.988 1.00 90.69 392 PRO A O 1
ATOM 3127 N N . VAL A 1 393 ? 24.721 -8.971 18.542 1.00 92.88 393 VAL A N 1
ATOM 3128 C CA . VAL A 1 393 ? 25.389 -8.487 17.331 1.00 92.88 393 VAL A CA 1
ATOM 3129 C C . VAL A 1 393 ? 25.083 -6.999 17.170 1.00 92.88 393 VAL A C 1
ATOM 3131 O O . VAL A 1 393 ? 23.924 -6.582 17.138 1.00 92.88 393 VAL A O 1
ATOM 3134 N N . TYR A 1 394 ? 26.133 -6.181 17.080 1.00 92.56 394 TYR A N 1
ATOM 3135 C CA . TYR A 1 394 ? 26.002 -4.736 16.923 1.00 92.56 394 TYR A CA 1
ATOM 3136 C C . TYR A 1 394 ? 27.048 -4.148 15.976 1.00 92.56 394 TYR A C 1
ATOM 3138 O O . TYR A 1 394 ? 28.175 -4.641 15.861 1.00 92.56 394 TYR A O 1
ATOM 3146 N N . PHE A 1 395 ? 26.675 -3.026 15.373 1.00 92.50 395 PHE A N 1
ATOM 3147 C CA . PHE A 1 395 ? 27.482 -2.201 14.486 1.00 92.50 395 PHE A CA 1
ATOM 3148 C C . PHE A 1 395 ? 27.598 -0.805 15.100 1.00 92.50 395 PHE A C 1
ATOM 3150 O O . PHE A 1 395 ? 26.623 -0.267 15.625 1.00 92.50 395 PHE A O 1
ATOM 3157 N N . ARG A 1 396 ? 28.810 -0.244 15.132 1.00 89.25 396 ARG A N 1
ATOM 3158 C CA . ARG A 1 396 ? 29.085 1.035 15.806 1.00 89.25 396 ARG A CA 1
ATOM 3159 C C . ARG A 1 396 ? 29.225 2.140 14.782 1.00 89.25 396 ARG A C 1
ATOM 3161 O O . ARG A 1 396 ? 30.041 2.017 13.877 1.00 89.25 396 ARG A O 1
ATOM 3168 N N . LEU A 1 397 ? 28.501 3.225 14.993 1.00 85.12 397 LEU A N 1
ATOM 3169 C CA . LEU A 1 397 ? 28.554 4.402 14.146 1.00 85.12 397 LEU A CA 1
ATOM 3170 C C . LEU A 1 397 ? 29.016 5.588 14.989 1.00 85.12 397 LEU A C 1
ATOM 3172 O O . LEU A 1 397 ? 28.402 5.925 16.008 1.00 85.12 397 LEU A O 1
ATOM 3176 N N . ASP A 1 398 ? 30.132 6.190 14.596 1.00 77.69 398 ASP A N 1
ATOM 3177 C CA . ASP A 1 398 ? 30.598 7.447 15.168 1.00 77.69 398 ASP A CA 1
ATOM 3178 C C . ASP A 1 398 ? 30.183 8.583 14.237 1.00 77.69 398 ASP A C 1
ATOM 3180 O O . ASP A 1 398 ? 30.868 8.871 13.266 1.00 77.69 398 ASP A O 1
ATOM 3184 N N . ASN A 1 399 ? 29.009 9.168 14.479 1.00 68.00 399 ASN A N 1
ATOM 3185 C CA . ASN A 1 399 ? 28.377 10.144 13.579 1.00 68.00 399 ASN A CA 1
ATOM 3186 C C . ASN A 1 399 ? 28.997 11.556 13.671 1.00 68.00 399 ASN A C 1
ATOM 3188 O O . ASN A 1 399 ? 28.468 12.495 13.089 1.00 68.00 399 ASN A O 1
ATOM 3192 N N . SER A 1 400 ? 30.091 11.718 14.418 1.00 62.56 400 SER A N 1
ATOM 3193 C CA . SER A 1 400 ? 30.797 12.987 14.651 1.00 62.56 400 SER A CA 1
ATOM 3194 C C . SER A 1 400 ? 31.361 13.629 13.374 1.00 62.56 400 SER A C 1
ATOM 3196 O O . SER A 1 400 ? 31.478 14.845 13.292 1.00 62.56 400 SER A O 1
ATOM 3198 N N . HIS A 1 401 ? 31.659 12.829 12.349 1.00 56.44 401 HIS A N 1
ATOM 3199 C CA . HIS A 1 401 ? 32.200 13.287 11.064 1.00 56.44 401 HIS A CA 1
ATOM 3200 C C . HIS A 1 401 ? 31.148 13.897 10.117 1.00 56.44 401 HIS A C 1
ATOM 3202 O O . HIS A 1 401 ? 31.512 14.432 9.075 1.00 56.44 401 HIS A O 1
ATOM 3208 N N . CYS A 1 402 ? 29.851 13.813 10.438 1.00 53.66 402 CYS A N 1
ATOM 3209 C CA . CYS A 1 402 ? 28.774 14.315 9.576 1.00 53.66 402 CYS A CA 1
ATOM 3210 C C . CYS A 1 402 ? 28.504 15.825 9.734 1.00 53.66 402 CYS A C 1
ATOM 3212 O O . CYS A 1 402 ? 27.663 16.357 9.012 1.00 53.66 402 CYS A O 1
ATOM 3214 N N . GLU A 1 403 ? 29.167 16.501 10.679 1.00 50.94 403 GLU A N 1
ATOM 3215 C CA . GLU A 1 403 ? 28.875 17.898 11.043 1.00 50.94 403 GLU A CA 1
ATOM 3216 C C . GLU A 1 403 ? 29.833 18.924 10.402 1.00 50.94 403 GLU A C 1
ATOM 3218 O O . GLU A 1 403 ? 29.433 20.072 10.232 1.00 50.94 403 GLU A O 1
ATOM 3223 N N . ASN A 1 404 ? 31.030 18.516 9.948 1.00 48.34 404 ASN A N 1
ATOM 3224 C CA . ASN A 1 404 ? 32.067 19.418 9.419 1.00 48.34 404 ASN A CA 1
ATOM 3225 C C . ASN A 1 404 ? 32.633 18.919 8.072 1.00 48.34 404 ASN A C 1
ATOM 3227 O O . ASN A 1 404 ? 33.710 18.331 8.021 1.00 48.34 404 ASN A O 1
ATOM 3231 N N . PHE A 1 405 ? 31.904 19.133 6.971 1.00 49.69 405 PHE A N 1
ATOM 3232 C CA . PHE A 1 405 ? 32.383 18.820 5.609 1.00 49.69 405 PHE A CA 1
ATOM 3233 C C . PHE A 1 405 ? 33.244 19.936 4.979 1.00 49.69 405 PHE A C 1
ATOM 3235 O O . PHE A 1 405 ? 33.834 19.708 3.924 1.00 49.69 405 PHE A O 1
ATOM 3242 N N . ASP A 1 406 ? 33.320 21.113 5.612 1.00 51.38 406 ASP A N 1
ATOM 3243 C CA . ASP A 1 406 ? 33.893 22.344 5.036 1.00 51.38 406 ASP A CA 1
ATOM 3244 C C . ASP A 1 406 ? 35.306 22.700 5.551 1.00 51.38 406 ASP A C 1
ATOM 3246 O O . ASP A 1 406 ? 35.824 23.771 5.232 1.00 51.38 406 ASP A O 1
ATOM 3250 N N . ASP A 1 407 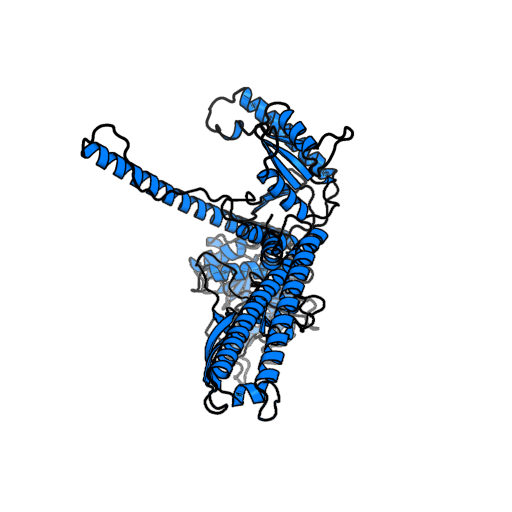? 35.960 21.828 6.325 1.00 53.50 407 ASP A N 1
ATOM 3251 C CA . ASP A 1 407 ? 37.325 22.082 6.804 1.00 53.50 407 ASP A CA 1
ATOM 3252 C C . ASP A 1 407 ? 38.364 21.732 5.714 1.00 53.50 407 ASP A C 1
ATOM 3254 O O . ASP A 1 407 ? 38.405 20.610 5.206 1.00 53.50 407 ASP A O 1
ATOM 3258 N N . GLU A 1 408 ? 39.240 22.685 5.361 1.00 56.31 408 GLU A N 1
ATOM 3259 C CA . GLU A 1 408 ? 40.305 22.513 4.348 1.00 56.31 408 GLU A CA 1
ATOM 3260 C C . GLU A 1 408 ? 41.363 21.455 4.736 1.00 56.31 408 GLU A C 1
ATOM 3262 O O . GLU A 1 408 ? 42.135 21.005 3.885 1.00 56.31 408 GLU A O 1
ATOM 3267 N N . GLU A 1 409 ? 41.402 21.034 6.006 1.00 57.59 409 GLU A N 1
ATOM 3268 C CA . GLU A 1 409 ? 42.379 20.091 6.552 1.00 57.59 409 GLU A CA 1
ATOM 3269 C C . GLU A 1 409 ? 41.677 18.897 7.221 1.00 57.59 409 GLU A C 1
ATOM 3271 O O . GLU A 1 409 ? 40.925 19.042 8.185 1.00 57.59 409 GLU A O 1
ATOM 3276 N N . ILE A 1 410 ? 41.930 17.688 6.707 1.00 62.78 410 ILE A N 1
ATOM 3277 C CA . ILE A 1 410 ? 41.391 16.442 7.267 1.00 62.78 410 ILE A CA 1
ATOM 3278 C C . ILE A 1 410 ? 42.047 16.197 8.630 1.00 62.78 410 ILE A C 1
ATOM 3280 O O . ILE A 1 410 ? 43.231 15.870 8.700 1.00 62.78 410 ILE A O 1
ATOM 3284 N N . SER A 1 411 ? 41.279 16.323 9.712 1.00 69.12 411 SER A N 1
ATOM 3285 C CA . SER A 1 411 ? 41.775 16.032 11.058 1.00 69.12 411 SER A CA 1
ATOM 3286 C C . SER A 1 411 ? 42.010 14.529 11.278 1.00 69.12 411 SER A C 1
ATOM 3288 O O . SER A 1 411 ? 41.322 13.675 10.708 1.00 69.12 411 SER A O 1
ATOM 3290 N N . ASP A 1 412 ? 42.951 14.186 12.165 1.00 73.12 412 ASP A N 1
ATOM 3291 C CA . ASP A 1 412 ? 43.196 12.795 12.583 1.00 73.12 412 ASP A CA 1
ATOM 3292 C C . ASP A 1 412 ? 41.921 12.131 13.147 1.00 73.12 412 ASP A C 1
ATOM 3294 O O . ASP A 1 412 ? 41.676 10.938 12.931 1.00 73.12 412 ASP A O 1
ATOM 3298 N N . ASP A 1 413 ? 41.073 12.915 13.819 1.00 68.81 413 ASP A N 1
ATOM 3299 C CA . ASP A 1 413 ? 39.793 12.472 14.378 1.00 68.81 413 ASP A CA 1
ATOM 3300 C C . ASP A 1 413 ? 38.768 12.135 13.280 1.00 68.81 413 ASP A C 1
ATOM 3302 O O . ASP A 1 413 ? 38.050 11.130 13.382 1.00 68.81 413 ASP A O 1
ATOM 3306 N N . TYR A 1 414 ? 38.734 12.912 12.190 1.00 73.06 414 TYR A N 1
ATOM 3307 C CA . TYR A 1 414 ? 37.925 12.597 11.011 1.00 73.06 414 TYR A CA 1
ATOM 3308 C C . TYR A 1 414 ? 38.388 11.284 10.373 1.00 73.06 414 TYR A C 1
ATOM 3310 O O . TYR A 1 414 ? 37.577 10.387 10.127 1.00 73.06 414 TYR A O 1
ATOM 3318 N N . GLN A 1 415 ? 39.698 11.124 10.161 1.00 76.69 415 GLN A N 1
ATOM 3319 C CA . GLN A 1 415 ? 40.261 9.918 9.551 1.00 76.69 415 GLN A CA 1
ATOM 3320 C C . GLN A 1 415 ? 39.973 8.665 10.394 1.00 76.69 415 GLN A C 1
ATOM 3322 O O . GLN A 1 415 ? 39.636 7.607 9.852 1.00 76.69 415 GLN A O 1
ATOM 3327 N N . ALA A 1 416 ? 40.075 8.769 11.722 1.00 78.31 416 ALA A N 1
ATOM 3328 C CA . ALA A 1 416 ? 39.740 7.682 12.636 1.00 78.31 416 ALA A CA 1
ATOM 3329 C C . ALA A 1 416 ? 38.252 7.296 12.555 1.00 78.31 416 ALA A C 1
ATOM 3331 O O . ALA A 1 416 ? 37.929 6.105 12.484 1.00 78.31 416 ALA A O 1
ATOM 3332 N N . SER A 1 417 ? 37.360 8.288 12.505 1.00 76.75 417 SER A N 1
ATOM 3333 C CA . SER A 1 417 ? 35.909 8.092 12.381 1.00 76.75 417 SER A CA 1
ATOM 3334 C C . SER A 1 417 ? 35.531 7.453 11.040 1.00 76.75 417 SER A C 1
ATOM 3336 O O . SER A 1 417 ? 34.766 6.487 11.003 1.00 76.75 417 SER A O 1
ATOM 3338 N N . TRP A 1 418 ? 36.141 7.916 9.946 1.00 79.62 418 TRP A N 1
ATOM 3339 C CA . TRP A 1 418 ? 35.970 7.362 8.601 1.00 79.62 418 TRP A CA 1
ATOM 3340 C C . TRP A 1 418 ? 36.423 5.900 8.509 1.00 79.62 418 TRP A C 1
ATOM 3342 O O . TRP A 1 418 ? 35.699 5.036 8.010 1.00 79.62 418 TRP A O 1
ATOM 3352 N N . ASN A 1 419 ? 37.604 5.586 9.049 1.00 83.06 419 ASN A N 1
ATOM 3353 C CA . ASN A 1 419 ? 38.120 4.217 9.078 1.00 83.06 419 ASN A CA 1
ATOM 3354 C C . ASN A 1 419 ? 37.208 3.290 9.898 1.00 83.06 419 ASN A C 1
ATOM 3356 O O . ASN A 1 419 ? 36.940 2.159 9.486 1.00 83.06 419 ASN A O 1
ATOM 3360 N N . LEU A 1 420 ? 36.695 3.767 11.040 1.00 84.69 420 LEU A N 1
ATOM 3361 C CA . LEU A 1 420 ? 35.741 3.021 11.860 1.00 84.69 420 LEU A CA 1
ATOM 3362 C C . LEU A 1 420 ? 34.431 2.750 11.108 1.00 84.69 420 LEU A C 1
ATOM 3364 O O . LEU A 1 420 ? 33.915 1.630 11.194 1.00 84.69 420 LEU A O 1
ATOM 3368 N N . LEU A 1 421 ? 33.908 3.737 10.375 1.00 84.25 421 LEU A N 1
ATOM 3369 C CA . LEU A 1 421 ? 32.717 3.582 9.541 1.00 84.25 421 LEU A CA 1
ATOM 3370 C C . LEU A 1 421 ? 32.945 2.523 8.457 1.00 84.25 421 LEU A C 1
ATOM 3372 O O . LEU A 1 421 ? 32.174 1.569 8.389 1.00 84.25 421 LEU A O 1
ATOM 3376 N N . ASN A 1 422 ? 34.029 2.627 7.682 1.00 82.44 422 ASN A N 1
ATOM 3377 C CA . ASN A 1 422 ? 34.344 1.671 6.614 1.00 82.44 422 ASN A CA 1
ATOM 3378 C C . ASN A 1 422 ? 34.454 0.239 7.141 1.00 82.44 422 ASN A C 1
ATOM 3380 O O . ASN A 1 422 ? 33.758 -0.652 6.659 1.00 82.44 422 ASN A O 1
ATOM 3384 N N . MET A 1 423 ? 35.240 0.025 8.200 1.00 86.88 423 MET A N 1
ATOM 3385 C CA . MET A 1 423 ? 35.365 -1.294 8.829 1.00 86.88 423 MET A CA 1
ATOM 3386 C C . MET A 1 423 ? 34.023 -1.819 9.356 1.00 86.88 423 MET A C 1
ATOM 3388 O O . MET A 1 423 ? 33.766 -3.025 9.347 1.00 86.88 423 MET A O 1
ATOM 3392 N N . THR A 1 424 ? 33.167 -0.934 9.870 1.00 89.31 424 THR A N 1
ATOM 3393 C CA . THR A 1 424 ? 31.845 -1.320 10.372 1.00 89.31 424 THR A CA 1
ATOM 3394 C C . THR A 1 424 ? 30.917 -1.716 9.228 1.00 89.31 424 THR A C 1
ATOM 3396 O O . THR A 1 424 ? 30.259 -2.751 9.332 1.00 89.31 424 THR A O 1
ATOM 3399 N N . MET A 1 425 ? 30.898 -0.954 8.135 1.00 86.69 425 MET A N 1
ATOM 3400 C CA . MET A 1 425 ? 30.067 -1.237 6.965 1.00 86.69 425 MET A CA 1
ATOM 3401 C C . MET A 1 425 ? 30.522 -2.504 6.238 1.00 86.69 425 MET A C 1
ATOM 3403 O O . MET A 1 425 ? 29.679 -3.317 5.875 1.00 86.69 425 MET A O 1
ATOM 3407 N N . GLU A 1 426 ? 31.827 -2.759 6.114 1.00 86.62 426 GLU A N 1
ATOM 3408 C CA . GLU A 1 426 ? 32.344 -4.027 5.576 1.00 86.62 426 GLU A CA 1
ATOM 3409 C C . GLU A 1 426 ? 31.859 -5.233 6.389 1.00 86.62 426 GLU A C 1
ATOM 3411 O O . GLU A 1 426 ? 31.392 -6.233 5.833 1.00 86.62 426 GLU A O 1
ATOM 3416 N N . ARG A 1 427 ? 31.913 -5.133 7.722 1.00 89.69 427 ARG A N 1
ATOM 3417 C CA . ARG A 1 427 ? 31.403 -6.178 8.619 1.00 89.69 427 ARG A CA 1
ATOM 3418 C C . ARG A 1 427 ? 29.892 -6.341 8.507 1.00 89.69 427 ARG A C 1
ATOM 3420 O O . ARG A 1 427 ? 29.416 -7.471 8.542 1.00 89.69 427 ARG A O 1
ATOM 3427 N N . PHE A 1 428 ? 29.149 -5.245 8.378 1.00 90.31 428 PHE A N 1
ATOM 3428 C CA . PHE A 1 428 ? 27.698 -5.280 8.207 1.00 90.31 428 PHE A CA 1
ATOM 3429 C C . PHE A 1 428 ? 27.303 -5.934 6.883 1.00 90.31 428 PHE A C 1
ATOM 3431 O O . PHE A 1 428 ? 26.492 -6.852 6.873 1.00 90.31 428 PHE A O 1
ATOM 3438 N N . LEU A 1 429 ? 27.936 -5.550 5.776 1.00 87.06 429 LEU A N 1
ATOM 3439 C CA . LEU A 1 429 ? 27.692 -6.158 4.469 1.00 87.06 429 LEU A CA 1
ATOM 3440 C C . LEU A 1 429 ? 28.094 -7.638 4.438 1.00 87.06 429 LEU A C 1
ATOM 3442 O O . LEU A 1 429 ? 27.419 -8.440 3.801 1.00 87.06 429 LEU A O 1
ATOM 3446 N N . THR A 1 430 ? 29.165 -8.020 5.139 1.00 88.12 430 THR A N 1
ATOM 3447 C CA . THR A 1 430 ? 29.545 -9.435 5.297 1.00 88.12 430 THR A CA 1
ATOM 3448 C C . THR A 1 430 ? 28.478 -10.202 6.074 1.00 88.12 430 THR A C 1
ATOM 3450 O O . THR A 1 430 ? 28.046 -11.258 5.623 1.00 88.12 430 THR A O 1
ATOM 3453 N N . PHE A 1 431 ? 27.980 -9.632 7.176 1.00 89.88 431 PHE A N 1
ATOM 3454 C CA . PHE A 1 431 ? 26.863 -10.201 7.927 1.00 89.88 431 PHE A CA 1
ATOM 3455 C C . PHE A 1 431 ? 25.626 -10.396 7.036 1.00 89.88 431 PHE A C 1
ATOM 3457 O O . PHE A 1 431 ? 25.068 -11.486 7.014 1.00 89.88 431 PHE A O 1
ATOM 3464 N N . LEU A 1 432 ? 25.241 -9.391 6.241 1.00 87.69 432 LEU A N 1
ATOM 3465 C CA . LEU A 1 432 ? 24.099 -9.498 5.325 1.00 87.69 432 LEU A CA 1
ATOM 3466 C C . LEU A 1 432 ? 24.282 -10.581 4.248 1.00 87.69 432 LEU A C 1
ATOM 3468 O O . LEU A 1 432 ? 23.302 -11.206 3.862 1.00 87.69 432 LEU A O 1
ATOM 3472 N N . LYS A 1 433 ? 25.513 -10.822 3.769 1.00 84.50 433 LYS A N 1
ATOM 3473 C CA . LYS A 1 433 ? 25.809 -11.888 2.790 1.00 84.50 433 LYS A CA 1
ATOM 3474 C C . LYS A 1 433 ? 25.678 -13.293 3.373 1.00 84.50 433 LYS A C 1
ATOM 3476 O O . LYS A 1 433 ? 25.308 -14.216 2.654 1.00 84.50 433 LYS A O 1
ATOM 3481 N N . GLU A 1 434 ? 26.065 -13.468 4.632 1.00 86.56 434 GLU A N 1
ATOM 3482 C CA . GLU A 1 434 ? 26.040 -14.766 5.315 1.00 86.56 434 GLU A CA 1
ATOM 3483 C C . GLU A 1 434 ? 24.662 -15.081 5.901 1.00 86.56 434 GLU A C 1
ATOM 3485 O O . GLU A 1 434 ? 24.308 -16.248 6.088 1.00 86.56 434 GLU A O 1
ATOM 3490 N N . MET A 1 435 ? 23.881 -14.042 6.197 1.00 85.56 435 MET A N 1
ATOM 3491 C CA . MET A 1 435 ? 22.581 -14.190 6.817 1.00 85.56 435 MET A CA 1
ATOM 3492 C C . MET A 1 435 ? 21.547 -14.722 5.827 1.00 85.56 435 MET A C 1
ATOM 3494 O O . MET A 1 435 ? 21.435 -14.255 4.696 1.00 85.56 435 MET A O 1
ATOM 3498 N N . LYS A 1 436 ? 20.734 -15.683 6.276 1.00 88.12 436 LYS A N 1
ATOM 3499 C CA . LYS A 1 436 ? 19.580 -16.142 5.503 1.00 88.12 436 LYS A CA 1
ATOM 3500 C C . LYS A 1 436 ? 18.461 -15.091 5.600 1.00 88.12 436 LYS A C 1
ATOM 3502 O O . LYS A 1 436 ? 18.029 -14.812 6.724 1.00 88.12 436 LYS A O 1
ATOM 3507 N N . PRO A 1 437 ? 17.967 -14.542 4.476 1.00 87.00 437 PRO A N 1
ATOM 3508 C CA . PRO A 1 437 ? 16.814 -13.653 4.494 1.00 87.00 437 PRO A CA 1
ATOM 3509 C C . PRO A 1 437 ? 15.558 -14.366 5.003 1.00 87.00 437 PRO A C 1
ATOM 3511 O O . PRO A 1 437 ? 15.405 -15.585 4.858 1.00 87.00 437 PRO A O 1
ATOM 3514 N N . ILE A 1 438 ? 14.656 -13.598 5.605 1.00 84.75 438 ILE A N 1
ATOM 3515 C CA . ILE A 1 438 ? 13.373 -14.086 6.114 1.00 84.75 438 ILE A CA 1
ATOM 3516 C C . ILE A 1 438 ? 12.256 -13.562 5.235 1.00 84.75 438 ILE A C 1
ATOM 3518 O O . ILE A 1 438 ? 12.209 -12.375 4.930 1.00 84.75 438 ILE A O 1
ATOM 3522 N N . SER A 1 439 ? 11.325 -14.440 4.873 1.00 82.88 439 SER A N 1
ATOM 3523 C CA . SER A 1 439 ? 10.149 -14.043 4.109 1.00 82.88 439 SER A CA 1
ATOM 3524 C C . SER A 1 439 ? 9.209 -13.177 4.946 1.00 82.88 439 SER A C 1
ATOM 3526 O O . SER A 1 439 ? 8.808 -13.559 6.045 1.00 82.88 439 SER A O 1
ATOM 3528 N N . VAL A 1 440 ? 8.751 -12.062 4.380 1.00 80.75 440 VAL A N 1
ATOM 3529 C CA . VAL A 1 440 ? 7.777 -11.178 5.042 1.00 80.75 440 VAL A CA 1
ATOM 3530 C C . VAL A 1 440 ? 6.350 -11.737 5.040 1.00 80.75 440 VAL A C 1
ATOM 3532 O O . VAL A 1 440 ? 5.444 -11.120 5.594 1.00 80.75 440 VAL A O 1
ATOM 3535 N N . LYS A 1 441 ? 6.098 -12.915 4.451 1.00 77.12 441 LYS A N 1
ATOM 3536 C CA . LYS A 1 441 ? 4.750 -13.515 4.375 1.00 77.12 441 LYS A CA 1
ATOM 3537 C C . LYS A 1 441 ? 4.098 -13.685 5.746 1.00 77.12 441 LYS A C 1
ATOM 3539 O O . LYS A 1 441 ? 2.899 -13.444 5.889 1.00 77.12 441 LYS A O 1
ATOM 3544 N N . MET A 1 442 ? 4.879 -14.074 6.755 1.00 72.19 442 MET A N 1
ATOM 3545 C CA . MET A 1 442 ? 4.378 -14.203 8.124 1.00 72.19 442 MET A CA 1
ATOM 3546 C C . MET A 1 442 ? 4.029 -12.830 8.713 1.00 72.19 442 MET A C 1
ATOM 3548 O O . MET A 1 442 ? 2.969 -12.681 9.310 1.00 72.19 442 MET A O 1
ATOM 3552 N N . THR A 1 443 ? 4.844 -11.806 8.446 1.00 73.50 443 THR A N 1
ATOM 3553 C CA . THR A 1 443 ? 4.559 -10.405 8.801 1.00 73.50 443 THR A CA 1
ATOM 3554 C C . THR A 1 443 ? 3.289 -9.885 8.140 1.00 73.50 443 THR A C 1
ATOM 3556 O O . THR A 1 443 ? 2.458 -9.271 8.804 1.00 73.50 443 THR A O 1
ATOM 3559 N N . VAL A 1 444 ? 3.070 -10.188 6.860 1.00 74.06 444 VAL A N 1
ATOM 3560 C CA . VAL A 1 444 ? 1.824 -9.849 6.158 1.00 74.06 444 VAL A CA 1
ATOM 3561 C C . VAL A 1 444 ? 0.617 -10.510 6.828 1.00 74.06 444 VAL A C 1
ATOM 3563 O O . VAL A 1 444 ? -0.412 -9.860 7.012 1.00 74.06 444 VAL A O 1
ATOM 3566 N N . ALA A 1 445 ? 0.728 -11.782 7.222 1.00 71.69 445 ALA A N 1
ATOM 3567 C CA . ALA A 1 445 ? -0.336 -12.478 7.942 1.00 71.69 445 ALA A CA 1
ATOM 3568 C C . ALA A 1 445 ? -0.601 -11.855 9.325 1.00 71.69 445 ALA A C 1
ATOM 3570 O O . ALA A 1 445 ? -1.756 -11.613 9.668 1.00 71.69 445 ALA A O 1
ATOM 3571 N N . VAL A 1 446 ? 0.451 -11.524 10.084 1.00 73.38 446 VAL A N 1
ATOM 3572 C CA . VAL A 1 446 ? 0.352 -10.842 11.387 1.00 73.38 446 VAL A CA 1
ATOM 3573 C C . VAL A 1 446 ? -0.336 -9.484 11.242 1.00 73.38 446 VAL A C 1
ATOM 3575 O O . VAL A 1 446 ? -1.296 -9.198 11.953 1.00 73.38 446 VAL A O 1
ATOM 3578 N N . LEU A 1 447 ? 0.089 -8.667 10.279 1.00 73.56 447 LEU A N 1
ATOM 3579 C CA . LEU A 1 447 ? -0.504 -7.360 9.996 1.00 73.56 447 LEU A CA 1
ATOM 3580 C C . LEU A 1 447 ? -1.975 -7.474 9.561 1.00 73.56 447 LEU A C 1
ATOM 3582 O O . LEU A 1 447 ? -2.809 -6.690 10.014 1.00 73.56 447 LEU A O 1
ATOM 3586 N N . ARG A 1 448 ? -2.327 -8.480 8.746 1.00 73.19 448 ARG A N 1
ATOM 3587 C CA . ARG A 1 448 ? -3.727 -8.767 8.387 1.00 73.19 448 ARG A CA 1
ATOM 3588 C C . ARG A 1 448 ? -4.558 -9.125 9.618 1.00 73.19 448 ARG A C 1
ATOM 3590 O O . ARG A 1 448 ? -5.643 -8.571 9.781 1.00 73.19 448 ARG A O 1
ATOM 3597 N N . ASN A 1 449 ? -4.049 -10.005 10.479 1.00 73.31 449 ASN A N 1
ATOM 3598 C CA . ASN A 1 449 ? -4.731 -10.402 11.710 1.00 73.31 449 ASN A CA 1
ATOM 3599 C C . ASN A 1 449 ? -4.939 -9.199 12.638 1.00 73.31 449 ASN A C 1
ATOM 3601 O O . ASN A 1 449 ? -6.031 -9.022 13.167 1.00 73.31 449 ASN A O 1
ATOM 3605 N N . ARG A 1 450 ? -3.943 -8.313 12.774 1.00 72.25 450 ARG A N 1
ATOM 3606 C CA . ARG A 1 450 ? -4.098 -7.072 13.551 1.00 72.25 450 ARG A CA 1
ATOM 3607 C C . ARG A 1 450 ? -5.211 -6.189 12.997 1.00 72.25 450 ARG A C 1
ATOM 3609 O O . ARG A 1 450 ? -6.051 -5.752 13.770 1.00 72.25 450 ARG A O 1
ATOM 3616 N N . LYS A 1 451 ? -5.292 -6.003 11.672 1.00 73.31 451 LYS A N 1
ATOM 3617 C CA . LYS A 1 451 ? -6.404 -5.257 11.052 1.00 73.31 451 LYS A CA 1
ATOM 3618 C C . LYS A 1 451 ? -7.768 -5.882 11.360 1.00 73.31 451 LYS A C 1
ATOM 3620 O O . LYS A 1 451 ? -8.715 -5.160 11.653 1.00 73.31 451 LYS A O 1
ATOM 3625 N N . GLN A 1 452 ? -7.870 -7.212 11.318 1.00 74.44 452 GLN A N 1
ATOM 3626 C CA . GLN A 1 452 ? -9.101 -7.927 11.676 1.00 74.44 452 GLN A CA 1
ATOM 3627 C C . GLN A 1 452 ? -9.483 -7.713 13.144 1.00 74.44 452 GLN A C 1
ATOM 3629 O O . GLN A 1 452 ? -10.645 -7.430 13.434 1.00 74.44 452 GLN A O 1
ATOM 3634 N N . LEU A 1 453 ? -8.514 -7.797 14.058 1.00 73.00 453 LEU A N 1
ATOM 3635 C CA . LEU A 1 453 ? -8.734 -7.590 15.489 1.00 73.00 453 LEU A CA 1
ATOM 3636 C C . LEU A 1 453 ? -9.125 -6.142 15.800 1.00 73.00 453 LEU A C 1
ATOM 3638 O O . LEU A 1 453 ? -10.100 -5.928 16.511 1.00 73.00 453 LEU A O 1
ATOM 3642 N N . THR A 1 454 ? -8.449 -5.147 15.218 1.00 72.75 454 THR A N 1
ATOM 3643 C CA . THR A 1 454 ? -8.806 -3.727 15.382 1.00 72.75 454 THR A CA 1
ATOM 3644 C C . THR A 1 454 ? -10.224 -3.446 14.891 1.00 72.75 454 THR A C 1
ATOM 3646 O O . THR A 1 454 ? -11.002 -2.800 15.591 1.00 72.75 454 THR A O 1
ATOM 3649 N N . ALA A 1 455 ? -10.595 -3.975 13.722 1.00 74.62 455 ALA A N 1
ATOM 3650 C CA . ALA A 1 455 ? -11.948 -3.834 13.198 1.00 74.62 455 ALA A CA 1
ATOM 3651 C C . ALA A 1 455 ? -12.995 -4.528 14.090 1.00 74.62 455 ALA A C 1
ATOM 3653 O O . ALA A 1 455 ? -14.068 -3.974 14.321 1.00 74.62 455 ALA A O 1
ATOM 3654 N N . SER A 1 456 ? -12.662 -5.699 14.643 1.00 78.44 456 SER A N 1
ATOM 3655 C CA . SER A 1 456 ? -13.524 -6.424 15.586 1.00 78.44 456 SER A CA 1
ATOM 3656 C C . SER A 1 456 ? -13.721 -5.635 16.882 1.00 78.44 456 SER A C 1
ATOM 3658 O O . SER A 1 456 ? -14.856 -5.434 17.300 1.00 78.44 456 SER A O 1
ATOM 3660 N N . ILE A 1 457 ? -12.649 -5.090 17.468 1.00 74.12 457 ILE A N 1
ATOM 3661 C CA . ILE A 1 457 ? -12.716 -4.236 18.665 1.00 74.12 457 ILE A CA 1
ATOM 3662 C C . ILE A 1 457 ? -13.564 -2.988 18.402 1.00 74.12 457 ILE A C 1
ATOM 3664 O O . ILE A 1 457 ? -14.409 -2.645 19.226 1.00 74.12 457 ILE A O 1
ATOM 3668 N N . SER A 1 458 ? -13.391 -2.327 17.252 1.00 76.12 458 SER A N 1
ATOM 3669 C CA . SER A 1 458 ? -14.223 -1.174 16.877 1.00 76.12 458 SER A CA 1
ATOM 3670 C C . SER A 1 458 ? -15.703 -1.551 16.770 1.00 76.12 458 SER A C 1
ATOM 3672 O O . SER A 1 458 ? -16.565 -0.835 17.271 1.00 76.12 458 SER A O 1
ATOM 3674 N N . ASN A 1 459 ? -16.009 -2.694 16.157 1.00 79.44 459 ASN A N 1
ATOM 3675 C CA . ASN A 1 459 ? -17.376 -3.189 16.025 1.00 79.44 459 ASN A CA 1
ATOM 3676 C C . ASN A 1 459 ? -17.991 -3.560 17.389 1.00 79.44 459 ASN A C 1
ATOM 3678 O O . ASN A 1 459 ? -19.148 -3.239 17.653 1.00 79.44 459 ASN A O 1
ATOM 3682 N N . ILE A 1 460 ? -17.211 -4.173 18.284 1.00 77.62 460 ILE A N 1
ATOM 3683 C CA . ILE A 1 460 ? -17.623 -4.483 19.660 1.00 77.62 460 ILE A CA 1
ATOM 3684 C C . ILE A 1 460 ? -17.897 -3.197 20.453 1.00 77.62 460 ILE A C 1
ATOM 3686 O O . ILE A 1 460 ? -18.919 -3.113 21.133 1.00 77.62 460 ILE A O 1
ATOM 3690 N N . LYS A 1 461 ? -17.049 -2.166 20.326 1.00 78.31 461 LYS A N 1
ATOM 3691 C CA . LYS A 1 461 ? -17.283 -0.840 20.929 1.00 78.31 461 LYS A CA 1
ATOM 3692 C C . LYS A 1 461 ? -18.617 -0.241 20.480 1.00 78.31 461 LYS A C 1
ATOM 3694 O O . LYS A 1 461 ? -19.402 0.203 21.320 1.00 78.31 461 LYS A O 1
ATOM 3699 N N . ASP A 1 462 ? -18.903 -0.277 19.179 1.00 78.38 462 ASP A N 1
ATOM 3700 C CA . ASP A 1 462 ? -20.171 0.213 18.629 1.00 78.38 462 ASP A CA 1
ATOM 3701 C C . ASP A 1 462 ? -21.377 -0.572 19.174 1.00 78.38 462 ASP A C 1
ATOM 3703 O O . ASP A 1 462 ? -22.423 0.020 19.458 1.00 78.38 462 ASP A O 1
ATOM 3707 N N . LYS A 1 463 ? -21.235 -1.891 19.378 1.00 80.12 463 LYS A N 1
ATOM 3708 C CA . LYS A 1 463 ? -22.275 -2.727 20.004 1.00 80.12 463 LYS A CA 1
ATOM 3709 C C . LYS A 1 463 ? -22.491 -2.388 21.467 1.00 80.12 463 LYS A C 1
ATOM 3711 O O . LYS A 1 463 ? -23.640 -2.263 21.871 1.00 80.12 463 LYS A O 1
ATOM 3716 N N . ILE A 1 464 ? -21.426 -2.208 22.247 1.00 78.94 464 ILE A N 1
ATOM 3717 C CA . ILE A 1 464 ? -21.529 -1.804 23.656 1.00 78.94 464 ILE A CA 1
ATOM 3718 C C . ILE A 1 464 ? -22.275 -0.470 23.751 1.00 78.94 464 ILE A C 1
ATOM 3720 O O . ILE A 1 464 ? -23.266 -0.383 24.473 1.00 78.94 464 ILE A O 1
ATOM 3724 N N . LYS A 1 465 ? -21.900 0.521 22.930 1.00 81.81 465 LYS A N 1
ATOM 3725 C CA . LYS A 1 465 ? -22.594 1.816 22.855 1.00 81.81 465 LYS A CA 1
ATOM 3726 C C . LYS A 1 465 ? -24.077 1.659 22.494 1.00 81.81 465 LYS A C 1
ATOM 3728 O O . LYS A 1 465 ? -24.934 2.297 23.101 1.00 81.81 465 LYS A O 1
ATOM 3733 N N . LEU A 1 466 ? -24.404 0.808 21.518 1.00 81.62 466 LEU A N 1
ATOM 3734 C CA . LEU A 1 466 ? -25.793 0.515 21.149 1.00 81.62 466 LEU A CA 1
ATOM 3735 C C . LEU A 1 466 ? -26.569 -0.130 22.308 1.00 81.62 466 LEU A C 1
ATOM 3737 O O . LEU A 1 466 ? -27.706 0.261 22.577 1.00 81.62 466 LEU A O 1
ATOM 3741 N N . THR A 1 467 ? -25.966 -1.099 22.995 1.00 79.44 467 THR A N 1
ATOM 3742 C CA . THR A 1 467 ? -26.558 -1.789 24.146 1.00 79.44 467 THR A CA 1
ATOM 3743 C C . THR A 1 467 ? -26.815 -0.819 25.299 1.00 79.44 467 THR A C 1
ATOM 3745 O O . THR A 1 467 ? -27.914 -0.818 25.847 1.00 79.44 467 THR A O 1
ATOM 3748 N N . GLU A 1 468 ? -25.876 0.078 25.610 1.00 81.75 468 GLU A N 1
ATOM 3749 C CA . GLU A 1 468 ? -26.040 1.121 26.634 1.00 81.75 468 GLU A CA 1
ATOM 3750 C C . GLU A 1 468 ? -27.179 2.096 26.301 1.00 81.75 468 GLU A C 1
ATOM 3752 O O . GLU A 1 468 ? -28.005 2.421 27.160 1.00 81.75 468 GLU A O 1
ATOM 3757 N N . LEU A 1 469 ? -27.271 2.541 25.043 1.00 81.75 469 LEU A N 1
ATOM 3758 C CA . LEU A 1 469 ? -28.355 3.420 24.599 1.00 81.75 469 LEU A CA 1
ATOM 3759 C C . LEU A 1 469 ? -29.721 2.725 24.702 1.00 81.75 469 LEU A C 1
ATOM 3761 O O . LEU A 1 469 ? -30.673 3.319 25.211 1.00 81.75 469 LEU A O 1
ATOM 3765 N N . LYS A 1 470 ? -29.819 1.455 24.288 1.00 81.31 470 LYS A N 1
ATOM 3766 C CA . LYS A 1 470 ? -31.058 0.672 24.419 1.00 81.31 470 LYS A CA 1
ATOM 3767 C C . LYS A 1 470 ? -31.427 0.411 25.879 1.00 81.31 470 LYS A C 1
ATOM 3769 O O . LYS A 1 470 ? -32.600 0.494 26.239 1.00 81.31 470 LYS A O 1
ATOM 3774 N N . GLN A 1 471 ? -30.444 0.146 26.738 1.00 80.75 471 GLN A N 1
ATOM 3775 C CA . GLN A 1 471 ? -30.657 -0.018 28.175 1.00 80.75 471 GLN A CA 1
ATOM 3776 C C . GLN A 1 471 ? -31.240 1.264 28.787 1.00 80.75 471 GLN A C 1
ATOM 3778 O O . GLN A 1 471 ? -32.187 1.199 29.574 1.00 80.75 471 GLN A O 1
ATOM 3783 N N . LYS A 1 472 ? -30.735 2.436 28.375 1.00 84.56 472 LYS A N 1
ATOM 3784 C CA . LYS A 1 472 ? -31.265 3.742 28.788 1.00 84.56 472 LYS A CA 1
ATOM 3785 C C . LYS A 1 472 ? -32.708 3.959 28.319 1.00 84.56 472 LYS A C 1
ATOM 3787 O O . LYS A 1 472 ? -33.538 4.372 29.127 1.00 84.56 472 LYS A O 1
ATOM 3792 N N . GLU A 1 473 ? -33.029 3.636 27.065 1.00 84.62 473 GLU A N 1
ATOM 3793 C CA . GLU A 1 473 ? -34.398 3.705 26.522 1.00 84.62 473 GLU A CA 1
ATOM 3794 C C . GLU A 1 473 ? -35.378 2.823 27.326 1.00 84.62 473 GLU A C 1
ATOM 3796 O O . GLU A 1 473 ? -36.473 3.254 27.715 1.00 84.62 473 GLU A O 1
ATOM 3801 N N . LEU A 1 474 ? -34.980 1.581 27.623 1.00 84.44 474 LEU A N 1
ATOM 3802 C CA . LEU A 1 474 ? -35.781 0.646 28.417 1.00 84.44 474 LEU A CA 1
ATOM 3803 C C . LEU A 1 474 ? -35.964 1.130 29.860 1.00 84.44 474 LEU A C 1
ATOM 3805 O O . LEU A 1 474 ? -37.058 1.013 30.416 1.00 84.44 474 LEU A O 1
ATOM 3809 N N . GLN A 1 475 ? -34.923 1.707 30.460 1.00 84.56 475 GLN A N 1
ATOM 3810 C CA . GLN A 1 475 ? -34.979 2.236 31.819 1.00 84.56 475 GLN A CA 1
ATOM 3811 C C . GLN A 1 475 ? -35.894 3.473 31.910 1.00 84.56 475 GLN A C 1
ATOM 3813 O O . GLN A 1 475 ? -36.724 3.521 32.817 1.00 84.56 475 GLN A O 1
ATOM 3818 N N . GLN A 1 476 ? -35.855 4.389 30.932 1.00 84.75 476 GLN A N 1
ATOM 3819 C CA . GLN A 1 476 ? -36.818 5.500 30.819 1.00 84.75 476 GLN A CA 1
ATOM 3820 C C . GLN A 1 476 ? -38.263 4.985 30.716 1.00 84.75 476 GLN A C 1
ATOM 3822 O O . GLN A 1 476 ? -39.156 5.453 31.423 1.00 84.75 476 GLN A O 1
ATOM 3827 N N . THR A 1 477 ? -38.491 3.971 29.872 1.00 85.81 477 THR A N 1
ATOM 3828 C CA . THR A 1 477 ? -39.816 3.351 29.702 1.00 85.81 477 THR A CA 1
ATOM 3829 C C . THR A 1 477 ? -40.313 2.738 31.015 1.00 85.81 477 THR A C 1
ATOM 3831 O O . THR A 1 477 ? -41.463 2.933 31.413 1.00 85.81 477 THR A O 1
ATOM 3834 N N . LYS A 1 478 ? -39.440 2.011 31.716 1.00 85.88 478 LYS A N 1
ATOM 3835 C CA . LYS A 1 478 ? -39.738 1.373 33.001 1.00 85.88 478 LYS A CA 1
ATOM 3836 C C . LYS A 1 478 ? -40.064 2.393 34.089 1.00 85.88 478 LYS A C 1
ATOM 3838 O O . LYS A 1 478 ? -41.050 2.202 34.796 1.00 85.88 478 LYS A O 1
ATOM 3843 N N . GLU A 1 479 ? -39.276 3.456 34.219 1.00 87.06 479 GLU A N 1
ATOM 3844 C CA . GLU A 1 479 ? -39.510 4.524 35.200 1.00 87.06 479 GLU A CA 1
ATOM 3845 C C . GLU A 1 479 ? -40.845 5.229 34.952 1.00 87.06 479 GLU A C 1
ATOM 3847 O O . GLU A 1 479 ? -41.634 5.398 35.884 1.00 87.06 479 GLU A O 1
ATOM 3852 N N . ALA A 1 480 ? -41.156 5.546 33.691 1.00 85.94 480 ALA A N 1
ATOM 3853 C CA . ALA A 1 480 ? -42.439 6.134 33.318 1.00 85.94 480 ALA A CA 1
ATOM 3854 C C . ALA A 1 480 ? -43.622 5.206 33.654 1.00 85.94 480 ALA A C 1
ATOM 3856 O O . ALA A 1 480 ? -44.644 5.658 34.176 1.00 85.94 480 ALA A O 1
ATOM 3857 N N . LEU A 1 481 ? -43.491 3.898 33.396 1.00 83.44 481 LEU A N 1
ATOM 3858 C CA . LEU A 1 481 ? -44.511 2.906 33.756 1.00 83.44 481 LEU A CA 1
ATOM 3859 C C . LEU A 1 481 ? -44.701 2.793 35.274 1.00 83.44 481 LEU A C 1
ATOM 3861 O O . LEU A 1 481 ? -45.840 2.682 35.729 1.00 83.44 481 LEU A O 1
ATOM 3865 N N . GLN A 1 482 ? -43.615 2.841 36.051 1.00 83.75 482 GLN A N 1
ATOM 3866 C CA . GLN A 1 482 ? -43.664 2.792 37.515 1.00 83.75 482 GLN A CA 1
ATOM 3867 C C . GLN A 1 482 ? -44.357 4.029 38.098 1.00 83.75 482 GLN A C 1
ATOM 3869 O O . GLN A 1 482 ? -45.281 3.878 38.893 1.00 83.75 482 GLN A O 1
ATOM 3874 N N . GLN A 1 483 ? -44.001 5.234 37.643 1.00 83.31 483 GLN A N 1
ATOM 3875 C CA . GLN A 1 483 ? -44.669 6.475 38.066 1.00 83.31 483 GLN A CA 1
ATOM 3876 C C . GLN A 1 483 ? -46.164 6.457 37.730 1.00 83.31 483 GLN A C 1
ATOM 3878 O O . GLN A 1 483 ? -47.013 6.790 38.555 1.00 83.31 483 GLN A O 1
ATOM 3883 N N . HIS A 1 484 ? -46.516 5.995 36.530 1.00 80.62 484 HIS A N 1
ATOM 3884 C CA . HIS A 1 484 ? -47.913 5.881 36.131 1.00 80.62 484 HIS A CA 1
ATOM 3885 C C . HIS A 1 484 ? -48.689 4.831 36.955 1.00 80.62 484 HIS A C 1
ATOM 3887 O O . HIS A 1 484 ? -49.908 4.956 37.126 1.00 80.62 484 HIS A O 1
ATOM 3893 N N . GLU A 1 485 ? -48.030 3.774 37.446 1.00 77.00 485 GLU A N 1
ATOM 3894 C CA . GLU A 1 485 ? -48.624 2.813 38.385 1.00 77.00 485 GLU A CA 1
ATOM 3895 C C . GLU A 1 485 ? -48.833 3.443 39.772 1.00 77.00 485 GLU A C 1
ATOM 3897 O O . GLU A 1 485 ? -49.919 3.311 40.342 1.00 77.00 485 GLU A O 1
ATOM 3902 N N . GLU A 1 486 ? -47.842 4.177 40.285 1.00 79.31 486 GLU A N 1
ATOM 3903 C CA . GLU A 1 486 ? -47.900 4.874 41.579 1.00 79.31 486 GLU A CA 1
ATOM 3904 C C . GLU A 1 486 ? -49.013 5.930 41.627 1.00 79.31 486 GLU A C 1
ATOM 3906 O O . GLU A 1 486 ? -49.751 6.023 42.611 1.00 79.31 486 GLU A O 1
ATOM 3911 N N . GLU A 1 487 ? -49.205 6.670 40.535 1.00 78.19 487 GLU A N 1
ATOM 3912 C CA . GLU A 1 487 ? -50.237 7.703 40.413 1.00 78.19 487 GLU A CA 1
ATOM 3913 C C . GLU A 1 487 ? -51.653 7.149 40.165 1.00 78.19 487 GLU A C 1
ATOM 3915 O O . GLU A 1 487 ? -52.610 7.920 40.083 1.00 78.19 487 GLU A O 1
ATOM 3920 N N . LYS A 1 488 ? -51.818 5.821 40.050 1.00 72.19 488 LYS A N 1
ATOM 3921 C CA . LYS A 1 488 ? -53.106 5.140 39.792 1.00 72.19 488 LYS A CA 1
ATOM 3922 C C . LYS A 1 488 ? -53.877 5.690 38.581 1.00 72.19 488 LYS A C 1
ATOM 3924 O O . LYS A 1 488 ? -55.107 5.653 38.558 1.00 72.19 488 LYS A O 1
ATOM 3929 N N . ARG A 1 489 ? -53.162 6.190 37.572 1.00 65.00 489 ARG A N 1
ATOM 3930 C CA . ARG A 1 489 ? -53.749 6.693 36.324 1.00 65.00 489 ARG A CA 1
ATOM 3931 C C . ARG A 1 489 ? -54.330 5.545 35.483 1.00 65.00 489 ARG A C 1
ATOM 3933 O O . ARG A 1 489 ? -53.799 4.425 35.491 1.00 65.00 489 ARG A O 1
ATOM 3940 N N . ASP A 1 490 ? -55.388 5.837 34.727 1.00 69.19 490 ASP A N 1
ATOM 3941 C CA . ASP A 1 490 ? -56.022 4.887 33.804 1.00 69.19 490 ASP A CA 1
ATOM 3942 C C . ASP A 1 490 ? -55.049 4.407 32.722 1.00 69.19 490 ASP A C 1
ATOM 3944 O O . ASP A 1 490 ? -54.252 5.168 32.189 1.00 69.19 490 ASP A O 1
ATOM 3948 N N . ASN A 1 491 ? -55.108 3.126 32.353 1.00 63.22 491 ASN A N 1
ATOM 3949 C CA . ASN A 1 491 ? -54.167 2.548 31.381 1.00 63.22 491 ASN A CA 1
ATOM 3950 C C . ASN A 1 491 ? -54.201 3.230 30.003 1.00 63.22 491 ASN A C 1
ATOM 3952 O O . ASN A 1 491 ? -53.193 3.192 29.307 1.00 63.22 491 ASN A O 1
ATOM 3956 N N . ASN A 1 492 ? -55.332 3.835 29.634 1.00 66.31 492 ASN A N 1
ATOM 3957 C CA . ASN A 1 492 ? -55.531 4.503 28.346 1.00 66.31 492 ASN A CA 1
ATOM 3958 C C . ASN A 1 492 ? -54.974 5.939 28.314 1.00 66.31 492 ASN A C 1
ATOM 3960 O O . ASN A 1 492 ? -55.056 6.582 27.276 1.00 66.31 492 ASN A O 1
ATOM 3964 N N . SER A 1 493 ? -54.461 6.468 29.433 1.00 70.69 493 SER A N 1
ATOM 3965 C CA . SER A 1 493 ? -53.860 7.809 29.502 1.00 70.69 493 SER A CA 1
ATOM 3966 C C . SER A 1 493 ? -52.334 7.789 29.626 1.00 70.69 493 SER A C 1
ATOM 3968 O O . SER A 1 493 ? -51.723 8.833 29.865 1.00 70.69 493 SER A O 1
ATOM 3970 N N . PHE A 1 494 ? -51.709 6.618 29.469 1.00 77.25 494 PHE A N 1
ATOM 3971 C CA . PHE A 1 494 ? -50.256 6.506 29.482 1.00 77.25 494 PHE A CA 1
ATOM 3972 C C . PHE A 1 494 ? -49.675 6.961 28.143 1.00 77.25 494 PHE A C 1
ATOM 3974 O O . PHE A 1 494 ? -49.863 6.308 27.118 1.00 77.25 494 PHE A O 1
ATOM 3981 N N . GLU A 1 495 ? -48.899 8.035 28.209 1.00 80.88 495 GLU A N 1
ATOM 3982 C CA . GLU A 1 495 ? -47.944 8.451 27.190 1.00 80.88 495 GLU A CA 1
ATOM 3983 C C . GLU A 1 495 ? -46.623 8.773 27.892 1.00 80.88 495 GLU A C 1
ATOM 3985 O O . GLU A 1 495 ? -46.614 9.442 28.932 1.00 80.88 495 GLU A O 1
ATOM 3990 N N . CYS A 1 496 ? -45.505 8.315 27.334 1.00 82.25 496 CYS A N 1
ATOM 3991 C CA . CYS A 1 496 ? -44.177 8.736 27.768 1.00 82.25 496 CYS A CA 1
ATOM 3992 C C . CYS A 1 496 ? -43.312 9.138 26.575 1.00 82.25 496 CYS A C 1
ATOM 3994 O O . CYS A 1 496 ? -43.453 8.599 25.480 1.00 82.25 496 CYS A O 1
ATOM 3996 N N . GLU A 1 497 ? -42.415 10.097 26.787 1.00 86.19 497 GLU A N 1
ATOM 3997 C CA . GLU A 1 497 ? -41.362 10.415 25.826 1.00 86.19 497 GLU A CA 1
ATOM 3998 C C . GLU A 1 497 ? -40.102 9.641 26.202 1.00 86.19 497 GLU A C 1
ATOM 4000 O O . GLU A 1 497 ? -39.642 9.721 27.342 1.00 86.19 497 GLU A O 1
ATOM 4005 N N . VAL A 1 498 ? -39.558 8.892 25.246 1.00 86.44 498 VAL A N 1
ATOM 4006 C CA . VAL A 1 498 ? -38.309 8.141 25.410 1.00 86.44 498 VAL A CA 1
ATOM 4007 C C . VAL A 1 498 ? -37.346 8.455 24.275 1.00 86.44 498 VAL A C 1
ATOM 4009 O O . VAL A 1 498 ? -37.759 8.821 23.170 1.00 86.44 498 VAL A O 1
ATOM 4012 N N . ASP A 1 499 ? -36.058 8.306 24.558 1.00 85.81 499 ASP A N 1
ATOM 4013 C CA . ASP A 1 499 ? -34.990 8.447 23.576 1.00 85.81 499 ASP A CA 1
ATOM 4014 C C . ASP A 1 499 ? -34.832 7.126 22.809 1.00 85.81 499 ASP A C 1
ATOM 4016 O O . ASP A 1 499 ? -34.063 6.255 23.206 1.00 85.81 499 ASP A O 1
ATOM 4020 N N . GLU A 1 500 ? -35.583 6.963 21.717 1.00 85.50 500 GLU A N 1
ATOM 4021 C CA . GLU A 1 500 ? -35.510 5.774 20.864 1.00 85.50 500 GLU A CA 1
ATOM 4022 C C . GLU A 1 500 ? -34.200 5.754 20.071 1.00 85.50 500 GLU A C 1
ATOM 4024 O O . GLU A 1 500 ? -33.839 6.743 19.419 1.00 85.50 500 GLU A O 1
ATOM 4029 N N . VAL A 1 501 ? -33.506 4.616 20.106 1.00 86.44 501 VAL A N 1
ATOM 4030 C CA . VAL A 1 501 ? -32.236 4.420 19.397 1.00 86.44 501 VAL A CA 1
ATOM 4031 C C . VAL A 1 501 ? -32.473 3.983 17.954 1.00 86.44 501 VAL A C 1
ATOM 4033 O O . VAL A 1 501 ? -33.227 3.047 17.692 1.00 86.44 501 VAL A O 1
ATOM 4036 N N . TYR A 1 502 ? -31.774 4.608 17.010 1.00 83.94 502 TYR A N 1
ATOM 4037 C CA . TYR A 1 502 ? -31.774 4.217 15.603 1.00 83.94 502 TYR A CA 1
ATOM 4038 C C . TYR A 1 502 ? -30.381 4.370 14.983 1.00 83.94 502 TYR A C 1
ATOM 4040 O O . TYR A 1 502 ? -29.535 5.118 15.477 1.00 83.94 502 TYR A O 1
ATOM 4048 N N . LYS A 1 503 ? -30.154 3.645 13.886 1.00 86.25 503 LYS A N 1
ATOM 4049 C CA . LYS A 1 503 ? -28.945 3.759 13.069 1.00 86.25 503 LYS A CA 1
ATOM 4050 C C . LYS A 1 503 ? -29.185 4.780 11.965 1.00 86.25 503 LYS A C 1
ATOM 4052 O O . LYS A 1 503 ? -30.176 4.687 11.243 1.00 86.25 503 LYS A O 1
ATOM 4057 N N . GLU A 1 504 ? -28.273 5.728 11.815 1.00 88.62 504 GLU A N 1
ATOM 4058 C CA . GLU A 1 504 ? -28.266 6.676 10.703 1.00 88.62 504 GLU A CA 1
ATOM 4059 C C . GLU A 1 504 ? -26.964 6.530 9.923 1.00 88.62 504 GLU A C 1
ATOM 4061 O O . GLU A 1 504 ? -25.908 6.315 10.515 1.00 88.62 504 GLU A O 1
ATOM 4066 N N . LYS A 1 505 ? -27.023 6.663 8.598 1.00 89.50 505 LYS A N 1
ATOM 4067 C CA . LYS A 1 505 ? -25.810 6.850 7.809 1.00 89.50 505 LYS A CA 1
ATOM 4068 C C . LYS A 1 505 ? -25.380 8.303 7.857 1.00 89.50 505 LYS A C 1
ATOM 4070 O O . LYS A 1 505 ? -26.129 9.179 7.432 1.00 89.50 505 LYS A O 1
ATOM 4075 N N . VAL A 1 506 ? -24.171 8.537 8.345 1.00 86.69 506 VAL A N 1
ATOM 4076 C CA . VAL A 1 506 ? -23.574 9.869 8.410 1.00 86.69 506 VAL A CA 1
ATOM 4077 C C . VAL A 1 506 ? -22.339 9.942 7.516 1.00 86.69 506 VAL A C 1
ATOM 4079 O O . VAL A 1 506 ? -21.571 8.975 7.472 1.00 86.69 506 VAL A O 1
ATOM 4082 N N . PRO A 1 507 ? -22.123 11.060 6.799 1.00 86.19 507 PRO A N 1
ATOM 4083 C CA . PRO A 1 507 ? -20.895 11.274 6.046 1.00 86.19 507 PRO A CA 1
ATOM 4084 C C . PRO A 1 507 ? -19.676 11.255 6.966 1.00 86.19 507 PRO A C 1
ATOM 4086 O O . PRO A 1 507 ? -19.710 11.797 8.070 1.00 86.19 507 PRO A O 1
ATOM 4089 N N . LEU A 1 508 ? -18.580 10.674 6.491 1.00 77.44 508 LEU A N 1
ATOM 4090 C CA . LEU A 1 508 ? -17.290 10.766 7.164 1.00 77.44 508 LEU A CA 1
ATOM 4091 C C . LEU A 1 508 ? -16.801 12.226 7.149 1.00 77.44 508 LEU A C 1
ATOM 4093 O O . LEU A 1 508 ? -16.681 12.842 6.088 1.00 77.44 508 LEU A O 1
ATOM 4097 N N . GLU A 1 509 ? -16.514 12.789 8.326 1.00 62.03 509 GLU A N 1
ATOM 4098 C CA . GLU A 1 509 ? -15.913 14.120 8.440 1.00 62.03 509 GLU A CA 1
ATOM 4099 C C . GLU A 1 509 ? -14.421 14.060 8.090 1.00 62.03 509 GLU A C 1
ATOM 4101 O O . GLU A 1 509 ? -13.620 13.452 8.801 1.00 62.03 509 GLU A O 1
ATOM 4106 N N . TYR A 1 510 ? -14.033 14.717 6.995 1.00 59.19 510 TYR A N 1
ATOM 4107 C CA . TYR A 1 510 ? -12.641 14.761 6.550 1.00 59.19 510 TYR A CA 1
ATOM 4108 C C . TYR A 1 510 ? -11.938 16.012 7.050 1.00 59.19 510 TYR A C 1
ATOM 4110 O O . TYR A 1 510 ? -12.332 17.137 6.730 1.00 59.19 510 TYR A O 1
ATOM 4118 N N . LYS A 1 511 ? -10.800 15.826 7.717 1.00 48.81 511 LYS A N 1
ATOM 4119 C CA . LYS A 1 511 ? -9.789 16.882 7.783 1.00 48.81 511 LYS A CA 1
ATOM 4120 C C . LYS A 1 511 ? -8.904 16.765 6.541 1.00 48.81 511 LYS A C 1
ATOM 4122 O O . LYS A 1 511 ? -8.469 15.676 6.188 1.00 48.81 511 LYS A O 1
ATOM 4127 N N . TRP A 1 512 ? -8.638 17.885 5.872 1.00 37.25 512 TRP A N 1
ATOM 4128 C CA . TRP A 1 512 ? -7.843 18.015 4.637 1.00 37.25 512 TRP A CA 1
ATOM 4129 C C . TRP A 1 512 ? -6.471 17.304 4.620 1.00 37.25 512 TRP A C 1
ATOM 4131 O O . TRP A 1 512 ? -5.931 17.080 3.542 1.00 37.25 512 TRP A O 1
ATOM 4141 N N . TRP A 1 513 ? -5.932 16.895 5.773 1.00 41.34 513 TRP A N 1
ATOM 4142 C CA . TRP A 1 513 ? -4.702 16.102 5.902 1.00 41.34 513 TRP A CA 1
ATOM 4143 C C . TRP A 1 513 ? -4.905 14.568 5.974 1.00 41.34 513 TRP A C 1
ATOM 4145 O O . TRP A 1 513 ? -3.927 13.828 6.019 1.00 41.34 513 TRP A O 1
ATOM 4155 N N . GLN A 1 514 ? -6.140 14.048 5.971 1.00 44.12 514 GLN A N 1
ATOM 4156 C CA . GLN A 1 514 ? -6.458 12.607 6.032 1.00 44.12 514 GLN A CA 1
ATOM 4157 C C . GLN A 1 514 ? -6.631 11.987 4.630 1.00 44.12 514 GLN A C 1
ATOM 4159 O O . GLN A 1 514 ? -7.682 11.439 4.279 1.00 44.12 514 GLN A O 1
ATOM 4164 N N . PHE A 1 515 ? -5.595 12.077 3.791 1.00 40.97 515 PHE A N 1
ATOM 4165 C CA . PHE A 1 515 ? -5.595 11.428 2.476 1.00 40.97 515 PHE A CA 1
ATOM 4166 C C . PHE A 1 515 ? -5.652 9.895 2.631 1.00 40.97 515 PHE A C 1
ATOM 4168 O O . PHE A 1 515 ? -4.821 9.301 3.307 1.00 40.97 515 PHE A O 1
ATOM 4175 N N . GLY A 1 516 ? -6.655 9.258 2.014 1.00 49.78 516 GLY A N 1
ATOM 4176 C CA . GLY A 1 516 ? -6.850 7.799 2.029 1.00 49.78 516 GLY A CA 1
ATOM 4177 C C . GLY A 1 516 ? -7.941 7.293 2.982 1.00 49.78 516 GLY A C 1
ATOM 4178 O O . GLY A 1 516 ? -8.233 6.113 3.005 1.00 49.78 516 GLY A O 1
ATOM 4179 N N . TRP A 1 517 ? -8.610 8.142 3.760 1.00 55.41 517 TRP A N 1
ATOM 4180 C CA . TRP A 1 517 ? -9.623 7.680 4.728 1.00 55.41 517 TRP A CA 1
ATOM 4181 C C . TRP A 1 517 ? -11.041 7.932 4.211 1.00 55.41 517 TRP A C 1
ATOM 4183 O O . TRP A 1 517 ? -11.945 8.237 4.973 1.00 55.41 517 TRP A O 1
ATOM 4193 N N . LYS A 1 518 ? -11.210 7.864 2.884 1.00 63.41 518 LYS A N 1
ATOM 4194 C CA . LYS A 1 518 ? -12.383 8.390 2.169 1.00 63.41 518 LYS A CA 1
ATOM 4195 C C . LYS A 1 518 ? -13.613 7.491 2.215 1.00 63.41 518 LYS A C 1
ATOM 4197 O O . LYS A 1 518 ? -14.676 7.909 1.775 1.00 63.41 518 LYS A O 1
ATOM 4202 N N . GLU A 1 519 ? -13.463 6.241 2.636 1.00 74.81 519 GLU A N 1
ATOM 4203 C CA . GLU A 1 519 ? -14.532 5.254 2.534 1.00 74.81 519 GLU A CA 1
ATOM 4204 C C . GLU A 1 519 ? -14.407 4.207 3.645 1.00 74.81 519 GLU A C 1
ATOM 4206 O O . GLU A 1 519 ? -13.302 3.771 3.968 1.00 74.81 519 GLU A O 1
ATOM 4211 N N . ALA A 1 520 ? -15.540 3.780 4.199 1.00 83.31 520 ALA A N 1
ATOM 4212 C CA . ALA A 1 520 ? -15.656 2.671 5.136 1.00 83.31 520 ALA A CA 1
ATOM 4213 C C . ALA A 1 520 ? -16.249 1.441 4.436 1.00 83.31 520 ALA A C 1
ATOM 4215 O O . ALA A 1 520 ? -17.008 1.567 3.475 1.00 83.31 520 ALA A O 1
ATOM 4216 N N . THR A 1 521 ? -15.916 0.236 4.916 1.00 87.62 521 THR A N 1
ATOM 4217 C CA . THR A 1 521 ? -16.605 -0.992 4.484 1.00 87.62 521 THR A CA 1
ATOM 4218 C C . THR A 1 521 ? -17.750 -1.305 5.441 1.00 87.62 521 THR A C 1
ATOM 4220 O O . THR A 1 521 ? -17.518 -1.660 6.598 1.00 87.62 521 THR A O 1
ATOM 4223 N N . CYS A 1 522 ? -18.980 -1.229 4.944 1.00 89.38 522 CYS A N 1
ATOM 4224 C CA . CYS A 1 522 ? -20.204 -1.334 5.732 1.00 89.38 522 CYS A CA 1
ATOM 4225 C C . CYS A 1 522 ? -21.041 -2.543 5.291 1.00 89.38 522 CYS A C 1
ATOM 4227 O O . CYS A 1 522 ? -21.215 -2.790 4.098 1.00 89.38 522 CYS A O 1
ATOM 4229 N N . CYS A 1 523 ? -21.587 -3.305 6.241 1.00 91.06 523 CYS A N 1
ATOM 4230 C CA . CYS A 1 523 ? -22.500 -4.414 5.957 1.00 91.06 523 CYS A CA 1
ATOM 4231 C C . CYS A 1 523 ? -23.935 -3.897 5.831 1.00 91.06 523 CYS A C 1
ATOM 4233 O O . CYS A 1 523 ? -24.465 -3.314 6.774 1.00 91.06 523 CYS A O 1
ATOM 4235 N N . ARG A 1 524 ? -24.599 -4.159 4.700 1.00 89.44 524 ARG A N 1
ATOM 4236 C CA . ARG A 1 524 ? -26.003 -3.756 4.477 1.00 89.44 524 ARG A CA 1
ATOM 4237 C C . ARG A 1 524 ? -27.023 -4.655 5.171 1.00 89.44 524 ARG A C 1
ATOM 4239 O O . ARG A 1 524 ? -28.181 -4.282 5.270 1.00 89.44 524 ARG A O 1
ATOM 4246 N N . VAL A 1 525 ? -26.610 -5.846 5.601 1.00 90.56 525 VAL A N 1
ATOM 4247 C CA . VAL A 1 525 ? -27.492 -6.808 6.285 1.00 90.56 525 VAL A CA 1
ATOM 4248 C C . VAL A 1 525 ? -27.490 -6.567 7.792 1.00 90.56 525 VAL A C 1
ATOM 4250 O O . VAL A 1 525 ? -28.546 -6.566 8.409 1.00 90.56 525 VAL A O 1
ATOM 4253 N N . CYS A 1 526 ? -26.310 -6.353 8.380 1.00 86.62 526 CYS A N 1
ATOM 4254 C CA . CYS A 1 526 ? -26.177 -6.089 9.815 1.00 86.62 526 CYS A CA 1
ATOM 4255 C C . CYS A 1 526 ? -26.307 -4.596 10.161 1.00 86.62 526 CYS A C 1
ATOM 4257 O O . CYS A 1 526 ? -26.471 -4.257 11.332 1.00 86.62 526 CYS A O 1
ATOM 4259 N N . GLU A 1 527 ? -26.208 -3.709 9.163 1.00 89.44 527 GLU A N 1
ATOM 4260 C CA . GLU A 1 527 ? -26.109 -2.253 9.340 1.00 89.44 527 GLU A CA 1
ATOM 4261 C C . GLU A 1 527 ? -24.949 -1.888 10.281 1.00 89.44 527 GLU A C 1
ATOM 4263 O O . GLU A 1 527 ? -25.129 -1.279 11.335 1.00 89.44 527 GLU A O 1
ATOM 4268 N N . GLU A 1 528 ? -23.752 -2.372 9.951 1.00 88.12 528 GLU A N 1
ATOM 4269 C CA . GLU A 1 528 ? -22.564 -2.282 10.805 1.00 88.12 528 GLU A CA 1
ATOM 4270 C C . GLU A 1 528 ? -21.333 -1.846 10.020 1.00 88.12 528 GLU A C 1
ATOM 4272 O O . GLU A 1 528 ? -21.108 -2.292 8.888 1.00 88.12 528 GLU A O 1
ATOM 4277 N N . ASN A 1 529 ? -20.497 -1.037 10.668 1.00 86.69 529 ASN A N 1
ATOM 4278 C CA . ASN A 1 529 ? -19.188 -0.642 10.165 1.00 86.69 529 ASN A CA 1
ATOM 4279 C C . ASN A 1 529 ? -18.228 -1.818 10.381 1.00 86.69 529 ASN A C 1
ATOM 4281 O O . ASN A 1 529 ? -17.909 -2.175 11.514 1.00 86.69 529 ASN A O 1
ATOM 4285 N N . CYS A 1 530 ? -17.830 -2.483 9.296 1.00 86.25 530 CYS A N 1
ATOM 4286 C CA . CYS A 1 530 ? -17.035 -3.712 9.361 1.00 86.25 530 CYS A CA 1
ATOM 4287 C C . CYS A 1 530 ? -15.537 -3.453 9.224 1.00 86.25 530 CYS A C 1
ATOM 4289 O O . CYS A 1 530 ? -14.742 -4.254 9.695 1.00 86.25 530 CYS A O 1
ATOM 4291 N N . HIS A 1 531 ? -15.138 -2.372 8.553 1.00 82.25 531 HIS A N 1
ATOM 4292 C CA . HIS A 1 531 ? -13.738 -1.970 8.454 1.00 82.25 531 HIS A CA 1
ATOM 4293 C C . HIS A 1 531 ? -13.650 -0.457 8.257 1.00 82.25 531 HIS A C 1
ATOM 4295 O O . HIS A 1 531 ? -14.053 0.060 7.212 1.00 82.25 531 HIS A O 1
ATOM 4301 N N . TYR A 1 532 ? -13.152 0.225 9.286 1.00 72.75 532 TYR A N 1
ATOM 4302 C CA . TYR A 1 532 ? -12.832 1.647 9.306 1.00 72.75 532 TYR A CA 1
ATOM 4303 C C . TYR A 1 532 ? -11.931 1.928 10.527 1.00 72.75 532 TYR A C 1
ATOM 4305 O O . TYR A 1 532 ? -12.193 1.355 11.586 1.00 72.75 532 TYR A O 1
ATOM 4313 N N . PRO A 1 533 ? -10.903 2.787 10.418 1.00 63.09 533 PRO A N 1
ATOM 4314 C CA . PRO A 1 533 ? -10.394 3.403 9.190 1.00 63.09 533 PRO A CA 1
ATOM 4315 C C . PRO A 1 533 ? -9.660 2.405 8.276 1.00 63.09 533 PRO A C 1
ATOM 4317 O O . PRO A 1 533 ? -9.232 1.345 8.724 1.00 63.09 533 PRO A O 1
ATOM 4320 N N . GLY A 1 534 ? -9.531 2.740 6.987 1.00 60.59 534 GLY A N 1
ATOM 4321 C CA . GLY A 1 534 ? -8.793 1.942 5.996 1.00 60.59 534 GLY A CA 1
ATOM 4322 C C . GLY A 1 534 ? -9.670 1.331 4.895 1.00 60.59 534 GLY A C 1
ATOM 4323 O O . GLY A 1 534 ? -10.851 1.634 4.779 1.00 60.59 534 GLY A O 1
ATOM 4324 N N . CYS A 1 535 ? -9.083 0.465 4.056 1.00 63.69 535 CYS A N 1
ATOM 4325 C CA . CYS A 1 535 ? -9.720 -0.200 2.896 1.00 63.69 535 CYS A CA 1
ATOM 4326 C C . CYS A 1 535 ? -9.919 0.651 1.624 1.00 63.69 535 CYS A C 1
ATOM 4328 O O . CYS A 1 535 ? -10.372 0.124 0.611 1.00 63.69 535 CYS A O 1
ATOM 4330 N N . TRP A 1 536 ? -9.553 1.935 1.611 1.00 58.72 536 TRP A N 1
ATOM 4331 C CA . TRP A 1 536 ? -9.822 2.852 0.489 1.00 58.72 536 TRP A CA 1
ATOM 4332 C C . TRP A 1 536 ? -9.225 2.436 -0.868 1.00 58.72 536 TRP A C 1
ATOM 4334 O O . TRP A 1 536 ? -9.755 2.823 -1.906 1.00 58.72 536 TRP A O 1
ATOM 4344 N N . TRP A 1 537 ? -8.160 1.639 -0.904 1.00 57.38 537 TRP A N 1
ATOM 4345 C CA . TRP A 1 537 ? -7.551 1.184 -2.160 1.00 57.38 537 TRP A CA 1
ATOM 4346 C C . TRP A 1 537 ? -8.210 -0.081 -2.726 1.00 57.38 537 TRP A C 1
ATOM 4348 O O . TRP A 1 537 ? -8.020 -0.423 -3.892 1.00 57.38 537 TRP A O 1
ATOM 4358 N N . VAL A 1 538 ? -8.971 -0.814 -1.907 1.00 62.06 538 VAL A N 1
ATOM 4359 C CA . VAL A 1 538 ? -9.542 -2.104 -2.296 1.00 62.06 538 VAL A CA 1
ATOM 4360 C C . VAL A 1 538 ? -10.715 -1.854 -3.245 1.00 62.06 538 VAL A C 1
ATOM 4362 O O . VAL A 1 538 ? -11.697 -1.211 -2.866 1.00 62.06 538 VAL A O 1
ATOM 4365 N N . ARG A 1 539 ? -10.590 -2.332 -4.492 1.00 65.56 539 ARG A N 1
ATOM 4366 C CA . ARG A 1 539 ? -11.666 -2.291 -5.499 1.00 65.56 539 ARG A CA 1
ATOM 4367 C C . ARG A 1 539 ? -12.632 -3.467 -5.346 1.00 65.56 539 ARG A C 1
ATOM 4369 O O . ARG A 1 539 ? -13.838 -3.258 -5.370 1.00 65.56 539 ARG A O 1
ATOM 4376 N N . ASP A 1 540 ? -12.109 -4.678 -5.143 1.00 77.00 540 ASP A N 1
ATOM 4377 C CA . ASP A 1 540 ? -12.913 -5.868 -4.845 1.00 77.00 540 ASP A CA 1
ATOM 4378 C C . ASP A 1 540 ? -12.976 -6.113 -3.333 1.00 77.00 540 ASP A C 1
ATOM 4380 O O . ASP A 1 540 ? -11.977 -6.454 -2.701 1.00 77.00 540 ASP A O 1
ATOM 4384 N N . LEU A 1 541 ? -14.169 -5.974 -2.751 1.00 79.62 541 LEU A N 1
ATOM 4385 C CA . LEU A 1 541 ? -14.397 -6.175 -1.322 1.00 79.62 541 LEU A CA 1
ATOM 4386 C C . LEU A 1 541 ? -14.040 -7.581 -0.836 1.00 79.62 541 LEU A C 1
ATOM 4388 O O . LEU A 1 541 ? -13.744 -7.720 0.348 1.00 79.62 541 LEU A O 1
ATOM 4392 N N . SER A 1 542 ? -13.992 -8.594 -1.709 1.00 76.75 542 SER A N 1
ATOM 4393 C CA . SER A 1 542 ? -13.508 -9.934 -1.349 1.00 76.75 542 SER A CA 1
ATOM 4394 C C . SER A 1 542 ? -12.057 -9.914 -0.839 1.00 76.75 542 SER A C 1
ATOM 4396 O O . SER A 1 542 ? -11.658 -10.773 -0.051 1.00 76.75 542 SER A O 1
ATOM 4398 N N . TRP A 1 543 ? -11.278 -8.899 -1.233 1.00 73.19 543 TRP A N 1
ATOM 4399 C CA . TRP A 1 543 ? -9.882 -8.700 -0.834 1.00 73.19 543 TRP A CA 1
ATOM 4400 C C . TRP A 1 543 ? -9.718 -7.818 0.404 1.00 73.19 543 TRP A C 1
ATOM 4402 O O . TRP A 1 543 ? -8.591 -7.592 0.855 1.00 73.19 543 TRP A O 1
ATOM 4412 N N . CYS A 1 544 ? -10.815 -7.312 0.969 1.00 78.94 544 CYS A N 1
ATOM 4413 C CA . CYS A 1 544 ? -10.767 -6.546 2.204 1.00 78.94 544 CYS A CA 1
ATOM 4414 C C . CYS A 1 544 ? -10.158 -7.399 3.333 1.00 78.94 544 CYS A C 1
ATOM 4416 O O . CYS A 1 544 ? -10.434 -8.594 3.451 1.00 78.94 544 CYS A O 1
ATOM 4418 N N . SER A 1 545 ? -9.312 -6.800 4.181 1.00 76.06 545 SER A N 1
ATOM 4419 C CA . SER A 1 545 ? -8.582 -7.532 5.228 1.00 76.06 545 SER A CA 1
ATOM 4420 C C . SER A 1 545 ? -9.504 -8.241 6.217 1.00 76.06 545 SER A C 1
ATOM 4422 O O . SER A 1 545 ? -9.120 -9.287 6.735 1.00 76.06 545 SER A O 1
ATOM 4424 N N . VAL A 1 546 ? -10.718 -7.718 6.425 1.00 81.06 546 VAL A N 1
ATOM 4425 C CA . VAL A 1 546 ? -11.750 -8.308 7.297 1.00 81.06 546 VAL A CA 1
ATOM 4426 C C . VAL A 1 546 ? -12.570 -9.416 6.634 1.00 81.06 546 VAL A C 1
ATOM 4428 O O . VAL A 1 546 ? -13.465 -9.979 7.259 1.00 81.06 546 VAL A O 1
ATOM 4431 N N . MET A 1 547 ? -12.280 -9.742 5.373 1.00 83.25 547 MET A N 1
ATOM 4432 C CA . MET A 1 547 ? -12.874 -10.886 4.692 1.00 83.25 547 MET A CA 1
ATOM 4433 C C . MET A 1 547 ? -11.944 -12.093 4.786 1.00 83.25 547 MET A C 1
ATOM 4435 O O . MET A 1 547 ? -10.729 -11.986 4.588 1.00 83.25 547 MET A O 1
ATOM 4439 N N . SER A 1 548 ? -12.527 -13.257 5.047 1.00 80.12 548 SER A N 1
ATOM 4440 C CA . SER A 1 548 ? -11.877 -14.562 4.990 1.00 80.12 548 SER A CA 1
ATOM 4441 C C . SER A 1 548 ? -12.780 -15.523 4.227 1.00 80.12 548 SER A C 1
ATOM 4443 O O . SER A 1 548 ? -13.970 -15.611 4.521 1.00 80.12 548 SER A O 1
ATOM 4445 N N . GLU A 1 549 ? -12.240 -16.197 3.208 1.00 82.44 549 GLU A N 1
ATOM 4446 C CA . GLU A 1 549 ? -13.000 -17.129 2.356 1.00 82.44 549 GLU A CA 1
ATOM 4447 C C . GLU A 1 549 ? -14.311 -16.522 1.803 1.00 82.44 549 GLU A C 1
ATOM 4449 O O . GLU A 1 549 ? -15.358 -17.167 1.760 1.00 82.44 549 GLU A O 1
ATOM 4454 N N . GLY A 1 550 ? -14.271 -15.237 1.424 1.00 82.12 550 GLY A N 1
ATOM 4455 C CA . GLY A 1 550 ? -15.429 -14.499 0.902 1.00 82.12 550 GLY A CA 1
ATOM 4456 C C . GLY A 1 550 ? -16.455 -14.057 1.955 1.00 82.12 550 GLY A C 1
ATOM 4457 O O . GLY A 1 550 ? -17.475 -13.472 1.593 1.00 82.12 550 GLY A O 1
ATOM 4458 N N . LYS A 1 551 ? -16.208 -14.289 3.249 1.00 87.56 551 LYS A N 1
ATOM 4459 C CA . LYS A 1 551 ? -17.106 -13.914 4.352 1.00 87.56 551 LYS A CA 1
ATOM 4460 C C . LYS A 1 551 ? -16.472 -12.894 5.286 1.00 87.56 551 LYS A C 1
ATOM 4462 O O . LYS A 1 551 ? -15.281 -12.958 5.570 1.00 87.56 551 LYS A O 1
ATOM 4467 N N . CYS A 1 552 ? -17.286 -11.983 5.804 1.00 87.12 552 CYS A N 1
ATOM 4468 C CA . CYS A 1 552 ? -16.865 -10.988 6.783 1.00 87.12 552 CYS A CA 1
ATOM 4469 C C . CYS A 1 552 ? -16.680 -11.611 8.163 1.00 87.12 552 CYS A C 1
ATOM 4471 O O . CYS A 1 552 ? -17.606 -12.233 8.678 1.00 87.12 552 CYS A O 1
ATOM 4473 N N . THR A 1 553 ? -15.518 -11.387 8.773 1.00 84.06 553 THR A N 1
ATOM 4474 C CA . THR A 1 553 ? -15.182 -11.890 10.112 1.00 84.06 553 THR A CA 1
ATOM 4475 C C . THR A 1 553 ? -15.585 -10.937 11.239 1.00 84.06 553 THR A C 1
ATOM 4477 O O . THR A 1 553 ? -15.411 -11.290 12.396 1.00 84.06 553 THR A O 1
ATOM 4480 N N . VAL A 1 554 ? -16.086 -9.736 10.917 1.00 83.31 554 VAL A N 1
ATOM 4481 C CA . VAL A 1 554 ? -16.320 -8.650 11.894 1.00 83.31 554 VAL A CA 1
ATOM 4482 C C . VAL A 1 554 ? -17.799 -8.431 12.211 1.00 83.31 554 VAL A C 1
ATOM 4484 O O . VAL A 1 554 ? -18.157 -8.201 13.360 1.00 83.31 554 VAL A O 1
ATOM 4487 N N . CYS A 1 555 ? -18.680 -8.475 11.207 1.00 82.88 555 CYS A N 1
ATOM 4488 C CA . CYS A 1 555 ? -20.103 -8.193 11.424 1.00 82.88 555 CYS A CA 1
ATOM 4489 C C . CYS A 1 555 ? -20.753 -9.199 12.394 1.00 82.88 555 CYS A C 1
ATOM 4491 O O . CYS A 1 555 ? -20.287 -10.326 12.502 1.00 82.88 555 CYS A O 1
ATOM 4493 N N . THR A 1 556 ? -21.875 -8.852 13.033 1.00 76.50 556 THR A N 1
ATOM 4494 C CA . THR A 1 556 ? -22.553 -9.685 14.055 1.00 76.50 556 THR A CA 1
ATOM 4495 C C . THR A 1 556 ? -22.858 -11.115 13.621 1.00 76.50 556 THR A C 1
ATOM 4497 O O . THR A 1 556 ? -22.773 -12.040 14.422 1.00 76.50 556 THR A O 1
ATOM 4500 N N . LEU A 1 557 ? -23.192 -11.329 12.348 1.00 70.81 557 LEU A N 1
ATOM 4501 C CA . LEU A 1 557 ? -23.432 -12.679 11.832 1.00 70.81 557 LEU A CA 1
ATOM 4502 C C . LEU A 1 557 ? -22.131 -13.461 11.577 1.00 70.81 557 LEU A C 1
ATOM 4504 O O . LEU A 1 557 ? -22.187 -14.668 11.339 1.00 70.81 557 LEU A O 1
ATOM 4508 N N . GLY A 1 558 ? -20.980 -12.780 11.557 1.00 64.75 558 GLY A N 1
ATOM 4509 C CA . GLY A 1 558 ? -19.624 -13.312 11.362 1.00 64.75 558 GLY A CA 1
ATOM 4510 C C . GLY A 1 558 ? -19.415 -14.073 10.051 1.00 64.75 558 GLY A C 1
ATOM 4511 O O . GLY A 1 558 ? -18.447 -14.816 9.904 1.00 64.75 558 GLY A O 1
ATOM 4512 N N . LYS A 1 559 ? -20.397 -14.003 9.141 1.00 78.31 559 LYS A N 1
ATOM 4513 C CA . LYS A 1 559 ? -20.531 -14.884 7.970 1.00 78.31 559 LYS A CA 1
ATOM 4514 C C . LYS A 1 559 ? -21.222 -14.214 6.784 1.00 78.31 559 LYS A C 1
ATOM 4516 O O . LYS A 1 559 ? -21.528 -14.901 5.808 1.00 78.31 559 LYS A O 1
ATOM 4521 N N . CYS A 1 560 ? -21.506 -12.911 6.858 1.00 89.75 560 CYS A N 1
ATOM 4522 C CA . CYS A 1 560 ? -22.081 -12.193 5.724 1.00 89.75 560 CYS A CA 1
ATOM 4523 C C . CYS A 1 560 ? -21.103 -12.238 4.553 1.00 89.75 560 CYS A C 1
ATOM 4525 O O . CYS A 1 560 ? -19.925 -11.921 4.711 1.00 89.75 560 CYS A O 1
ATOM 4527 N N . ASP A 1 561 ? -21.608 -12.625 3.388 1.00 90.44 561 ASP A N 1
ATOM 4528 C CA . ASP A 1 561 ? -20.833 -12.654 2.154 1.00 90.44 561 ASP A CA 1
ATOM 4529 C C . ASP A 1 561 ? -20.327 -11.244 1.795 1.00 90.44 561 ASP A C 1
ATOM 4531 O O . ASP A 1 561 ? -21.005 -10.241 2.064 1.00 90.44 561 ASP A O 1
ATOM 4535 N N . TYR A 1 562 ? -19.138 -11.144 1.200 1.00 87.75 562 TYR A N 1
ATOM 4536 C CA . TYR A 1 562 ? -18.539 -9.863 0.817 1.00 87.75 562 TYR A CA 1
ATOM 4537 C C . TYR A 1 562 ? -19.457 -9.043 -0.109 1.00 87.75 562 TYR A C 1
ATOM 4539 O O . TYR A 1 562 ? -19.474 -7.819 -0.013 1.00 87.75 562 TYR A O 1
ATOM 4547 N N . THR A 1 563 ? -20.312 -9.690 -0.912 1.00 90.56 563 THR A N 1
ATOM 4548 C CA . THR A 1 563 ? -21.319 -9.033 -1.771 1.00 90.56 563 THR A CA 1
ATOM 4549 C C . THR A 1 563 ? -22.414 -8.291 -0.998 1.00 90.56 563 THR A C 1
ATOM 4551 O O . THR A 1 563 ? -23.137 -7.471 -1.563 1.00 90.56 563 THR A O 1
ATOM 4554 N N . LYS A 1 564 ? -22.573 -8.571 0.302 1.00 93.19 564 LYS A N 1
ATOM 4555 C CA . LYS A 1 564 ? -23.488 -7.847 1.203 1.00 93.19 564 LYS A CA 1
ATOM 4556 C C . LYS A 1 564 ? -22.861 -6.600 1.817 1.00 93.19 564 LYS A C 1
ATOM 4558 O O . LYS A 1 564 ? -23.539 -5.882 2.556 1.00 93.19 564 LYS A O 1
ATOM 4563 N N . HIS A 1 565 ? -21.593 -6.351 1.518 1.00 90.75 565 HIS A N 1
ATOM 4564 C CA . HIS A 1 565 ? -20.864 -5.193 1.988 1.00 90.75 565 HIS A CA 1
ATOM 4565 C C . HIS A 1 565 ? -20.746 -4.167 0.879 1.00 90.75 565 HIS A C 1
ATOM 4567 O O . HIS A 1 565 ? -20.759 -4.500 -0.305 1.00 90.75 565 HIS A O 1
ATOM 4573 N N . VAL A 1 566 ? -20.632 -2.912 1.285 1.00 90.19 566 VAL A N 1
ATOM 4574 C CA . VAL A 1 566 ? -20.365 -1.802 0.384 1.00 90.19 566 VAL A CA 1
ATOM 4575 C C . VAL A 1 566 ? -19.295 -0.904 0.934 1.00 90.19 566 VAL A C 1
ATOM 4577 O O . VAL A 1 566 ? -19.002 -0.915 2.127 1.00 90.19 566 VAL A O 1
ATOM 4580 N N . LYS A 1 567 ? -18.713 -0.153 0.015 1.00 86.88 567 LYS A N 1
ATOM 4581 C CA . LYS A 1 567 ? -17.665 0.799 0.282 1.00 86.88 567 LYS A CA 1
ATOM 4582 C C . LYS A 1 567 ? -18.189 2.182 -0.046 1.00 86.88 567 LYS A C 1
ATOM 4584 O O . LYS A 1 567 ? -18.654 2.401 -1.162 1.00 86.88 567 LYS A O 1
ATOM 4589 N N . GLU A 1 568 ? -18.190 3.064 0.938 1.00 86.31 568 GLU A N 1
ATOM 4590 C CA . GLU A 1 568 ? -18.844 4.365 0.824 1.00 86.31 568 GLU A CA 1
ATOM 4591 C C . GLU A 1 568 ? -18.260 5.363 1.820 1.00 86.31 568 GLU A C 1
ATOM 4593 O O . GLU A 1 568 ? -17.740 4.977 2.865 1.00 86.31 568 GLU A O 1
ATOM 4598 N N . GLY A 1 569 ? -18.355 6.655 1.509 1.00 84.44 569 GLY A N 1
ATOM 4599 C CA . GLY A 1 569 ? -17.910 7.748 2.382 1.00 84.44 569 GLY A CA 1
ATOM 4600 C C . GLY A 1 569 ? -18.842 8.027 3.564 1.00 84.44 569 GLY A C 1
ATOM 4601 O O . GLY A 1 569 ? -18.875 9.155 4.050 1.00 84.44 569 GLY A O 1
ATOM 4602 N N . GLU A 1 570 ? -19.624 7.033 3.984 1.00 87.62 570 GLU A N 1
ATOM 4603 C CA . GLU A 1 570 ? -20.623 7.115 5.047 1.00 87.62 570 GLU A CA 1
ATOM 4604 C C . GLU A 1 570 ? -20.456 5.935 6.012 1.00 87.62 570 GLU A C 1
ATOM 4606 O O . GLU A 1 570 ? -20.094 4.829 5.605 1.00 87.62 570 GLU A O 1
ATOM 4611 N N . ILE A 1 571 ? -20.757 6.158 7.290 1.00 87.50 571 ILE A N 1
ATOM 4612 C CA . ILE A 1 571 ? -20.758 5.122 8.331 1.00 87.50 571 ILE A CA 1
ATOM 4613 C C . ILE A 1 571 ? -22.102 5.081 9.047 1.00 87.50 571 ILE A C 1
ATOM 4615 O O . ILE A 1 571 ? -22.812 6.082 9.115 1.00 87.50 571 ILE A O 1
ATOM 4619 N N . TYR A 1 572 ? -22.445 3.922 9.604 1.00 87.00 572 TYR A N 1
ATOM 4620 C CA . TYR A 1 572 ? -23.568 3.801 10.524 1.00 87.00 572 TYR A CA 1
ATOM 4621 C C . TYR A 1 572 ? -23.191 4.407 11.872 1.00 87.00 572 TYR A C 1
ATOM 4623 O O . TYR A 1 572 ? -22.315 3.898 12.568 1.00 87.00 572 TYR A O 1
ATOM 4631 N N . GLU A 1 573 ? -23.882 5.466 12.264 1.00 86.75 573 GLU A N 1
ATOM 4632 C CA . GLU A 1 573 ? -23.786 6.061 13.587 1.00 86.75 573 GLU A CA 1
ATOM 4633 C C . GLU A 1 573 ? -25.048 5.748 14.398 1.00 86.75 573 GLU A C 1
ATOM 4635 O O . GLU A 1 573 ? -26.172 5.787 13.890 1.00 86.75 573 GLU A O 1
ATOM 4640 N N . GLN A 1 574 ? -24.859 5.432 15.682 1.00 83.81 574 GLN A N 1
ATOM 4641 C CA . GLN A 1 574 ? -25.963 5.254 16.624 1.00 83.81 574 GLN A CA 1
ATOM 4642 C C . GLN A 1 574 ? -26.445 6.623 17.109 1.00 83.81 574 GLN A C 1
ATOM 4644 O O . GLN A 1 574 ? -25.692 7.336 17.780 1.00 83.81 574 GLN A O 1
ATOM 4649 N N . LYS A 1 575 ? -27.702 6.966 16.818 1.00 83.31 575 LYS A N 1
ATOM 4650 C CA . LYS A 1 575 ? -28.348 8.203 17.271 1.00 83.31 575 LYS A CA 1
ATOM 4651 C C . LYS A 1 575 ? -29.617 7.915 18.056 1.00 83.31 575 LYS A C 1
ATOM 4653 O O . LYS A 1 575 ? -30.181 6.825 18.005 1.00 83.31 575 LYS A O 1
ATOM 4658 N N . THR A 1 576 ? -30.069 8.923 18.792 1.00 84.44 576 THR A N 1
ATOM 4659 C CA . THR A 1 576 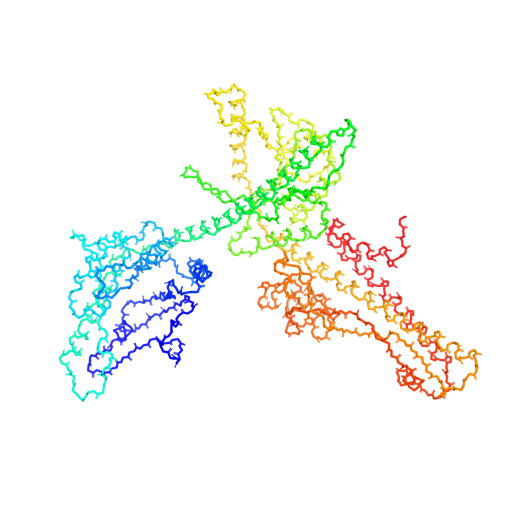? -31.334 8.884 19.522 1.00 84.44 576 THR A CA 1
ATOM 4660 C C . THR A 1 576 ? -32.290 9.944 18.998 1.00 84.44 576 THR A C 1
ATOM 4662 O O . THR A 1 576 ? -31.881 11.018 18.549 1.00 84.44 576 THR A O 1
ATOM 4665 N N . ARG A 1 577 ? -33.588 9.644 19.034 1.00 85.38 577 ARG A N 1
ATOM 4666 C CA . ARG A 1 577 ? -34.662 10.602 18.752 1.00 85.38 577 ARG A CA 1
ATOM 4667 C C . ARG A 1 577 ? -35.730 10.503 19.832 1.00 85.38 577 ARG A C 1
ATOM 4669 O O . ARG A 1 577 ? -36.028 9.415 20.311 1.00 85.38 577 ARG A O 1
ATOM 4676 N N . ARG A 1 578 ? -36.332 11.636 20.194 1.00 88.94 578 ARG A N 1
ATOM 4677 C CA . ARG A 1 578 ? -37.450 11.644 21.144 1.00 88.94 578 ARG A CA 1
ATOM 4678 C C . ARG A 1 578 ? -38.718 11.156 20.460 1.00 88.94 578 ARG A C 1
ATOM 4680 O O . ARG A 1 578 ? -39.162 11.762 19.486 1.00 88.94 578 ARG A O 1
ATOM 4687 N N . VAL A 1 579 ? -39.294 10.079 20.985 1.00 87.19 579 VAL A N 1
ATOM 4688 C CA . VAL A 1 579 ? -40.532 9.472 20.483 1.00 87.19 579 VAL A CA 1
ATOM 4689 C C . VAL A 1 579 ? -41.521 9.339 21.628 1.00 87.19 579 VAL A C 1
ATOM 4691 O O . VAL A 1 579 ? -41.152 8.970 22.742 1.00 87.19 579 VAL A O 1
ATOM 4694 N N . LYS A 1 580 ? -42.788 9.641 21.343 1.00 87.81 580 LYS A N 1
ATOM 4695 C CA . LYS A 1 580 ? -43.892 9.366 22.259 1.00 87.81 580 LYS A CA 1
ATOM 4696 C C . LYS A 1 580 ? -44.306 7.909 22.114 1.00 87.81 580 LYS A C 1
ATOM 4698 O O . LYS A 1 580 ? -44.634 7.493 21.008 1.00 87.81 580 LYS A O 1
ATOM 4703 N N . LYS A 1 581 ? -44.299 7.164 23.215 1.00 85.25 581 LYS A N 1
ATOM 4704 C CA . LYS A 1 581 ? -44.811 5.795 23.288 1.00 85.25 581 LYS A CA 1
ATOM 4705 C C . LYS A 1 581 ? -46.090 5.771 24.112 1.00 85.25 581 LYS A C 1
ATOM 4707 O O . LYS A 1 581 ? -46.105 6.235 25.255 1.00 85.25 581 LYS A O 1
ATOM 4712 N N . ALA A 1 582 ? -47.145 5.224 23.526 1.00 86.44 582 ALA A N 1
ATOM 4713 C CA . ALA A 1 582 ? -48.406 4.955 24.195 1.00 86.44 582 ALA A CA 1
ATOM 4714 C C . ALA A 1 582 ? -48.427 3.531 24.773 1.00 86.44 582 ALA A C 1
ATOM 4716 O O . ALA A 1 582 ? -47.582 2.680 24.480 1.00 86.44 582 ALA A O 1
ATOM 4717 N N . MET A 1 583 ? -49.418 3.250 25.618 1.00 82.12 583 MET A N 1
ATOM 4718 C CA . MET A 1 583 ? -49.595 1.921 26.210 1.00 82.12 583 MET A CA 1
ATOM 4719 C C . MET A 1 583 ? -49.890 0.854 25.147 1.00 82.12 583 MET A C 1
ATOM 4721 O O . MET A 1 583 ? -49.507 -0.303 25.312 1.00 82.12 583 MET A O 1
ATOM 4725 N N . GLU A 1 584 ? -50.589 1.225 24.077 1.00 80.19 584 GLU A N 1
ATOM 4726 C CA . GLU A 1 584 ? -50.901 0.360 22.940 1.00 80.19 584 GLU A CA 1
ATOM 4727 C C . GLU A 1 584 ? -49.623 -0.113 22.234 1.00 80.19 584 GLU A C 1
ATOM 4729 O O . GLU A 1 584 ? -49.467 -1.319 22.054 1.00 80.19 584 GLU A O 1
ATOM 4734 N N . ASP A 1 585 ? -48.676 0.793 21.967 1.00 82.12 585 ASP A N 1
ATOM 4735 C CA . ASP A 1 585 ? -47.393 0.476 21.319 1.00 82.12 585 ASP A CA 1
ATOM 4736 C C . ASP A 1 585 ? -46.575 -0.528 22.148 1.00 82.12 585 ASP A C 1
ATOM 4738 O O . ASP A 1 585 ? -45.965 -1.464 21.629 1.00 82.12 585 ASP A O 1
ATOM 4742 N N . LEU A 1 586 ? -46.584 -0.359 23.476 1.00 80.31 586 LEU A N 1
ATOM 4743 C CA . LEU A 1 586 ? -45.906 -1.274 24.393 1.00 80.31 586 LEU A CA 1
ATOM 4744 C C . LEU A 1 586 ? -46.599 -2.642 24.441 1.00 80.31 586 LEU A C 1
ATOM 4746 O O . LEU A 1 586 ? -45.929 -3.669 24.440 1.00 80.31 586 LEU A O 1
ATOM 4750 N N . LYS A 1 587 ? -47.934 -2.692 24.455 1.00 77.31 587 LYS A N 1
ATOM 4751 C CA . LYS A 1 587 ? -48.663 -3.972 24.429 1.00 77.31 587 LYS A CA 1
ATOM 4752 C C . LYS A 1 587 ? -48.424 -4.735 23.132 1.00 77.31 587 LYS A C 1
ATOM 4754 O O . LYS A 1 587 ? -48.318 -5.956 23.187 1.00 77.31 587 LYS A O 1
ATOM 4759 N N . GLU A 1 588 ? -48.360 -4.030 22.004 1.00 82.44 588 GLU A N 1
ATOM 4760 C CA . GLU A 1 588 ? -48.063 -4.621 20.701 1.00 82.44 588 GLU A CA 1
ATOM 4761 C C . GLU A 1 588 ? -46.651 -5.209 20.685 1.00 82.44 588 GLU A C 1
ATOM 4763 O O . GLU A 1 588 ? -46.494 -6.390 20.385 1.00 82.44 588 GLU A O 1
ATOM 4768 N N . LYS A 1 589 ? -45.642 -4.439 21.120 1.00 80.12 589 LYS A N 1
ATOM 4769 C CA . LYS A 1 589 ? -44.245 -4.902 21.181 1.00 80.12 589 LYS A CA 1
ATOM 4770 C C . LYS A 1 589 ? -44.070 -6.179 22.016 1.00 80.12 589 LYS A C 1
ATOM 4772 O O . LYS A 1 589 ? -43.272 -7.035 21.650 1.00 80.12 589 LYS A O 1
ATOM 4777 N N . TYR A 1 590 ? -44.781 -6.294 23.138 1.00 77.62 590 TYR A N 1
ATOM 4778 C CA . TYR A 1 590 ? -44.651 -7.411 24.084 1.00 77.62 590 TYR A CA 1
ATOM 4779 C C . TYR A 1 590 ? -45.759 -8.477 23.954 1.00 77.62 590 TYR A C 1
ATOM 4781 O O . TYR A 1 590 ? -45.884 -9.340 24.825 1.00 77.62 590 TYR A O 1
ATOM 4789 N N . GLU A 1 591 ? -46.580 -8.410 22.899 1.00 73.44 591 GLU A N 1
ATOM 4790 C CA . GLU A 1 591 ? -47.689 -9.337 22.614 1.00 73.44 591 GLU A CA 1
ATOM 4791 C C . GLU A 1 591 ? -48.641 -9.575 23.812 1.00 73.44 591 GLU A C 1
ATOM 4793 O O . GLU A 1 591 ? -49.093 -10.690 24.092 1.00 73.44 591 GLU A O 1
ATOM 4798 N N . MET A 1 592 ? -48.967 -8.514 24.557 1.00 64.31 592 MET A N 1
ATOM 4799 C CA . MET A 1 592 ? -49.715 -8.615 25.816 1.00 64.31 592 MET A CA 1
ATOM 4800 C C . MET A 1 592 ? -51.237 -8.460 25.666 1.00 64.31 592 MET A C 1
ATOM 4802 O O . MET A 1 592 ? -51.741 -7.616 24.925 1.00 64.31 592 MET A O 1
ATOM 4806 N N . LYS A 1 593 ? -52.002 -9.207 26.480 1.00 59.78 593 LYS A N 1
ATOM 4807 C CA . LYS A 1 593 ? -53.452 -8.991 26.670 1.00 59.78 593 LYS A CA 1
ATOM 4808 C C . LYS A 1 593 ? -53.721 -7.860 27.676 1.00 59.78 593 LYS A C 1
ATOM 4810 O O . LYS A 1 593 ? -52.922 -7.589 28.569 1.00 59.78 593 LYS A O 1
ATOM 4815 N N . SER A 1 594 ? -54.869 -7.192 27.534 1.00 54.22 594 SER A N 1
ATOM 4816 C CA . SER A 1 594 ? -55.277 -6.046 28.365 1.00 54.22 594 SER A CA 1
ATOM 4817 C C . SER A 1 594 ? -55.249 -6.357 29.873 1.00 54.22 594 SER A C 1
ATOM 4819 O O . SER A 1 594 ? -55.973 -7.243 30.321 1.00 54.22 594 SER A O 1
ATOM 4821 N N . GLY A 1 595 ? -54.466 -5.594 30.655 1.00 56.78 595 GLY A N 1
ATOM 4822 C CA . GLY A 1 595 ? -54.611 -5.509 32.119 1.00 56.78 595 GLY A CA 1
ATOM 4823 C C . GLY A 1 595 ? -53.349 -5.667 32.980 1.00 56.78 595 GLY A C 1
ATOM 4824 O O . GLY A 1 595 ? -53.406 -5.343 34.163 1.00 56.78 595 GLY A O 1
ATOM 4825 N N . GLU A 1 596 ? -52.204 -6.097 32.443 1.00 65.31 596 GLU A N 1
ATOM 4826 C CA . GLU A 1 596 ? -51.074 -6.548 33.280 1.00 65.31 596 GLU A CA 1
ATOM 4827 C C . GLU A 1 596 ? -49.826 -5.638 33.239 1.00 65.31 596 GLU A C 1
ATOM 4829 O O . GLU A 1 596 ? -48.734 -6.068 32.873 1.00 65.31 596 GLU A O 1
ATOM 4834 N N . LYS A 1 597 ? -49.938 -4.378 33.691 1.00 65.94 597 LYS A N 1
ATOM 4835 C CA . LYS A 1 597 ? -48.789 -3.443 33.813 1.00 65.94 597 LYS A CA 1
ATOM 4836 C C . LYS A 1 597 ? -47.587 -4.028 34.575 1.00 65.94 597 LYS A C 1
ATOM 4838 O O . LYS A 1 597 ? -46.444 -3.820 34.182 1.00 65.94 597 LYS A O 1
ATOM 4843 N N . LYS A 1 598 ? -47.832 -4.801 35.641 1.00 68.69 598 LYS A N 1
ATOM 4844 C CA . LYS A 1 598 ? -46.772 -5.468 36.422 1.00 68.69 598 LYS A CA 1
ATOM 4845 C C . LYS A 1 598 ? -46.002 -6.515 35.616 1.00 68.69 598 LYS A C 1
ATOM 4847 O O . LYS A 1 598 ? -44.803 -6.677 35.825 1.00 68.69 598 LYS A O 1
ATOM 4852 N N . SER A 1 599 ? -46.690 -7.207 34.710 1.00 77.38 599 SER A N 1
ATOM 4853 C CA . SER A 1 599 ? -46.092 -8.203 33.820 1.00 77.38 599 SER A CA 1
ATOM 4854 C C . SER A 1 599 ? -45.214 -7.513 32.766 1.00 77.38 599 SER A C 1
ATOM 4856 O O . SER A 1 599 ? -44.057 -7.895 32.609 1.00 77.38 599 SER A O 1
ATOM 4858 N N . LEU A 1 600 ? -45.669 -6.380 32.212 1.00 80.00 600 LEU A N 1
ATOM 4859 C CA . LEU A 1 600 ? -44.872 -5.530 31.317 1.00 80.00 600 LEU A CA 1
ATOM 4860 C C . LEU A 1 600 ? -43.599 -4.984 31.994 1.00 80.00 600 LEU A C 1
ATOM 4862 O O . LEU A 1 600 ? -42.502 -5.103 31.457 1.00 80.00 600 LEU A O 1
ATOM 4866 N N . ILE A 1 601 ? -43.711 -4.442 33.216 1.00 80.75 601 ILE A N 1
ATOM 4867 C CA . ILE A 1 601 ? -42.545 -3.976 33.992 1.00 80.75 601 ILE A CA 1
ATOM 4868 C C . ILE A 1 601 ? -41.570 -5.133 34.260 1.00 80.75 601 ILE A C 1
ATOM 4870 O O . ILE A 1 601 ? -40.356 -4.929 34.254 1.00 80.75 601 ILE A O 1
ATOM 4874 N N . SER A 1 602 ? -42.075 -6.347 34.503 1.00 82.31 602 SER A N 1
ATOM 4875 C CA . SER A 1 602 ? -41.232 -7.532 34.692 1.00 82.31 602 SER A CA 1
ATOM 4876 C C . SER A 1 602 ? -40.509 -7.945 33.409 1.00 82.31 602 SER A C 1
ATOM 4878 O O . SER A 1 602 ? -39.339 -8.310 33.484 1.00 82.31 602 SER A O 1
ATOM 4880 N N . GLN A 1 603 ? -41.169 -7.878 32.250 1.00 84.06 603 GLN A N 1
ATOM 4881 C CA . GLN A 1 603 ? -40.549 -8.157 30.951 1.00 84.06 603 GLN A CA 1
ATOM 4882 C C . GLN A 1 603 ? -39.458 -7.132 30.631 1.00 84.06 603 GLN A C 1
ATOM 4884 O O . GLN A 1 603 ? -38.330 -7.527 30.360 1.00 84.06 603 GLN A O 1
ATOM 4889 N N . ILE A 1 604 ? -39.736 -5.834 30.804 1.00 82.25 604 ILE A N 1
ATOM 4890 C CA . ILE A 1 604 ? -38.729 -4.776 30.616 1.00 82.25 604 ILE A CA 1
ATOM 4891 C C . ILE A 1 604 ? -37.547 -4.963 31.580 1.00 82.25 604 ILE A C 1
ATOM 4893 O O . ILE A 1 604 ? -36.397 -4.792 31.193 1.00 82.25 604 ILE A O 1
ATOM 4897 N N . LYS A 1 605 ? -37.792 -5.346 32.843 1.00 82.44 605 LYS A N 1
ATOM 4898 C CA . LYS A 1 605 ? -36.711 -5.666 33.795 1.0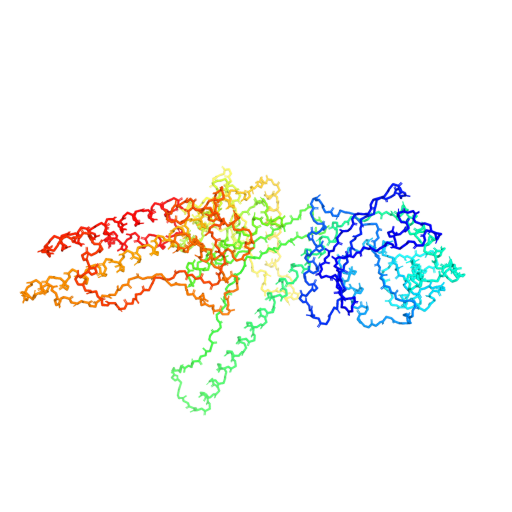0 82.44 605 LYS A CA 1
ATOM 4899 C C . LYS A 1 605 ? -35.847 -6.841 33.329 1.00 82.44 605 LYS A C 1
ATOM 4901 O O . LYS A 1 605 ? -34.642 -6.804 33.564 1.00 82.44 605 LYS A O 1
ATOM 4906 N N . ASN A 1 606 ? -36.446 -7.864 32.719 1.00 85.25 606 ASN A N 1
ATOM 4907 C CA . ASN A 1 606 ? -35.699 -8.985 32.154 1.00 85.25 606 ASN A CA 1
ATOM 4908 C C . ASN A 1 606 ? -34.861 -8.532 30.950 1.00 85.25 606 ASN A C 1
ATOM 4910 O O . ASN A 1 606 ? -33.671 -8.817 30.954 1.00 85.25 606 ASN A O 1
ATOM 4914 N N . GLU A 1 607 ? -35.421 -7.753 30.015 1.00 84.62 607 GLU A N 1
ATOM 4915 C CA . GLU A 1 607 ? -34.665 -7.204 28.873 1.00 84.62 607 GLU A CA 1
ATOM 4916 C C . GLU A 1 607 ? -33.486 -6.330 29.332 1.00 84.62 607 GLU A C 1
ATOM 4918 O O . GLU A 1 607 ? -32.377 -6.456 28.822 1.00 84.62 607 GLU A O 1
ATOM 4923 N N . VAL A 1 608 ? -33.684 -5.475 30.346 1.00 77.94 608 VAL A N 1
ATOM 4924 C CA . VAL A 1 608 ? -32.598 -4.656 30.919 1.00 77.94 608 VAL A CA 1
ATOM 4925 C C . VAL A 1 608 ? -31.477 -5.528 31.495 1.00 77.94 608 VAL A C 1
ATOM 4927 O O . VAL A 1 608 ? -30.309 -5.164 31.375 1.00 77.94 608 VAL A O 1
ATOM 4930 N N . ARG A 1 609 ? -31.808 -6.668 32.115 1.00 81.88 609 ARG A N 1
ATOM 4931 C CA . ARG A 1 609 ? -30.810 -7.619 32.628 1.00 81.88 609 ARG A CA 1
ATOM 4932 C C . ARG A 1 609 ? -30.098 -8.354 31.491 1.00 81.88 609 ARG A C 1
ATOM 4934 O O . ARG A 1 609 ? -28.882 -8.465 31.540 1.00 81.88 609 ARG A O 1
ATOM 4941 N N . GLU A 1 610 ? -30.829 -8.806 30.474 1.00 82.62 610 GLU A N 1
ATOM 4942 C CA . GLU A 1 610 ? -30.254 -9.449 29.283 1.00 82.62 610 GLU A CA 1
ATOM 4943 C C . GLU A 1 610 ? -29.269 -8.515 28.565 1.00 82.62 610 GLU A C 1
ATOM 4945 O O . GLU A 1 610 ? -28.208 -8.954 28.134 1.00 82.62 610 GLU A O 1
ATOM 4950 N N . MET A 1 611 ? -29.559 -7.209 28.504 1.00 77.00 611 MET A N 1
ATOM 4951 C CA . MET A 1 611 ? -28.623 -6.217 27.961 1.00 77.00 611 MET A CA 1
ATOM 4952 C C . MET A 1 611 ? -27.370 -6.022 28.823 1.00 77.00 611 MET A C 1
ATOM 4954 O O . MET A 1 611 ? -26.293 -5.781 28.282 1.00 77.00 611 MET A O 1
ATOM 4958 N N . GLU A 1 612 ? -27.475 -6.144 30.146 1.00 77.94 612 GLU A N 1
ATOM 4959 C CA . GLU A 1 612 ? -26.301 -6.089 31.024 1.00 77.94 612 GLU A CA 1
ATOM 4960 C C . GLU A 1 612 ? -25.404 -7.324 30.828 1.00 77.94 612 GLU A C 1
ATOM 4962 O O . GLU A 1 612 ? -24.187 -7.193 30.713 1.00 77.94 612 GLU A O 1
ATOM 4967 N N . GLU A 1 613 ? -26.005 -8.511 30.710 1.00 82.56 613 GLU A N 1
ATOM 4968 C CA . GLU A 1 613 ? -25.300 -9.763 30.399 1.00 82.56 613 GLU A CA 1
ATOM 4969 C C . GLU A 1 613 ? -24.633 -9.708 29.011 1.00 82.56 613 GLU A C 1
ATOM 4971 O O . GLU A 1 613 ? -23.478 -10.108 28.856 1.00 82.56 613 GLU A O 1
ATOM 4976 N N . GLU A 1 614 ? -25.322 -9.150 28.012 1.00 80.25 614 GLU A N 1
ATOM 4977 C CA . GLU A 1 614 ? -24.786 -8.895 26.670 1.00 80.25 614 GLU A CA 1
ATOM 4978 C C . GLU A 1 614 ? -23.549 -7.990 26.708 1.00 80.25 614 GLU A C 1
ATOM 4980 O O . GLU A 1 614 ? -22.542 -8.287 26.066 1.00 80.25 614 GLU A O 1
ATOM 4985 N N . LYS A 1 615 ? -23.610 -6.895 27.476 1.00 79.56 615 LYS A N 1
ATOM 4986 C CA . LYS A 1 615 ? -22.508 -5.935 27.615 1.00 79.56 615 LYS A CA 1
ATOM 4987 C C . LYS A 1 615 ? -21.263 -6.597 28.210 1.00 79.56 615 LYS A C 1
ATOM 4989 O O . LYS A 1 615 ? -20.166 -6.391 27.696 1.00 79.56 615 LYS A O 1
ATOM 4994 N N . ILE A 1 616 ? -21.438 -7.415 29.252 1.00 78.31 616 ILE A N 1
ATOM 4995 C CA . ILE A 1 616 ? -20.346 -8.180 29.873 1.00 78.31 616 ILE A CA 1
ATOM 4996 C C . ILE A 1 616 ? -19.734 -9.148 28.857 1.00 78.31 616 ILE A C 1
ATOM 4998 O O . ILE A 1 616 ? -18.519 -9.143 28.676 1.00 78.31 616 ILE A O 1
ATOM 5002 N N . ARG A 1 617 ? -20.563 -9.906 28.127 1.00 82.12 617 ARG A N 1
ATOM 5003 C CA . ARG A 1 617 ? -20.085 -10.848 27.104 1.00 82.12 617 ARG A CA 1
ATOM 5004 C C . ARG A 1 617 ? -19.278 -10.155 26.001 1.00 82.12 617 ARG A C 1
ATOM 5006 O O . ARG A 1 617 ? -18.232 -10.652 25.601 1.00 82.12 617 ARG A O 1
ATOM 5013 N N . LEU A 1 618 ? -19.743 -9.000 25.521 1.00 76.69 618 LEU A N 1
ATOM 5014 C CA . LEU A 1 618 ? -19.032 -8.196 24.519 1.00 76.69 618 LEU A CA 1
ATOM 5015 C C . LEU A 1 618 ? -17.686 -7.677 25.048 1.00 76.69 618 LEU A C 1
ATOM 5017 O O . LEU A 1 618 ? -16.702 -7.640 24.311 1.00 76.69 618 LEU A O 1
ATOM 5021 N N . ALA A 1 619 ? -17.615 -7.291 26.323 1.00 71.75 619 ALA A N 1
ATOM 5022 C CA . ALA A 1 619 ? -16.358 -6.883 26.940 1.00 71.75 619 ALA A CA 1
ATOM 5023 C C . ALA A 1 619 ? -15.370 -8.051 27.078 1.00 71.75 619 ALA A C 1
ATOM 5025 O O . ALA A 1 619 ? -14.185 -7.870 26.797 1.00 71.75 619 ALA A O 1
ATOM 5026 N N . GLU A 1 620 ? -15.840 -9.242 27.453 1.00 75.62 620 GLU A N 1
ATOM 5027 C CA . GLU A 1 620 ? -15.024 -10.464 27.479 1.00 75.62 620 GLU A CA 1
ATOM 5028 C C . GLU A 1 620 ? -14.484 -10.808 26.081 1.00 75.62 620 GLU A C 1
ATOM 5030 O O . GLU A 1 620 ? -13.286 -11.040 25.930 1.00 75.62 620 GLU A O 1
ATOM 5035 N N . GLU A 1 621 ? -15.320 -10.737 25.041 1.00 76.31 621 GLU A N 1
ATOM 5036 C CA . GLU A 1 621 ? -14.905 -10.941 23.643 1.00 76.31 621 GLU A CA 1
ATOM 5037 C C . GLU A 1 621 ? -13.835 -9.921 23.207 1.00 76.31 621 GLU A C 1
ATOM 5039 O O . GLU A 1 621 ? -12.846 -10.271 22.555 1.00 76.31 621 GLU A O 1
ATOM 5044 N N . CYS A 1 622 ? -13.979 -8.657 23.620 1.00 70.25 622 CYS A N 1
ATOM 5045 C CA . CYS A 1 622 ? -12.971 -7.619 23.394 1.00 70.25 622 CYS A CA 1
ATOM 5046 C C . CYS A 1 622 ? -11.634 -7.974 24.068 1.00 70.25 622 CYS A C 1
ATOM 5048 O O . CYS A 1 622 ? -10.568 -7.846 23.460 1.00 70.25 622 CYS A O 1
ATOM 5050 N N . TYR A 1 623 ? -11.682 -8.465 25.308 1.00 70.19 623 TYR A N 1
ATOM 5051 C CA . TYR A 1 623 ? -10.502 -8.880 26.064 1.00 70.19 623 TYR A CA 1
ATOM 5052 C C . TYR A 1 623 ? -9.798 -10.089 25.427 1.00 70.19 623 TYR A C 1
ATOM 5054 O O . TYR A 1 623 ? -8.571 -10.101 25.299 1.00 70.19 623 TYR A O 1
ATOM 5062 N N . GLU A 1 624 ? -10.554 -11.076 24.946 1.00 71.56 624 GLU A N 1
ATOM 5063 C CA . GLU A 1 624 ? -10.012 -12.212 24.192 1.00 71.56 624 GLU A CA 1
ATOM 5064 C C . GLU A 1 624 ? -9.323 -11.769 22.891 1.00 71.56 624 GLU A C 1
ATOM 5066 O O . GLU A 1 624 ? -8.237 -12.268 22.566 1.00 71.56 624 GLU A O 1
ATOM 5071 N N . CYS A 1 625 ? -9.891 -10.789 22.178 1.00 66.88 625 CYS A N 1
ATOM 5072 C CA . CYS A 1 625 ? -9.272 -10.198 20.989 1.00 66.88 625 CYS A CA 1
ATOM 5073 C C . CYS A 1 625 ? -7.913 -9.551 21.309 1.00 66.88 625 CYS A C 1
ATOM 5075 O O . CYS A 1 625 ? -6.950 -9.735 20.561 1.00 66.88 625 CYS A O 1
ATOM 5077 N N . VAL A 1 626 ? -7.809 -8.829 22.430 1.00 63.91 626 VAL A N 1
ATOM 5078 C CA . VAL A 1 626 ? -6.558 -8.187 22.875 1.00 63.91 626 VAL A CA 1
ATOM 5079 C C . VAL A 1 626 ? -5.507 -9.224 23.278 1.00 63.91 626 VAL A C 1
ATOM 5081 O O . VAL A 1 626 ? -4.349 -9.124 22.867 1.00 63.91 626 VAL A O 1
ATOM 5084 N N . ASN A 1 627 ? -5.901 -10.261 24.020 1.00 64.06 627 ASN A N 1
ATOM 5085 C CA . ASN A 1 627 ? -4.987 -11.332 24.427 1.00 64.06 627 ASN A CA 1
ATOM 5086 C C . ASN A 1 627 ? -4.439 -12.113 23.230 1.00 64.06 627 ASN A C 1
ATOM 5088 O O . ASN A 1 627 ? -3.251 -12.436 23.183 1.00 64.06 627 ASN A O 1
ATOM 5092 N N . SER A 1 628 ? -5.284 -12.357 22.228 1.00 62.81 628 SER A N 1
ATOM 5093 C CA . SER A 1 628 ? -4.894 -13.020 20.980 1.00 62.81 628 SER A CA 1
ATOM 5094 C C . SER A 1 628 ? -3.884 -12.202 20.158 1.00 62.81 628 SER A C 1
ATOM 5096 O O . SER A 1 628 ? -3.172 -12.767 19.329 1.00 62.81 628 SER A O 1
ATOM 5098 N N . ALA A 1 629 ? -3.786 -10.887 20.396 1.00 56.00 629 ALA A N 1
ATOM 5099 C CA . ALA A 1 629 ? -2.862 -9.976 19.718 1.00 56.00 629 ALA A CA 1
ATOM 5100 C C . ALA A 1 629 ? -1.470 -9.860 20.374 1.00 56.00 629 ALA A C 1
ATOM 5102 O O . ALA A 1 629 ? -0.607 -9.177 19.821 1.00 56.00 629 ALA A O 1
ATOM 5103 N N . GLY A 1 630 ? -1.230 -10.493 21.531 1.00 50.94 630 GLY A N 1
ATOM 5104 C CA . GLY A 1 630 ? 0.069 -10.442 22.215 1.00 50.94 630 GLY A CA 1
ATOM 5105 C C . GLY A 1 630 ? 0.275 -9.252 23.164 1.00 50.94 630 GLY A C 1
ATOM 5106 O O . GLY A 1 630 ? 1.399 -8.776 23.296 1.00 50.94 630 GLY A O 1
ATOM 5107 N N . GLY A 1 631 ? -0.783 -8.786 23.838 1.00 42.91 631 GLY A N 1
ATOM 5108 C CA . GLY A 1 631 ? -0.703 -7.979 25.069 1.00 42.91 631 GLY A CA 1
ATOM 5109 C C . GLY A 1 631 ? -0.419 -6.479 24.910 1.00 42.91 631 GLY A C 1
ATOM 5110 O O . GLY A 1 631 ? -1.148 -5.675 25.477 1.00 42.91 631 GLY A O 1
ATOM 5111 N N . ASP A 1 632 ? 0.560 -6.079 24.097 1.00 44.19 632 ASP A N 1
ATOM 5112 C CA . ASP A 1 632 ? 1.108 -4.705 24.148 1.00 44.19 632 ASP A CA 1
ATOM 5113 C C . ASP A 1 632 ? 0.610 -3.770 23.020 1.00 44.19 632 ASP A C 1
ATOM 5115 O O . ASP A 1 632 ? 1.119 -2.668 22.840 1.00 44.19 632 ASP A O 1
ATOM 5119 N N . GLY A 1 633 ? -0.359 -4.205 22.203 1.00 43.34 633 GLY A N 1
ATOM 5120 C CA . GLY A 1 633 ? -0.674 -3.549 20.923 1.00 43.34 633 GLY A CA 1
ATOM 5121 C C . GLY A 1 633 ? -2.046 -2.890 20.768 1.00 43.34 633 GLY A C 1
ATOM 5122 O O . GLY A 1 633 ? -2.291 -2.290 19.724 1.00 43.34 633 GLY A O 1
ATOM 5123 N N . LEU A 1 634 ? -2.960 -3.061 21.727 1.00 52.50 634 LEU A N 1
ATOM 5124 C CA . LEU A 1 634 ? -4.369 -2.652 21.616 1.00 52.50 634 LEU A CA 1
ATOM 5125 C C . LEU A 1 634 ? -4.878 -2.120 22.969 1.00 52.50 634 LEU A C 1
ATOM 5127 O O . LEU A 1 634 ? -5.865 -2.628 23.503 1.00 52.50 634 LEU A O 1
ATOM 5131 N N . GLU A 1 635 ? -4.211 -1.099 23.526 1.00 52.41 635 GLU A N 1
ATOM 5132 C CA . GLU A 1 635 ? -4.609 -0.428 24.788 1.00 52.41 635 GLU A CA 1
ATOM 5133 C C . GLU A 1 635 ? -6.104 -0.064 24.811 1.00 52.41 635 GLU A C 1
ATOM 5135 O O . GLU A 1 635 ? -6.786 -0.175 25.829 1.00 52.41 635 GLU A O 1
ATOM 5140 N N . GLU A 1 636 ? -6.647 0.287 23.646 1.00 48.69 636 GLU A N 1
ATOM 5141 C CA . GLU A 1 636 ? -8.058 0.586 23.443 1.00 48.69 636 GLU A CA 1
ATOM 5142 C C . GLU A 1 636 ? -9.024 -0.557 23.786 1.00 48.69 636 GLU A C 1
ATOM 5144 O O . GLU A 1 636 ? -10.132 -0.274 24.235 1.00 48.69 636 GLU A O 1
ATOM 5149 N N . GLY A 1 637 ? -8.655 -1.820 23.558 1.00 49.56 637 GLY A N 1
ATOM 5150 C CA . GLY A 1 637 ? -9.505 -2.964 23.902 1.00 49.56 637 GLY A CA 1
ATOM 5151 C C . GLY A 1 637 ? -9.441 -3.301 25.394 1.00 49.56 637 GLY A C 1
ATOM 5152 O O . GLY A 1 637 ? -10.457 -3.652 25.994 1.00 49.56 637 GLY A O 1
ATOM 5153 N N . LEU A 1 638 ? -8.274 -3.093 26.017 1.00 54.12 638 LEU A N 1
ATOM 5154 C CA . LEU A 1 638 ? -8.099 -3.233 27.464 1.00 54.12 638 LEU A CA 1
ATOM 5155 C C . LEU A 1 638 ? -8.935 -2.186 28.220 1.00 54.12 638 LEU A C 1
ATOM 5157 O O . LEU A 1 638 ? -9.600 -2.521 29.194 1.00 54.12 638 LEU A O 1
ATOM 5161 N N . CYS A 1 639 ? -8.974 -0.950 27.708 1.00 54.94 639 CYS A N 1
ATOM 5162 C CA . CYS A 1 639 ? -9.802 0.145 28.225 1.00 54.94 639 CYS A CA 1
ATOM 5163 C C . CYS A 1 639 ? -11.311 -0.163 28.160 1.00 54.94 639 CYS A C 1
ATOM 5165 O O . CYS A 1 639 ? -12.054 0.149 29.087 1.00 54.94 639 CYS A O 1
ATOM 5167 N N . VAL A 1 640 ? -11.778 -0.825 27.094 1.00 52.69 640 VAL A N 1
ATOM 5168 C CA . VAL A 1 640 ? -13.183 -1.264 26.979 1.00 52.69 640 VAL A CA 1
ATOM 5169 C C . VAL A 1 640 ? -13.509 -2.321 28.028 1.00 52.69 640 VAL A C 1
ATOM 5171 O O . VAL A 1 640 ? -14.547 -2.237 28.682 1.00 52.69 640 VAL A O 1
ATOM 5174 N N . TYR A 1 641 ? -12.618 -3.298 28.215 1.00 55.66 641 TYR A N 1
ATOM 5175 C CA . TYR A 1 641 ? -12.819 -4.339 29.216 1.00 55.66 641 TYR A CA 1
ATOM 5176 C C . TYR A 1 641 ? -12.843 -3.766 30.636 1.00 55.66 641 TYR A C 1
ATOM 5178 O O . TYR A 1 641 ? -13.743 -4.103 31.401 1.00 55.66 641 TYR A O 1
ATOM 5186 N N . THR A 1 642 ? -11.921 -2.870 30.997 1.00 57.47 642 THR A N 1
ATOM 5187 C CA . THR A 1 642 ? -11.881 -2.265 32.342 1.00 57.47 642 THR A CA 1
ATOM 5188 C C . THR A 1 642 ? -13.069 -1.337 32.598 1.00 57.47 642 THR A C 1
ATOM 5190 O O . THR A 1 642 ? -13.666 -1.398 33.673 1.00 57.47 642 THR A O 1
ATOM 5193 N N . ALA A 1 643 ? -13.487 -0.550 31.600 1.00 56.84 643 ALA A N 1
ATOM 5194 C CA . ALA A 1 643 ? -14.656 0.324 31.705 1.00 56.84 643 ALA A CA 1
ATOM 5195 C C . ALA A 1 643 ? -15.966 -0.451 31.934 1.00 56.84 643 ALA A C 1
ATOM 5197 O O . ALA A 1 643 ? -16.834 0.014 32.672 1.00 56.84 643 ALA A O 1
ATOM 5198 N N . VAL A 1 644 ? -16.109 -1.638 31.331 1.00 57.62 644 VAL A N 1
ATOM 5199 C CA . VAL A 1 644 ? -17.324 -2.463 31.443 1.00 57.62 644 VAL A CA 1
ATOM 5200 C C . VAL A 1 644 ? -17.291 -3.407 32.646 1.00 57.62 644 VAL A C 1
ATOM 5202 O O . VAL A 1 644 ? -18.323 -3.612 33.282 1.00 57.62 644 VAL A O 1
ATOM 5205 N N . SER A 1 645 ? -16.130 -3.977 32.981 1.00 51.91 645 SER A N 1
ATOM 5206 C CA . SER A 1 645 ? -15.996 -4.964 34.066 1.00 51.91 645 SER A CA 1
ATOM 5207 C C . SER A 1 645 ? -15.950 -4.338 35.465 1.00 51.91 645 SER A C 1
ATOM 5209 O O . SER A 1 645 ? -16.040 -5.057 36.460 1.00 51.91 645 SER A O 1
ATOM 5211 N N . GLY A 1 646 ? -15.835 -3.006 35.567 1.00 43.53 646 GLY A N 1
ATOM 5212 C CA . GLY A 1 646 ? -15.822 -2.290 36.847 1.00 43.53 646 GLY A CA 1
ATOM 5213 C C . GLY A 1 646 ? -14.575 -2.558 37.696 1.00 43.53 646 GLY A C 1
ATOM 5214 O O . GLY A 1 646 ? -14.533 -2.177 38.865 1.00 43.53 646 GLY A O 1
ATOM 5215 N N . LEU A 1 647 ? -13.561 -3.207 37.118 1.00 36.75 647 LEU A N 1
ATOM 5216 C CA . LEU A 1 647 ? -12.238 -3.375 37.702 1.00 36.75 647 LEU A CA 1
ATOM 5217 C C . LEU A 1 647 ? -11.449 -2.082 37.463 1.00 36.75 647 LEU A C 1
ATOM 5219 O O . LEU A 1 647 ? -10.778 -1.925 36.446 1.00 36.75 647 LEU A O 1
ATOM 5223 N N . SER A 1 648 ? -11.581 -1.127 38.383 1.00 29.05 648 SER A N 1
ATOM 5224 C CA . SER A 1 648 ? -10.566 -0.090 38.571 1.00 29.05 648 SER A CA 1
ATOM 5225 C C . SER A 1 648 ? -9.343 -0.730 39.230 1.00 29.05 648 SER A C 1
ATOM 5227 O O . SER A 1 648 ? -9.519 -1.408 40.247 1.00 29.05 648 SER A O 1
ATOM 5229 N N . ASP A 1 649 ? -8.151 -0.509 38.671 1.00 28.88 649 ASP A N 1
ATOM 5230 C CA . ASP A 1 649 ? -6.877 -0.767 39.364 1.00 28.88 649 ASP A CA 1
ATOM 5231 C C . ASP A 1 649 ? -6.830 -0.121 40.761 1.00 28.88 649 ASP A C 1
ATOM 5233 O O . ASP A 1 649 ? -7.347 1.016 40.917 1.00 28.88 649 ASP A O 1
#

InterPro domains:
  IPR006703 AIG1-type guanine nucleotide-binding (G) domain [PF04548] (45-135)
  IPR006703 AIG1-type guanine nucleotide-binding (G) domain [PF04548] (284-373)
  IPR027417 P-loop containing nucleoside triphosphate hydrolase [G3DSA:3.40.50.300] (5-256)
  IPR027417 P-loop containing nucleoside triphosphate hydrolase [G3DSA:3.40.50.300] (257-500)
  IPR027417 P-loop containing nucleoside triphosphate hydrolase [SSF52540] (25-169)
  IPR027417 P-loop containing nucleoside triphosphate hydrolase [SSF52540] (263-407)

Secondary structure (DSSP, 8-state):
-HHHHTT--GGG-------S-SS-TTS----S-EEEEE--TT-SS-EEEEE---SS-TT-HHHHHHHHHHHHHHTTSTTS--EES-EEEEEETT-SS--HHHHHHHHHHHTTS-TTGGGGEEEEEES-SS--HHHHHHHHHHT----B-TTSPBPEEE---GGGS----SS--HHHHHHHHHHHHHHHHHHHHHHHSPPEETHHHHHHHHHHHHHHHHHHHHHHHHHHHHHHHHHHHHHHHHHHHHHHTT--S----------------S-EEEEE--TT-S--EEEEE---SS-TT-HHHHHHHHHHHHHHHHSTTS--EES-EEEEEETT-SS--HHHHHHHHHHHTTS-GGGGGGEEEEEES-SS--HHHHHHHHHHT----B-TTSPBPEEE--GGGGS----SS--HHHHHHHHHHHHHHHHHHHHHHHSPPEETHHHHHHHHHHHHHHHHHHHHHHHHHHHHHHHHHHHHHHHHHHHHHHTT--GGG-EEEEEEEEEEEEE----TT-TT---EEEETTTTEEEE-S--TT-SSGGGSTTEETTEESSSTTS--BGGGEEEESEEEEEEEEEEEEEHHHHHHHTTPPTT-HHHHHHHHHHHHHHHHHHHHHHHHHHHHHHHHTTSSS-HHHHHHHHHHH----

Radius of gyration: 35.73 Å; chains: 1; bounding box: 99×68×102 Å

Organism: NCBI:txid175788

Foldseek 3Di:
DLCVQQVPDLVNLDDDDDDPDDDDPPDFDDLAFDWDFDDYPSHPDIDIDTDATDPPDPPDDPSLVRRLVRVLCQCPDPPHDFWDLADEAEEELPPQADDPSNLVRLVSVVLLADPVRLQRYAYEYELPLDDSPRVQVRCLVSPRRHRADPVRGGHYAYAYCVLVPDSPDPDQDPSNVSNVVSVNVRVVVVVVSSVPGDIDGCVRSSVSSVVVVLVVVVVVVVVVVVVLVVLVVQQVVQVVVVVVVVVVVPDPPDDDDDDTPDRDDDWDLAWHWDFDDDPPDPDTDIDTDATDPDDPPDQPSLLVRLVRVLCQQPDPVHDFWDLADEAEEELPPQADDPRSLLVLVSVVLLDDPVRLQRYAYEYELPLDDSPRVQVRCVVSPRRHRADPVRGHHYFYANCVLVPDPPDPDQDPVNVSRVVSVVVRVVVVVVSSVPGDIDGSVVSSVLSLLVQLLVLQLVQLVQVLVVLVLVLQQLVQVLVQLVVCVVVVDDQQPDKDKGWDKDKDKDFADDDPPPPQQQKFKAFQVQLAGRGPRHPSVPPQQCPPSQHDPQAGCRGPVSGDGSVRIDIGRIHIDMGTDIDMDGSVNLCVVVVDDPDCSVVSSVVSVVSSVVSLVVLQVSLVVLVVSCVVSPPSNCVPSVVSNCVSVVDDD

Sequence (649 aa):
MVTYMLGVESDDRIWCEIIETKEDQTVSQTHAVTVYDVFTEHCPISLTVIDTPGFGSTEGTTEDIKFFESLHELFRSTDGVDELDAVCLVVTSFTSRLTERQHYVFNAVLSLFGNDVEKNIVLFITHAAKKPNNAIKAIKQSKIPCAQTDKGDPVYFRLDNSHCENFDDEEISDDYQASWNLLNMTMERFLTFLKEIKPISVKMTVAVLRNRKQLTASISNIKDKIKLTELKQKELQQTKEALQQHEEEKRDNNSFECEVDEVYKEKTHAVTVYDVFIEHCPISLTVIDTPGFGSTEGTTEDIKFFESLHELFRSTDGVDELAAVCLVVTSFTSRLTERQHYVFNAVLSLFGNDVEKNIVLFITHAAKKPNNAIKAIKQSKIPCAQTDKGDPVYFRLDNSHCENFDDEEISDDYQASWNLLNMTMERFLTFLKEMKPISVKMTVAVLRNRKQLTASISNIKDKIKLTELKQKELQQTKEALQQHEEEKRDNNSFECEVDEVYKEKVPLEYKWWQFGWKEATCCRVCEENCHYPGCWWVRDLSWCSVMSEGKCTVCTLGKCDYTKHVKEGEIYEQKTRRVKKAMEDLKEKYEMKSGEKKSLISQIKNEVREMEEEKIRLAEECYECVNSAGGDGLEEGLCVYTAVSGLSD